Protein AF-A0A1Y2WUX2-F1 (afdb_monomer)

Nearest PDB structures (foldseek):
  6uz8-assembly1_A  TM=3.423E-01  e=1.351E+00  Homo sapiens
  6uza-assembly1_A  TM=3.061E-01  e=2.232E+00  Homo sapiens
  5bwk-assembly1_E  TM=1.700E-01  e=3.543E-01  Saccharomyces cerevisiae S288C
  4pwx-assembly1_C  TM=1.893E-01  e=1.008E+00  Saccharomyces cerevisiae S288C

Solvent-accessible surface area (backbone atoms only — not comparable to full-atom values): 26542 Å² total; per-residue (Å²): 134,86,84,83,85,85,82,87,89,86,86,78,67,72,71,56,50,73,68,66,69,53,78,78,57,95,84,61,87,73,61,60,80,82,40,86,78,46,57,64,63,52,50,46,52,51,44,52,52,54,51,70,63,41,67,92,56,102,60,78,60,92,87,62,55,46,78,58,49,32,73,75,65,40,75,30,61,34,56,47,84,47,83,83,42,71,40,36,78,62,32,23,78,38,63,69,62,38,53,63,50,45,34,61,69,66,12,79,38,51,43,87,50,89,88,41,79,39,37,81,59,34,24,55,41,67,67,58,43,49,52,46,43,61,70,75,53,61,72,69,96,69,80,90,76,90,79,76,97,72,85,85,81,76,75,96,65,75,58,66,56,60,51,43,48,50,27,57,75,65,65,32,61,67,61,39,54,60,51,54,75,73,54,57,60,81,53,50,57,73,49,54,56,68,56,48,49,56,53,62,72,68,66,78,60,56,72,72,53,51,40,38,29,40,41,41,16,46,72,68,64,39,59,66,48,38,48,52,44,45,76,72,67,46,55,50,72,47,68,31,65,69,61,95,75,86,88,71,70,74,85,79,56,82,82,60,78,60,64,64,40,24,33,56,52,48,42,54,32,63,63,41,34,67,59,54,49,40,41,38,74,76,56,64,49,75,84,69,94,73,69,84,70,58,22,53,45,35,39,32,65,60,66,71,77,45,54,70,68,55,44,49,56,34,45,64,62,37,47,87,79,60,88,52,65,61,24,20,47,52,10,37,56,30,6,57,73,63,34,53,35,38,60,52,35,44,54,13,43,79,56,68,19,57,46,68,40,58,63,83,76,56,92,90,56,88,74,86,52,32,47,52,55,60,29,40,63,66,34,44,73,57,25,41,49,32,40,53,50,34,37,59,62,67,34,64,80,72,74,91,58,64,82,41,70,66,45,48,57,18,44,50,43,36,21,60,27,58,75,45,54,65,70,56,51,54,50,43,32,62,72,68,48,84,80,66,77,49,79,79,79,76,77,76,84,124

Radius of gyration: 33.11 Å; Cα contacts (8 Å, |Δi|>4): 516; chains: 1; bounding box: 86×67×104 Å

Sequence (446 aa):
MSEAPLQGIVTVFQPAVAQLGLICKDGDDDCLTSDPLQIFSARRKLRQAIEGTLCQGPGHIFGCRCKHLERLYGTETYYCDQYFCHAYRSGFKSKEARDRHLDIHERPHKCPASNCLFSDIGFHDTTELQRHTGAVHSLGILETTHPNSDAFHIQPSSNMFDALESAIILDQQQVVREMLIRIDAAAIAKFDHCTLSCLLDHSVFGSKKHALGLAVALEAEHLPNIKLLLSRGVDILEQTSAGYKLTGNPRESLNANPLEMSGYTRALGTWSPNLLAYLVNECQIEFPEKIDRPELLFSSPRIRSFTPDEAMKRFDGMKQYIIWPQAYAKGIVLAIKEARCAVAVRICLENGGNPNATAPRRPGSRNKRNMLHFAILKGDERAAEMVKVLLKHGAEINNSDLHSKVISKKMTAIEECFGCAWEEIVRRIRAGEDLAIIPRQRKKKT

Structure (mmCIF, N/CA/C/O backbone):
data_AF-A0A1Y2WUX2-F1
#
_entry.id   AF-A0A1Y2WUX2-F1
#
loop_
_atom_site.group_PDB
_atom_site.id
_atom_site.type_symbol
_atom_site.label_atom_id
_atom_site.label_alt_id
_atom_site.label_comp_id
_atom_site.label_asym_id
_atom_site.label_entity_id
_atom_site.label_seq_id
_atom_site.pdbx_PDB_ins_code
_atom_site.Cartn_x
_atom_site.Cartn_y
_atom_site.Cartn_z
_atom_site.occupancy
_atom_site.B_iso_or_equiv
_ato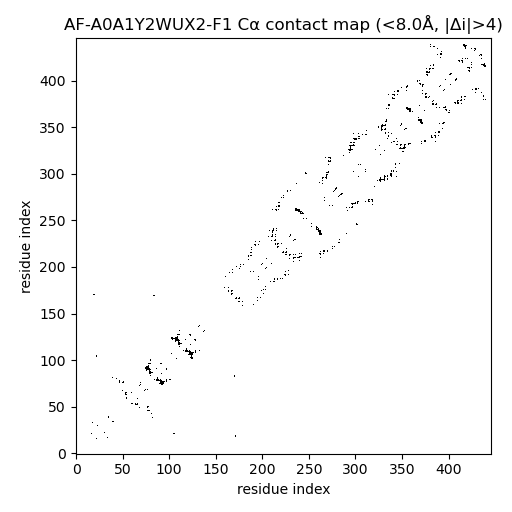m_site.auth_seq_id
_atom_site.auth_comp_id
_atom_site.auth_asym_id
_atom_site.auth_atom_id
_atom_site.pdbx_PDB_model_num
ATOM 1 N N . MET A 1 1 ? -54.530 50.533 6.274 1.00 34.19 1 MET A N 1
ATOM 2 C CA . MET A 1 1 ? -55.112 49.956 7.502 1.00 34.19 1 MET A CA 1
ATOM 3 C C . MET A 1 1 ? -54.958 48.449 7.422 1.00 34.19 1 MET A C 1
ATOM 5 O O . MET A 1 1 ? -55.433 47.882 6.452 1.00 34.19 1 MET A O 1
ATOM 9 N N . SER A 1 2 ? -54.316 47.862 8.438 1.00 33.91 2 SER A N 1
ATOM 10 C CA . SER A 1 2 ? -54.380 46.443 8.826 1.00 33.91 2 SER A CA 1
ATOM 11 C C . SER A 1 2 ? -53.815 45.393 7.849 1.00 33.91 2 SER A C 1
ATOM 13 O O . SER A 1 2 ? -54.572 44.738 7.138 1.00 33.91 2 SER A O 1
ATOM 15 N N . GLU A 1 3 ? -52.505 45.137 7.933 1.00 28.58 3 GLU A N 1
ATOM 16 C CA . GLU A 1 3 ? -51.938 43.804 7.667 1.00 28.58 3 GLU A CA 1
ATOM 17 C C . GLU A 1 3 ? -51.796 43.038 8.995 1.00 28.58 3 GLU A C 1
ATOM 19 O O . GLU A 1 3 ? -51.435 43.609 10.025 1.00 28.58 3 GLU A O 1
ATOM 24 N N . ALA A 1 4 ? -52.165 41.758 8.962 1.00 30.05 4 ALA A N 1
ATOM 25 C CA . ALA A 1 4 ? -52.215 40.832 10.090 1.00 30.05 4 ALA A CA 1
ATOM 26 C C . ALA A 1 4 ? -50.812 40.411 10.589 1.00 30.05 4 ALA A C 1
ATOM 28 O O . ALA A 1 4 ? -49.869 40.389 9.797 1.00 30.05 4 ALA A O 1
ATOM 29 N N . PRO A 1 5 ? -50.653 40.009 11.867 1.00 33.88 5 PRO A N 1
ATOM 30 C CA . PRO A 1 5 ? -49.380 39.517 12.376 1.00 33.88 5 PRO A CA 1
ATOM 31 C C . PRO A 1 5 ? -49.186 38.034 12.024 1.00 33.88 5 PRO A C 1
ATOM 33 O O . PRO A 1 5 ? -49.984 37.177 12.407 1.00 33.88 5 PRO A O 1
ATOM 36 N N . LEU A 1 6 ? -48.093 37.725 11.325 1.00 30.11 6 LEU A N 1
ATOM 37 C CA . LEU A 1 6 ? -47.596 36.360 11.158 1.00 30.11 6 LEU A CA 1
ATOM 38 C C . LEU A 1 6 ? -46.971 35.885 12.476 1.00 30.11 6 LEU A C 1
ATOM 40 O O . LEU A 1 6 ? -45.871 36.285 12.852 1.00 30.11 6 LEU A O 1
ATOM 44 N N . GLN A 1 7 ? -47.696 35.016 13.175 1.00 39.88 7 GLN A N 1
ATOM 45 C CA . GLN A 1 7 ? -47.117 34.058 14.109 1.00 39.88 7 GLN A CA 1
ATOM 46 C C . GLN A 1 7 ? -46.281 33.036 13.330 1.00 39.88 7 GLN A C 1
ATOM 48 O O . GLN A 1 7 ? -46.721 32.536 12.296 1.00 39.88 7 GLN A O 1
ATOM 53 N N . GLY A 1 8 ? -45.125 32.664 13.878 1.00 34.03 8 GLY A N 1
ATOM 54 C CA . GLY A 1 8 ? -44.420 31.446 13.485 1.00 34.03 8 GLY A CA 1
ATOM 55 C C . GLY A 1 8 ? -42.929 31.649 13.269 1.00 34.03 8 GLY A C 1
ATOM 56 O O . GLY A 1 8 ? -42.512 32.071 12.201 1.00 34.03 8 GLY A O 1
ATOM 57 N N . ILE A 1 9 ? -42.147 31.346 14.304 1.00 30.70 9 ILE A N 1
ATOM 58 C CA . ILE A 1 9 ? -40.992 30.425 14.338 1.00 30.70 9 ILE A CA 1
ATOM 59 C C . ILE A 1 9 ? -40.382 30.619 15.735 1.00 30.70 9 ILE A C 1
ATOM 61 O O . ILE A 1 9 ? -39.385 31.296 15.952 1.00 30.70 9 ILE A O 1
ATOM 65 N N . VAL A 1 10 ? -41.056 30.052 16.729 1.00 35.81 10 VAL A N 1
ATOM 66 C CA . VAL A 1 10 ? -40.470 29.725 18.029 1.00 35.81 10 VAL A CA 1
ATOM 67 C C . VAL A 1 10 ? -40.904 28.291 18.251 1.00 35.81 10 VAL A C 1
ATOM 69 O O . VAL A 1 10 ? -42.036 28.093 18.669 1.00 35.81 10 VAL A O 1
ATOM 72 N N . THR A 1 11 ? -40.108 27.316 17.795 1.00 37.12 11 THR A N 1
ATOM 73 C CA . THR A 1 11 ? -40.198 25.867 18.122 1.00 37.12 11 THR A CA 1
ATOM 74 C C . THR A 1 11 ? -39.335 25.040 17.159 1.00 37.12 11 THR A C 1
ATOM 76 O O . THR A 1 11 ? -39.846 24.315 16.317 1.00 37.12 11 THR A O 1
ATOM 79 N N . VAL A 1 12 ? -38.002 25.127 17.254 1.00 36.97 12 VAL A N 1
ATOM 80 C CA . VAL A 1 12 ? -37.124 24.062 16.696 1.00 36.97 12 VAL A CA 1
ATOM 81 C C . VAL A 1 12 ? -35.959 23.692 17.631 1.00 36.97 12 VAL A C 1
ATOM 83 O O . VAL A 1 12 ? -35.359 22.639 17.468 1.00 36.97 12 VAL A O 1
ATOM 86 N N . PHE A 1 13 ? -35.663 24.473 18.678 1.00 31.73 13 PHE A N 1
ATOM 87 C CA . PHE A 1 13 ? -34.466 24.248 19.507 1.00 31.73 13 PHE A CA 1
ATOM 88 C C . PHE A 1 13 ? -34.678 23.487 20.828 1.00 31.73 13 PHE A C 1
ATOM 90 O O . PHE A 1 13 ? -33.700 23.056 21.431 1.00 31.73 13 PHE A O 1
ATOM 97 N N . GLN A 1 14 ? -35.917 23.244 21.271 1.00 31.80 14 GLN A N 1
ATOM 98 C CA . GLN A 1 14 ? -36.168 22.458 22.492 1.00 31.80 14 GLN A CA 1
ATOM 99 C C . GLN A 1 14 ? -35.729 20.974 22.429 1.00 31.80 14 GLN A C 1
ATOM 101 O O . GLN A 1 14 ? -35.228 20.488 23.442 1.00 31.80 14 GLN A O 1
ATOM 106 N N . PRO A 1 15 ? -35.809 20.242 21.293 1.00 33.06 15 PRO A N 1
ATOM 107 C CA . PRO A 1 15 ? -35.439 18.820 21.269 1.00 33.06 15 PRO A CA 1
ATOM 108 C C . PRO A 1 15 ? -33.934 18.562 21.441 1.00 33.06 15 PRO A C 1
ATOM 110 O O . PRO A 1 15 ? -33.540 17.486 21.885 1.00 33.06 15 PRO A O 1
ATOM 113 N N . ALA A 1 16 ? -33.087 19.543 21.106 1.00 33.00 16 ALA A N 1
ATOM 114 C CA . ALA A 1 16 ? -31.634 19.413 21.194 1.00 33.00 16 ALA A CA 1
ATOM 115 C C . ALA A 1 16 ? -31.131 19.470 22.646 1.00 33.00 16 ALA A C 1
ATOM 117 O O . ALA A 1 16 ? -30.185 18.773 22.995 1.00 33.00 16 ALA A O 1
ATOM 118 N N . VAL A 1 17 ? -31.789 20.241 23.519 1.00 35.84 17 VAL A N 1
ATOM 119 C CA . VAL A 1 17 ? -31.373 20.410 24.924 1.00 35.84 17 VAL A CA 1
ATOM 120 C C . VAL A 1 17 ? -31.518 19.102 25.712 1.00 35.84 17 VAL A C 1
ATOM 122 O O . VAL A 1 17 ? -30.623 18.750 26.477 1.00 35.84 17 VAL A O 1
ATOM 125 N N . ALA A 1 18 ? -32.582 18.331 25.451 1.00 36.47 18 ALA A N 1
ATOM 126 C CA . ALA A 1 18 ? -32.812 17.022 26.071 1.00 36.47 18 ALA A CA 1
ATOM 127 C C . ALA A 1 18 ? -31.837 15.929 25.581 1.00 36.47 18 ALA A C 1
ATOM 129 O O . ALA A 1 18 ? -31.518 15.005 26.326 1.00 36.47 18 ALA A O 1
ATOM 130 N N . GLN A 1 19 ? -31.330 16.040 24.346 1.00 41.19 19 GLN A N 1
ATOM 131 C CA . GLN A 1 19 ? -30.394 15.078 23.740 1.00 41.19 19 GLN A CA 1
ATOM 132 C C . GLN A 1 19 ? -28.914 15.374 24.039 1.00 41.19 19 GLN A C 1
ATOM 134 O O . GLN A 1 19 ? -28.066 14.522 23.796 1.00 41.19 19 GLN A O 1
ATOM 139 N N . LEU A 1 20 ? -28.593 16.552 24.586 1.00 39.84 20 LEU A N 1
ATOM 140 C CA . LEU A 1 20 ? -27.224 16.977 24.914 1.00 39.84 20 LEU A CA 1
ATOM 141 C C . LEU A 1 20 ? -26.771 16.595 26.334 1.00 39.84 20 LEU A C 1
ATOM 143 O O . LEU A 1 20 ? -25.675 16.976 26.739 1.00 39.84 20 LEU A O 1
ATOM 147 N N . GLY A 1 21 ? -27.605 15.895 27.115 1.00 42.31 21 GLY A N 1
ATOM 148 C CA . GLY A 1 21 ? -27.300 15.579 28.515 1.00 42.31 21 GLY A CA 1
ATOM 149 C C . GLY A 1 21 ? -27.131 16.824 29.394 1.00 42.31 21 GLY A C 1
ATOM 150 O O . GLY A 1 21 ? -26.596 16.743 30.492 1.00 42.31 21 GLY A O 1
ATOM 151 N N . LEU A 1 22 ? -27.568 18.003 28.949 1.00 42.69 22 LEU A N 1
ATOM 152 C CA . LEU A 1 22 ? -27.520 19.195 29.788 1.00 42.69 22 LEU A CA 1
ATOM 153 C C . LEU A 1 22 ? -28.447 18.967 30.987 1.00 42.69 22 LEU A C 1
ATOM 155 O O . LEU A 1 22 ? -29.574 18.503 30.828 1.00 42.69 22 LEU A O 1
ATOM 159 N N . ILE A 1 23 ? -27.934 19.224 32.192 1.00 43.38 23 ILE A N 1
ATOM 160 C CA . ILE A 1 23 ? -28.636 18.974 33.455 1.00 43.38 23 ILE A CA 1
ATOM 161 C C . ILE A 1 23 ? -30.022 19.630 33.381 1.00 43.38 23 ILE A C 1
ATOM 163 O O . ILE A 1 23 ? -30.111 20.854 33.267 1.00 43.38 23 ILE A O 1
ATOM 167 N N . CYS A 1 24 ? -31.097 18.837 33.477 1.00 43.50 24 CYS A N 1
ATOM 168 C CA . CYS A 1 24 ? -32.410 19.369 33.833 1.00 43.50 24 CYS A CA 1
ATOM 169 C C . CYS A 1 24 ? -32.235 20.057 35.187 1.00 43.50 24 CYS A C 1
ATOM 171 O O . CYS A 1 24 ? -31.952 19.390 36.188 1.00 43.50 24 CYS A O 1
ATOM 173 N N . LYS A 1 25 ? -32.302 21.390 35.204 1.00 45.56 25 LYS A N 1
ATOM 174 C CA . LYS A 1 25 ? -32.244 22.150 36.450 1.00 45.56 25 LYS A CA 1
ATOM 175 C C . LYS A 1 25 ? -33.422 21.718 37.317 1.00 45.56 25 LYS A C 1
ATOM 177 O O . LYS A 1 25 ? -34.500 21.426 36.799 1.00 45.56 25 LYS A O 1
ATOM 182 N N . ASP A 1 26 ? -33.208 21.659 38.626 1.00 38.44 26 ASP A N 1
ATOM 183 C CA . ASP A 1 26 ? -34.272 21.323 39.567 1.00 38.44 26 ASP A CA 1
ATOM 184 C C . ASP A 1 26 ? -35.400 22.364 39.425 1.00 38.44 26 ASP A C 1
ATOM 186 O O . ASP A 1 26 ? -35.235 23.522 39.809 1.00 38.44 26 ASP A O 1
ATOM 190 N N . GLY A 1 27 ? -36.514 21.963 38.800 1.00 46.22 27 GLY A N 1
ATOM 191 C CA . GLY A 1 27 ? -37.661 22.833 38.513 1.00 46.22 27 GLY A CA 1
ATOM 192 C C . GLY A 1 27 ? -38.399 22.556 37.197 1.00 46.22 27 GLY A C 1
ATOM 193 O O . GLY A 1 27 ? -39.563 22.933 37.100 1.00 46.22 27 GLY A O 1
ATOM 194 N N . ASP A 1 28 ? -37.778 21.878 36.224 1.00 43.72 28 ASP A N 1
ATOM 195 C CA . ASP A 1 28 ? -38.430 21.553 34.945 1.00 43.72 28 ASP A CA 1
ATOM 196 C C . ASP A 1 28 ? -39.107 20.168 34.987 1.00 43.72 28 ASP A C 1
ATOM 198 O O . ASP A 1 28 ? -38.448 19.129 35.086 1.00 43.72 28 ASP A O 1
ATOM 202 N N . ASP A 1 29 ? -40.441 20.160 34.891 1.00 44.44 29 ASP A N 1
ATOM 203 C CA . ASP A 1 29 ? -41.326 18.975 34.946 1.00 44.44 29 ASP A CA 1
ATOM 204 C C . ASP A 1 29 ? -41.155 18.022 33.729 1.00 44.44 29 ASP A C 1
ATOM 206 O O . ASP A 1 29 ? -41.668 16.904 33.707 1.00 44.44 29 ASP A O 1
ATOM 210 N N . ASP A 1 30 ? -40.357 18.423 32.731 1.00 46.94 30 ASP A N 1
ATOM 211 C CA . ASP A 1 30 ? -40.096 17.688 31.479 1.00 46.94 30 ASP A CA 1
ATOM 212 C C . ASP A 1 30 ? -39.038 16.567 31.602 1.00 46.94 30 ASP A C 1
ATOM 214 O O . ASP A 1 30 ? -38.758 15.846 30.644 1.00 46.94 30 ASP A O 1
ATOM 218 N N . CYS A 1 31 ? -38.447 16.350 32.782 1.00 44.56 31 CYS A N 1
ATOM 219 C CA . CYS A 1 31 ? -37.435 15.299 32.988 1.00 44.56 31 CYS A CA 1
ATOM 220 C C . CYS A 1 31 ? -38.009 13.863 32.883 1.00 44.56 31 CYS A C 1
ATOM 222 O O . CYS A 1 31 ? -37.272 12.893 32.685 1.00 44.56 31 CYS A O 1
ATOM 224 N N . LEU A 1 32 ? -39.336 13.705 32.972 1.00 40.69 32 LEU A N 1
ATOM 225 C CA . LEU A 1 32 ? -40.010 12.400 32.954 1.00 40.69 32 LEU A CA 1
ATOM 226 C C . LEU A 1 32 ? -39.945 11.681 31.597 1.00 40.69 32 LEU A C 1
ATOM 228 O O . LEU A 1 32 ? -40.081 10.458 31.558 1.00 40.69 32 LEU A O 1
ATOM 232 N N . THR A 1 33 ? -39.705 12.388 30.489 1.00 50.09 33 THR A N 1
ATOM 233 C CA . THR A 1 33 ? -39.655 11.761 29.156 1.00 50.09 33 THR A CA 1
ATOM 234 C C . THR A 1 33 ? -38.340 11.035 28.866 1.00 50.09 33 THR A C 1
ATOM 236 O O . THR A 1 33 ? -38.302 10.182 27.981 1.00 50.09 33 THR A O 1
ATOM 239 N N . SER A 1 34 ? -37.271 11.332 29.613 1.00 54.00 34 SER A N 1
ATOM 240 C CA . SER A 1 34 ? -35.912 10.828 29.342 1.00 54.00 34 SER A CA 1
ATOM 241 C C . SER A 1 34 ? -35.492 9.641 30.227 1.00 54.00 34 SER A C 1
ATOM 243 O O . SER A 1 34 ? -34.476 9.005 29.955 1.00 54.00 34 SER A O 1
ATOM 245 N N . ASP A 1 35 ? -36.268 9.311 31.267 1.00 59.97 35 ASP A N 1
ATOM 246 C CA . ASP A 1 35 ? -36.029 8.178 32.178 1.00 59.97 35 ASP A CA 1
ATOM 247 C C . ASP A 1 35 ? -37.345 7.426 32.473 1.00 59.97 35 ASP A C 1
ATOM 249 O O . ASP A 1 35 ? -37.866 7.486 33.592 1.00 59.97 35 ASP A O 1
ATOM 253 N N . PRO A 1 36 ? -37.913 6.705 31.483 1.00 58.25 36 PRO A N 1
ATOM 254 C CA . PRO A 1 36 ? -39.226 6.062 31.608 1.00 58.25 36 PRO A CA 1
ATOM 255 C C . PRO A 1 36 ? -39.288 4.989 32.707 1.00 58.25 36 PRO A C 1
ATOM 257 O O . PRO A 1 36 ? -40.375 4.597 33.122 1.00 58.25 36 PRO A O 1
ATOM 260 N N . LEU A 1 37 ? -38.134 4.514 33.190 1.00 72.06 37 LEU A N 1
ATOM 261 C CA . LEU A 1 37 ? -38.024 3.522 34.263 1.00 72.06 37 LEU A CA 1
ATOM 262 C C . LEU A 1 37 ? -37.593 4.128 35.611 1.00 72.06 37 LEU A C 1
ATOM 264 O O . LEU A 1 37 ? -37.422 3.383 36.574 1.00 72.06 37 LEU A O 1
ATOM 268 N N . GLN A 1 38 ? -37.405 5.450 35.694 1.00 76.81 38 GLN A N 1
ATOM 269 C CA . GLN A 1 38 ? -36.907 6.172 36.876 1.00 76.81 38 GLN A CA 1
ATOM 270 C C . GLN A 1 38 ? -35.555 5.660 37.420 1.00 76.81 38 GLN A C 1
ATOM 272 O O . GLN A 1 38 ? -35.179 5.950 38.559 1.00 76.81 38 GLN A O 1
ATOM 277 N N . ILE A 1 39 ? -34.800 4.894 36.628 1.00 74.94 39 ILE A N 1
ATOM 278 C CA . ILE A 1 39 ? -33.567 4.234 37.075 1.00 74.94 39 ILE A CA 1
ATOM 279 C C . ILE A 1 39 ? -32.472 5.275 37.306 1.00 74.94 39 ILE A C 1
ATOM 281 O O . ILE A 1 39 ? -31.734 5.200 38.293 1.00 74.94 39 ILE A O 1
ATOM 285 N N . PHE A 1 40 ? -32.361 6.256 36.413 1.00 74.31 40 PHE A N 1
ATOM 286 C CA . PHE A 1 40 ? -31.331 7.284 36.488 1.00 74.31 40 PHE A CA 1
ATOM 287 C C . PHE A 1 40 ? -31.611 8.254 37.632 1.00 74.31 40 PHE A C 1
ATOM 289 O O . PHE A 1 40 ? -30.712 8.543 38.426 1.00 74.31 40 PHE A O 1
ATOM 296 N N . SER A 1 41 ? -32.865 8.679 37.783 1.00 75.31 41 SER A N 1
ATOM 297 C CA . SER A 1 41 ? -33.288 9.547 38.885 1.00 75.31 41 SER A CA 1
ATOM 298 C C . SER A 1 41 ? -33.162 8.862 40.254 1.00 75.31 41 SER A C 1
ATOM 300 O O . SER A 1 41 ? -32.637 9.466 41.194 1.00 75.31 41 SER A O 1
ATOM 302 N N . ALA A 1 42 ? -33.548 7.586 40.380 1.00 80.38 42 ALA A N 1
ATOM 303 C CA . ALA A 1 42 ? -33.374 6.815 41.612 1.00 80.38 42 ALA A CA 1
ATOM 304 C C . ALA A 1 42 ? -31.891 6.639 41.970 1.00 80.38 42 ALA A C 1
ATOM 306 O O . ALA A 1 42 ? -31.493 6.823 43.123 1.00 80.38 42 ALA A O 1
ATOM 307 N N . ARG A 1 43 ? -31.046 6.339 40.977 1.00 84.44 43 ARG A N 1
ATOM 308 C CA . ARG A 1 43 ? -29.602 6.181 41.179 1.00 84.44 43 ARG A CA 1
ATOM 309 C C . ARG A 1 43 ? -28.917 7.493 41.556 1.00 84.44 43 ARG A C 1
ATOM 311 O O . ARG A 1 43 ? -28.047 7.479 42.424 1.00 84.44 43 ARG A O 1
ATOM 318 N N . ARG A 1 44 ? -29.317 8.616 40.953 1.00 83.56 44 ARG A N 1
ATOM 319 C CA . ARG A 1 44 ? -28.840 9.960 41.315 1.00 83.56 44 ARG A CA 1
ATOM 320 C C . ARG A 1 44 ? -29.158 10.280 42.774 1.00 83.56 44 ARG A C 1
ATOM 322 O O . ARG A 1 44 ? -28.253 10.609 43.535 1.00 83.56 44 ARG A O 1
ATOM 329 N N . LYS A 1 45 ? -30.410 10.073 43.197 1.00 85.81 45 LYS A N 1
ATOM 330 C CA . LYS A 1 45 ? -30.835 10.263 44.597 1.00 85.81 45 LYS A CA 1
ATOM 331 C C . LYS A 1 45 ? -30.040 9.388 45.566 1.00 85.81 45 LYS A C 1
ATOM 333 O O . LYS A 1 45 ? -29.596 9.872 46.603 1.00 85.81 45 LYS A O 1
ATOM 338 N N . LEU A 1 46 ? -29.817 8.117 45.220 1.00 88.94 46 LEU A N 1
ATOM 339 C CA . LEU A 1 46 ? -29.004 7.208 46.031 1.00 88.94 46 LEU A CA 1
ATOM 340 C C . LEU A 1 46 ? -27.568 7.726 46.194 1.00 88.94 46 LEU A C 1
ATOM 342 O O . LEU A 1 46 ? -27.039 7.720 47.302 1.00 88.94 46 LEU A O 1
ATOM 346 N N . ARG A 1 47 ? -26.942 8.196 45.112 1.00 89.81 47 ARG A N 1
ATOM 347 C CA . ARG A 1 47 ? -25.578 8.745 45.143 1.00 89.81 47 ARG A CA 1
ATOM 348 C C . ARG A 1 47 ? -25.486 10.005 45.983 1.00 89.81 47 ARG A C 1
ATOM 350 O O . ARG A 1 47 ? -24.633 10.068 46.857 1.00 89.81 47 ARG A O 1
ATOM 357 N N . GLN A 1 48 ? -26.404 10.947 45.789 1.00 86.88 48 GLN A N 1
ATOM 358 C CA . GLN A 1 48 ? -26.477 12.165 46.596 1.00 86.88 48 GLN A CA 1
ATOM 359 C C . GLN A 1 48 ? -26.662 11.844 48.086 1.00 86.88 48 GLN A C 1
ATOM 361 O O . GLN A 1 48 ? -26.038 12.474 48.937 1.00 86.88 48 GLN A O 1
ATOM 366 N N . ALA A 1 49 ? -27.464 10.825 48.416 1.00 89.44 49 ALA A N 1
ATOM 367 C CA . ALA A 1 49 ? -27.620 10.361 49.791 1.00 89.44 49 ALA A CA 1
ATOM 368 C C . ALA A 1 49 ? -26.323 9.748 50.348 1.00 89.44 49 ALA A C 1
ATOM 370 O O . ALA A 1 49 ? -25.940 10.060 51.473 1.00 89.44 49 ALA A O 1
ATOM 371 N N . ILE A 1 50 ? -25.621 8.916 49.569 1.00 89.25 50 ILE A N 1
ATOM 372 C CA . ILE A 1 50 ? -24.319 8.354 49.964 1.00 89.25 50 ILE A CA 1
ATOM 373 C C . ILE A 1 50 ? -23.317 9.484 50.211 1.00 89.25 50 ILE A C 1
ATOM 375 O O . ILE A 1 50 ? -22.734 9.552 51.291 1.00 89.25 50 ILE A O 1
ATOM 379 N N . GLU A 1 51 ? -23.167 10.408 49.266 1.00 89.81 51 GLU A N 1
ATOM 380 C CA . GLU A 1 51 ? -22.264 11.554 49.385 1.00 89.81 51 GLU A CA 1
ATOM 381 C C . GLU A 1 51 ? -22.601 12.442 50.589 1.00 89.81 51 GLU A C 1
ATOM 383 O O . GLU A 1 51 ? -21.703 12.853 51.323 1.00 89.81 51 GLU A O 1
ATOM 388 N N . GLY A 1 52 ? -23.889 12.684 50.853 1.00 87.56 52 GLY A N 1
ATOM 389 C CA . GLY A 1 52 ? -24.354 13.447 52.014 1.00 87.56 52 GLY A CA 1
ATOM 390 C C . GLY A 1 52 ? -24.026 12.795 53.361 1.00 87.56 52 GLY A C 1
ATOM 391 O O . GLY A 1 52 ? -23.974 13.480 54.380 1.00 87.56 52 GLY A O 1
ATOM 392 N N . THR A 1 53 ? -23.760 11.484 53.382 1.00 88.94 53 THR A N 1
ATOM 393 C CA . THR A 1 53 ? -23.331 10.760 54.592 1.00 88.94 53 THR A CA 1
ATOM 394 C C . THR A 1 53 ? -21.811 10.708 54.778 1.00 88.94 53 THR A C 1
ATOM 396 O O . THR A 1 53 ? -21.338 10.249 55.824 1.00 88.94 53 THR A O 1
ATOM 399 N N . LEU A 1 54 ? -21.030 11.176 53.797 1.00 89.50 54 LEU A N 1
ATOM 400 C CA . LEU A 1 54 ? -19.573 11.239 53.888 1.00 89.50 54 LEU A CA 1
ATOM 401 C C . LEU A 1 54 ? -19.113 12.500 54.628 1.00 89.50 54 LEU A C 1
ATOM 403 O O . LEU A 1 54 ? -19.685 13.583 54.501 1.00 89.50 54 LEU A O 1
ATOM 407 N N . CYS A 1 55 ? -18.032 12.358 55.398 1.00 89.50 55 CYS A N 1
ATOM 408 C CA . CYS A 1 55 ? -17.353 13.498 56.005 1.00 89.50 55 CYS A CA 1
ATOM 409 C C . CYS A 1 55 ? -16.715 14.346 54.894 1.00 89.50 55 CYS A C 1
ATOM 411 O O . CYS A 1 55 ? -15.966 13.816 54.081 1.00 89.50 55 CYS A O 1
ATOM 413 N N . GLN A 1 56 ? -16.993 15.650 54.880 1.00 78.56 56 GLN A N 1
ATOM 414 C CA . GLN A 1 56 ? -16.518 16.576 53.839 1.00 78.56 56 GLN A CA 1
ATOM 415 C C . GLN A 1 56 ? -15.093 17.110 54.098 1.00 78.56 56 GLN A C 1
ATOM 417 O O . GLN A 1 56 ? -14.511 17.756 53.237 1.00 78.56 56 GLN A O 1
ATOM 422 N N . GLY A 1 57 ? -14.532 16.883 55.292 1.00 75.38 57 GLY A N 1
ATOM 423 C CA . GLY A 1 57 ? -13.208 17.374 55.687 1.00 75.38 57 GLY A CA 1
ATOM 424 C C . GLY A 1 57 ? -12.141 16.272 55.759 1.00 75.38 57 GLY A C 1
ATOM 425 O O . GLY A 1 57 ? -12.477 15.089 55.755 1.00 75.38 57 GLY A O 1
ATOM 426 N N . PRO A 1 58 ? -10.852 16.639 55.914 1.00 69.50 58 PRO A N 1
ATOM 427 C CA . PRO A 1 58 ? -9.741 15.683 56.021 1.00 69.50 58 PRO A CA 1
ATOM 428 C C . PRO A 1 58 ? -9.785 14.829 57.302 1.00 69.50 58 PRO A C 1
ATOM 430 O O . PRO A 1 58 ? -9.036 13.863 57.430 1.00 69.50 58 PRO A O 1
ATOM 433 N N . GLY A 1 59 ? -10.647 15.187 58.260 1.00 78.94 59 GLY A N 1
ATOM 434 C CA . GLY A 1 59 ? -10.887 14.445 59.491 1.00 78.94 59 GLY A CA 1
ATOM 435 C C . GLY A 1 59 ? -12.285 13.830 59.521 1.00 78.94 59 GLY A C 1
ATOM 436 O O . GLY A 1 59 ? -13.278 14.482 59.198 1.00 78.94 59 GLY A O 1
ATOM 437 N N . HIS A 1 60 ? -12.366 12.579 59.965 1.00 85.88 60 HIS A N 1
ATOM 438 C CA . HIS A 1 60 ? -13.633 11.901 60.212 1.00 85.88 60 HIS A CA 1
ATOM 439 C C . HIS A 1 60 ? -14.224 12.302 61.567 1.00 85.88 60 HIS A C 1
ATOM 441 O O . HIS A 1 60 ? -13.521 12.303 62.578 1.00 85.88 60 HIS A O 1
ATOM 447 N N . ILE A 1 61 ? -15.532 12.572 61.608 1.00 86.44 61 ILE A N 1
ATOM 448 C CA . ILE A 1 61 ? -16.244 12.776 62.876 1.00 86.44 61 ILE A CA 1
ATOM 449 C C . ILE A 1 61 ? -16.312 11.469 63.681 1.00 86.44 61 ILE A C 1
ATOM 451 O O . ILE A 1 61 ? -16.324 10.367 63.118 1.00 86.44 61 ILE A O 1
ATOM 455 N N . PHE A 1 62 ? -16.375 11.584 65.010 1.00 84.31 62 PHE A N 1
ATOM 456 C CA . PHE A 1 62 ? -16.514 10.427 65.895 1.00 84.31 62 PHE A CA 1
ATOM 457 C C . PHE A 1 62 ? -17.779 9.628 65.542 1.00 84.31 62 PHE A C 1
ATOM 459 O O . PHE A 1 62 ? -18.868 10.186 65.441 1.00 84.31 62 PHE A O 1
ATOM 466 N N . GLY A 1 63 ? -17.626 8.319 65.316 1.00 84.88 63 GLY A N 1
ATOM 467 C CA . GLY A 1 63 ? -18.729 7.434 64.925 1.00 84.88 63 GLY A CA 1
ATOM 468 C C . GLY A 1 63 ? -19.146 7.500 63.447 1.00 84.88 63 GLY A C 1
ATOM 469 O O . GLY A 1 63 ? -20.195 6.956 63.099 1.00 84.88 63 GLY A O 1
ATOM 470 N N . CYS A 1 64 ? -18.363 8.134 62.563 1.00 89.19 64 CYS A N 1
ATOM 471 C CA . CYS A 1 64 ? -18.697 8.168 61.135 1.00 89.19 64 CYS A CA 1
ATOM 472 C C . CYS A 1 64 ? -18.737 6.764 60.499 1.00 89.19 64 CYS A C 1
ATOM 474 O O . CYS A 1 64 ? -18.059 5.827 60.928 1.00 89.19 64 CYS A O 1
ATOM 476 N N . ARG A 1 65 ? -19.494 6.636 59.403 1.00 89.50 65 ARG A N 1
ATOM 477 C CA . ARG A 1 65 ? -19.611 5.391 58.626 1.00 89.50 65 ARG A CA 1
ATOM 478 C C . ARG A 1 65 ? -18.784 5.391 57.337 1.00 89.50 65 ARG A C 1
ATOM 480 O O . ARG A 1 65 ? -18.946 4.481 56.530 1.00 89.50 65 ARG A O 1
ATOM 487 N N . CYS A 1 66 ? -17.875 6.349 57.140 1.00 89.81 66 CYS A N 1
ATOM 488 C CA . CYS A 1 66 ? -17.142 6.504 55.876 1.00 89.81 66 CYS A CA 1
ATOM 489 C C . CYS A 1 66 ? -16.358 5.241 55.491 1.00 89.81 66 CYS A C 1
ATOM 491 O O . CYS A 1 66 ? -16.575 4.715 54.409 1.00 89.81 66 CYS A O 1
ATOM 493 N N . LYS A 1 67 ? -15.586 4.643 56.412 1.00 88.44 67 LYS A N 1
ATOM 494 C CA . LYS A 1 67 ? -14.874 3.369 56.157 1.00 88.44 67 LYS A CA 1
ATOM 495 C C . LYS A 1 67 ? -15.797 2.185 55.846 1.00 88.44 67 LYS A C 1
ATOM 497 O O . LYS A 1 67 ? -15.363 1.164 55.317 1.00 88.44 67 LYS A O 1
ATOM 502 N N . HIS A 1 68 ? -17.057 2.240 56.272 1.00 90.94 68 HIS A N 1
ATOM 503 C CA . HIS A 1 68 ? -18.030 1.210 55.925 1.00 90.94 68 HIS A CA 1
ATOM 504 C C . HIS A 1 68 ? -18.587 1.442 54.519 1.00 90.94 68 HIS A C 1
ATOM 506 O O . HIS A 1 68 ? -18.637 0.499 53.738 1.00 90.94 68 HIS A O 1
ATOM 512 N N . LEU A 1 69 ? -18.913 2.691 54.181 1.00 90.12 69 LEU A N 1
ATOM 513 C CA . LEU A 1 69 ? -19.346 3.084 52.841 1.00 90.12 69 LEU A CA 1
ATOM 514 C C . LEU A 1 69 ? -18.252 2.837 51.795 1.00 90.12 69 LEU A C 1
ATOM 516 O O . LEU A 1 69 ? -18.546 2.265 50.754 1.00 90.12 69 LEU A O 1
ATOM 520 N N . GLU A 1 70 ? -16.992 3.144 52.106 1.00 89.19 70 GLU A N 1
ATOM 521 C CA . GLU A 1 70 ? -15.849 2.871 51.225 1.00 89.19 70 GLU A CA 1
ATOM 522 C C . GLU A 1 70 ? -15.673 1.378 50.928 1.00 89.19 70 GLU A C 1
ATOM 524 O O . GLU A 1 70 ? -15.329 0.995 49.815 1.00 89.19 70 GLU A O 1
ATOM 529 N N . ARG A 1 71 ? -15.946 0.504 51.906 1.00 90.19 71 ARG A N 1
ATOM 530 C CA . ARG A 1 71 ? -15.900 -0.951 51.692 1.00 90.19 71 ARG A CA 1
ATOM 531 C C . ARG A 1 71 ? -17.023 -1.454 50.788 1.00 90.19 71 ARG A C 1
ATOM 533 O O . ARG A 1 71 ? -16.832 -2.460 50.117 1.00 90.19 71 ARG A O 1
ATOM 540 N N . LEU A 1 72 ? -18.185 -0.801 50.810 1.00 90.88 72 LEU A N 1
ATOM 541 C CA . LEU A 1 72 ? -19.355 -1.212 50.031 1.00 90.88 72 LEU A CA 1
ATOM 542 C C . LEU A 1 72 ? -19.346 -0.635 48.611 1.00 90.88 72 LEU A C 1
ATOM 544 O O . LEU A 1 72 ? -19.737 -1.324 47.676 1.00 90.88 72 LEU A O 1
ATOM 548 N N . TYR A 1 73 ? -18.908 0.615 48.460 1.00 88.50 73 TYR A N 1
ATOM 549 C CA . TYR A 1 73 ? -19.026 1.385 47.219 1.00 88.50 73 TYR A CA 1
ATOM 550 C C . TYR A 1 73 ? -17.673 1.768 46.596 1.00 88.50 73 TYR A C 1
ATOM 552 O O . TYR A 1 73 ? -17.643 2.301 45.491 1.00 88.50 73 TYR A O 1
ATOM 560 N N . GLY A 1 74 ? -16.554 1.470 47.264 1.00 89.81 74 GLY A N 1
ATOM 561 C CA . GLY A 1 74 ? -15.207 1.844 46.831 1.00 89.81 74 GLY A CA 1
ATOM 562 C C . GLY A 1 74 ? -14.756 3.199 47.378 1.00 89.81 74 GLY A C 1
ATOM 563 O O . GLY A 1 74 ? -15.480 3.874 48.101 1.00 89.81 74 GLY A O 1
ATOM 564 N N . THR A 1 75 ? -13.532 3.604 47.045 1.00 88.62 75 THR A N 1
ATOM 565 C CA . THR A 1 75 ? -12.947 4.887 47.479 1.00 88.62 75 THR A CA 1
ATOM 566 C C . THR A 1 75 ? -13.314 6.063 46.566 1.00 88.62 75 THR A C 1
ATOM 568 O O . THR A 1 75 ? -13.025 7.209 46.899 1.00 88.62 75 THR A O 1
ATOM 571 N N . GLU A 1 76 ? -13.963 5.798 45.430 1.00 91.94 76 GLU A N 1
ATOM 572 C CA . GLU A 1 76 ? -14.346 6.784 44.411 1.00 91.94 76 GLU A CA 1
ATOM 573 C C . GLU A 1 76 ? -15.864 7.028 44.429 1.00 91.94 76 GLU A C 1
ATOM 575 O O . GLU A 1 76 ? -16.584 6.754 43.475 1.00 91.94 76 GLU A O 1
ATOM 580 N N . THR A 1 77 ? -16.371 7.487 45.573 1.00 90.25 77 THR A N 1
ATOM 581 C CA . THR A 1 77 ? -17.814 7.569 45.874 1.00 90.25 77 THR A CA 1
ATOM 582 C C . THR A 1 77 ? -18.516 8.808 45.325 1.00 90.25 77 THR A C 1
ATOM 584 O O . THR A 1 77 ? -19.743 8.883 45.395 1.00 90.25 77 THR A O 1
ATOM 587 N N . TYR A 1 78 ? -17.765 9.762 44.773 1.00 91.12 78 TYR A N 1
ATOM 588 C CA . TYR A 1 78 ? -18.317 10.958 44.145 1.00 91.12 78 TYR A CA 1
ATOM 589 C C . TYR A 1 78 ? -18.520 10.687 42.658 1.00 91.12 78 TYR A C 1
ATOM 591 O O . TYR A 1 78 ? -17.547 10.604 41.919 1.00 91.12 78 TYR A O 1
ATOM 599 N N . TYR A 1 79 ? -19.754 10.526 42.192 1.00 89.31 79 TYR A N 1
ATOM 600 C CA . TYR A 1 79 ? -20.013 10.135 40.799 1.00 89.31 79 TYR A CA 1
ATOM 601 C C . TYR A 1 79 ? -20.439 11.324 39.946 1.00 89.31 79 TYR A C 1
ATOM 603 O O . TYR A 1 79 ? -21.063 12.261 40.435 1.00 89.31 79 TYR A O 1
ATOM 611 N N . CYS A 1 80 ? -20.144 11.272 38.646 1.00 88.06 80 CYS A N 1
ATOM 612 C CA . CYS A 1 80 ? -20.803 12.167 37.702 1.00 88.06 80 CYS A CA 1
ATOM 613 C C . CYS A 1 80 ? -22.282 11.764 37.563 1.00 88.06 80 CYS A C 1
ATOM 615 O O . CYS A 1 80 ? -22.596 10.570 37.516 1.00 88.06 80 CYS A O 1
ATOM 617 N N . ASP A 1 81 ? -23.180 12.744 37.468 1.00 82.00 81 ASP A N 1
ATOM 618 C CA . ASP A 1 81 ? -24.611 12.506 37.236 1.00 82.00 81 ASP A CA 1
ATOM 619 C C . ASP A 1 81 ? -24.941 12.286 35.748 1.00 82.00 81 ASP A C 1
ATOM 621 O O . ASP A 1 81 ? -26.012 11.775 35.421 1.00 82.00 81 ASP A O 1
ATOM 625 N N . GLN A 1 82 ? -23.998 12.583 34.849 1.00 77.81 82 GLN A N 1
ATOM 626 C CA . GLN A 1 82 ? -24.148 12.392 33.408 1.00 77.81 82 GLN A CA 1
ATOM 627 C C . GLN A 1 82 ? -23.977 10.928 33.026 1.00 77.81 82 GLN A C 1
ATOM 629 O O . GLN A 1 82 ? -22.864 10.415 33.040 1.00 77.81 82 GLN A O 1
ATOM 634 N N . TYR A 1 83 ? -25.064 10.247 32.669 1.00 73.38 83 TYR A N 1
ATOM 635 C CA . TYR A 1 83 ? -25.092 8.791 32.473 1.00 73.38 83 TYR A CA 1
ATOM 636 C C . TYR A 1 83 ? -24.189 8.257 31.352 1.00 73.38 83 TYR A C 1
ATOM 638 O O . TYR A 1 83 ? -23.756 7.104 31.427 1.00 73.38 83 TYR A O 1
ATOM 646 N N . PHE A 1 84 ? -23.849 9.093 30.369 1.00 63.38 84 PHE A N 1
ATOM 647 C CA . PHE A 1 84 ? -22.884 8.768 29.314 1.00 63.38 84 PHE A CA 1
ATOM 648 C C . PHE A 1 84 ? -21.424 9.039 29.694 1.00 63.38 84 PHE A C 1
ATOM 650 O O . PHE A 1 84 ? -20.509 8.604 29.000 1.00 63.38 84 PHE A O 1
ATOM 657 N N . CYS A 1 85 ? -21.166 9.732 30.802 1.00 76.31 85 CYS A N 1
ATOM 658 C CA . CYS A 1 85 ? -19.805 10.024 31.216 1.00 76.31 85 CYS A CA 1
ATOM 659 C C . CYS A 1 85 ? -19.108 8.765 31.753 1.00 76.31 85 CYS A C 1
ATOM 661 O O . CYS A 1 85 ? -19.671 8.032 32.562 1.00 76.31 85 CYS A O 1
ATOM 663 N N . HIS A 1 86 ? -17.833 8.548 31.418 1.00 74.06 86 HIS A N 1
ATOM 664 C CA . HIS A 1 86 ? -17.030 7.490 32.048 1.00 74.06 86 HIS A CA 1
ATOM 665 C C . HIS A 1 86 ? -17.046 7.590 33.589 1.00 74.06 86 HIS A C 1
ATOM 667 O O . HIS A 1 86 ? -17.235 6.594 34.296 1.00 74.06 86 HIS A O 1
ATOM 673 N N . ALA A 1 87 ? -16.958 8.818 34.113 1.00 82.62 87 ALA A N 1
ATOM 674 C CA . ALA A 1 87 ? -17.010 9.099 35.545 1.00 82.62 87 ALA A CA 1
ATOM 675 C C . ALA A 1 87 ? -18.383 8.847 36.190 1.00 82.62 87 ALA A C 1
ATOM 677 O O . ALA A 1 87 ? -18.506 8.858 37.416 1.00 82.62 87 ALA A O 1
ATOM 678 N N . TYR A 1 88 ? -19.412 8.550 35.393 1.00 82.44 88 TYR A N 1
ATOM 679 C CA . TYR A 1 88 ? -20.672 8.024 35.900 1.00 82.44 88 TYR A CA 1
ATOM 680 C C . TYR A 1 88 ? -20.492 6.659 36.551 1.00 82.44 88 TYR A C 1
ATOM 682 O O . TYR A 1 88 ? -21.201 6.342 37.500 1.00 82.44 88 TYR A O 1
ATOM 690 N N . ARG A 1 89 ? -19.589 5.816 36.038 1.00 82.38 89 ARG A N 1
ATOM 691 C CA . ARG A 1 89 ? -19.353 4.470 36.580 1.00 82.38 89 ARG A CA 1
ATOM 692 C C . ARG A 1 89 ? -18.152 4.428 37.512 1.00 82.38 89 ARG A C 1
ATOM 694 O O . ARG A 1 89 ? -18.245 3.760 38.535 1.00 82.38 89 ARG A O 1
ATOM 701 N N . SER A 1 90 ? -17.068 5.122 37.164 1.00 84.81 90 SER A N 1
ATOM 702 C CA . SER A 1 90 ? -15.826 5.081 37.944 1.00 84.81 90 SER A CA 1
ATOM 703 C C . SER A 1 90 ? -15.868 5.971 39.187 1.00 84.81 90 SER A C 1
ATOM 705 O O . SER A 1 90 ? -15.389 5.560 40.231 1.00 84.81 90 SER A O 1
ATOM 707 N N . GLY A 1 91 ? -16.501 7.144 39.101 1.00 90.88 91 GLY A N 1
ATOM 708 C CA . GLY A 1 91 ? -16.506 8.127 40.182 1.00 90.88 91 GLY A CA 1
ATOM 709 C C . GLY A 1 91 ? -15.167 8.849 40.371 1.00 90.88 91 GLY A C 1
ATOM 710 O O . GLY A 1 91 ? -14.273 8.775 39.527 1.00 90.88 91 GLY A O 1
ATOM 711 N N . PHE A 1 92 ? -15.070 9.593 41.472 1.00 91.56 92 PHE A N 1
ATOM 712 C CA . PHE A 1 92 ? -13.943 10.425 41.881 1.00 91.56 92 PHE A CA 1
ATOM 713 C C . PHE A 1 92 ? -13.659 10.245 43.373 1.00 91.56 92 PHE A C 1
ATOM 715 O O . PHE A 1 92 ? -14.557 9.970 44.168 1.00 91.56 92 PHE A O 1
ATOM 722 N N . LYS A 1 93 ? -12.402 10.475 43.767 1.00 89.62 93 LYS A N 1
ATOM 723 C CA . LYS A 1 93 ? -11.945 10.391 45.167 1.00 89.62 93 LYS A CA 1
ATOM 724 C C . LYS A 1 93 ? -12.393 11.559 46.041 1.00 89.62 93 LYS A C 1
ATOM 726 O O . LYS A 1 93 ? -12.394 11.437 47.261 1.00 89.62 93 LYS A O 1
ATOM 731 N N . SER A 1 94 ? -12.713 12.701 45.437 1.00 88.88 94 SER A N 1
ATOM 732 C CA . SER A 1 94 ? -13.128 13.893 46.171 1.00 88.88 94 SER A CA 1
ATOM 733 C C . SER A 1 94 ? -14.253 14.623 45.453 1.00 88.88 94 SER A C 1
ATOM 735 O O . SER A 1 94 ? -14.390 14.540 44.226 1.00 88.88 94 SER A O 1
ATOM 737 N N . LYS A 1 95 ? -15.030 15.367 46.239 1.00 89.25 95 LYS A N 1
ATOM 738 C CA . LYS A 1 95 ? -16.117 16.207 45.750 1.00 89.25 95 LYS A CA 1
ATOM 739 C C . LYS A 1 95 ? -15.598 17.281 44.796 1.00 89.25 95 LYS A C 1
ATOM 741 O O . LYS A 1 95 ? -16.154 17.468 43.725 1.00 89.25 95 LYS A O 1
ATOM 746 N N . GLU A 1 96 ? -14.475 17.909 45.129 1.00 89.06 96 GLU A N 1
ATOM 747 C CA . GLU A 1 96 ? -13.859 18.974 44.330 1.00 89.06 96 GLU A CA 1
ATOM 748 C C . GLU A 1 96 ? -13.397 18.462 42.961 1.00 89.06 96 GLU A C 1
ATOM 750 O O . GLU A 1 96 ? -13.472 19.178 41.965 1.00 89.06 96 GLU A O 1
ATOM 755 N N . ALA A 1 97 ? -12.904 17.220 42.890 1.00 86.06 97 ALA A N 1
ATOM 756 C CA . ALA A 1 97 ? -12.516 16.604 41.624 1.00 86.06 97 ALA A CA 1
ATOM 757 C C . ALA A 1 97 ? -13.728 16.343 40.722 1.00 86.06 97 ALA A C 1
ATOM 759 O O . ALA A 1 97 ? -13.648 16.592 39.520 1.00 86.06 97 ALA A O 1
ATOM 760 N N . ARG A 1 98 ? -14.845 15.893 41.304 1.00 90.62 98 ARG A N 1
ATOM 761 C CA . ARG A 1 98 ? -16.116 15.753 40.592 1.00 90.62 98 ARG A CA 1
ATOM 762 C C . ARG A 1 98 ? -16.663 17.109 40.151 1.00 90.62 98 ARG A C 1
ATOM 764 O O . ARG A 1 98 ? -17.065 17.231 39.003 1.00 90.62 98 ARG A O 1
ATOM 771 N N . ASP A 1 99 ? -16.671 18.110 41.025 1.00 88.25 99 ASP A N 1
ATOM 772 C CA . ASP A 1 99 ? -17.251 19.425 40.727 1.00 88.25 99 ASP A CA 1
ATOM 773 C C . ASP A 1 99 ? -16.499 20.104 39.572 1.00 88.25 99 ASP A C 1
ATOM 775 O O . ASP A 1 99 ? -17.125 20.498 38.596 1.00 88.25 99 ASP A O 1
ATOM 779 N N . ARG A 1 100 ? -15.157 20.072 39.571 1.00 83.06 100 ARG A N 1
ATOM 780 C CA . ARG A 1 100 ? -14.357 20.515 38.407 1.00 83.06 100 ARG A CA 1
ATOM 781 C C . ARG A 1 100 ? -14.654 19.741 37.126 1.00 83.06 100 ARG A C 1
ATOM 783 O O . ARG A 1 100 ? -14.484 20.248 36.026 1.00 83.06 100 ARG A O 1
ATOM 790 N N . HIS A 1 101 ? -15.026 18.473 37.249 1.00 84.88 101 HIS A N 1
ATOM 791 C CA . HIS A 1 101 ? -15.423 17.676 36.100 1.00 84.88 101 HIS A CA 1
ATOM 792 C C . HIS A 1 101 ? -16.828 18.048 35.599 1.00 84.88 101 HIS A C 1
ATOM 794 O O . HIS A 1 101 ? -17.084 17.941 34.403 1.00 84.88 101 HIS A O 1
ATOM 800 N N . LEU A 1 102 ? -17.734 18.499 36.472 1.00 80.94 102 LEU A N 1
ATOM 801 C CA . LEU A 1 102 ? -19.052 18.987 36.062 1.00 80.94 102 LEU A CA 1
ATOM 802 C C . LEU A 1 102 ? -18.950 20.256 35.211 1.00 80.94 102 LEU A C 1
ATOM 804 O O . LEU A 1 102 ? -19.730 20.384 34.272 1.00 80.94 102 LEU A O 1
ATOM 808 N N . ASP A 1 103 ? -17.933 21.096 35.420 1.00 74.94 103 ASP A N 1
ATOM 809 C CA . ASP A 1 103 ? -17.654 22.258 34.557 1.00 74.94 103 ASP A CA 1
ATOM 810 C C . ASP A 1 103 ? -17.472 21.858 33.074 1.00 74.94 103 ASP A C 1
ATOM 812 O O . ASP A 1 103 ? -17.862 22.596 32.163 1.00 74.94 103 ASP A O 1
ATOM 816 N N . ILE A 1 104 ? -16.970 20.640 32.812 1.00 73.81 104 ILE A N 1
ATOM 817 C CA . ILE A 1 104 ? -16.825 20.068 31.459 1.00 73.81 104 ILE A CA 1
ATOM 818 C C . ILE A 1 104 ? -18.183 19.828 30.791 1.00 73.81 104 ILE A C 1
ATOM 820 O O . ILE A 1 104 ? -18.318 19.974 29.571 1.00 73.81 104 ILE A O 1
ATOM 824 N N . HIS A 1 105 ? -19.194 19.483 31.586 1.00 74.62 105 HIS A N 1
ATOM 825 C CA . HIS A 1 105 ? -20.554 19.220 31.118 1.00 74.62 105 HIS A CA 1
ATOM 826 C C . HIS A 1 105 ? -21.399 20.488 31.068 1.00 74.62 105 HIS A C 1
ATOM 828 O O . HIS A 1 105 ? -22.141 20.690 30.110 1.00 74.62 105 HIS A O 1
ATOM 834 N N . GLU A 1 106 ? -21.278 21.353 32.075 1.00 70.38 106 GLU A N 1
ATOM 835 C CA . GLU A 1 106 ? -22.055 22.592 32.173 1.00 70.38 106 GLU A CA 1
ATOM 836 C C . GLU A 1 106 ? -21.599 23.647 31.161 1.00 70.38 106 GLU A C 1
ATOM 838 O O . GLU A 1 106 ? -22.408 24.468 30.720 1.00 70.38 106 GLU A O 1
ATOM 843 N N . ARG A 1 107 ? -20.325 23.588 30.744 1.00 73.00 107 ARG A N 1
ATOM 844 C CA . ARG A 1 107 ? -19.721 24.463 29.729 1.00 73.00 107 ARG A CA 1
ATOM 845 C C . ARG A 1 107 ? -20.104 25.934 29.928 1.00 73.00 107 ARG A C 1
ATOM 847 O O . ARG A 1 107 ? -20.714 26.545 29.036 1.00 73.00 107 ARG A O 1
ATOM 854 N N . PRO A 1 108 ? -19.796 26.511 31.102 1.00 77.00 108 PRO A N 1
ATOM 855 C CA . PRO A 1 108 ? -20.325 27.811 31.508 1.00 77.00 108 PRO A CA 1
ATOM 856 C C . PRO A 1 108 ? -19.837 28.965 30.620 1.00 77.00 108 PRO A C 1
ATOM 858 O O . PRO A 1 108 ? -20.460 30.026 30.574 1.00 77.00 108 PRO A O 1
ATOM 861 N N . HIS A 1 109 ? -18.745 28.777 29.878 1.00 81.44 109 HIS A N 1
ATOM 862 C CA . HIS A 1 109 ? -18.131 29.823 29.070 1.00 81.44 109 HIS A CA 1
ATOM 863 C C . HIS A 1 109 ? -18.673 29.800 27.640 1.00 81.44 109 HIS A C 1
ATOM 865 O O . HIS A 1 109 ? -18.176 29.072 26.787 1.00 81.44 109 HIS A O 1
ATOM 871 N N . LYS A 1 110 ? -19.708 30.593 27.360 1.00 83.06 110 LYS A N 1
ATOM 872 C CA . LYS A 1 110 ? -20.330 30.682 26.027 1.00 83.06 110 LYS A CA 1
ATOM 873 C C . LYS A 1 110 ? -19.605 31.686 25.128 1.00 83.06 110 LYS A C 1
ATOM 875 O O . LYS A 1 110 ? -19.120 32.715 25.601 1.00 83.06 110 LYS A O 1
ATOM 880 N N . CYS A 1 111 ? -19.535 31.400 23.827 1.00 82.12 111 CYS A N 1
ATOM 881 C CA . CYS A 1 111 ? -19.019 32.363 22.855 1.00 82.12 111 CYS A CA 1
ATOM 882 C C . CYS A 1 111 ? -20.004 33.538 22.700 1.00 82.12 111 CYS A C 1
ATOM 884 O O . CYS A 1 111 ? -21.193 33.297 22.499 1.00 82.12 111 CYS A O 1
ATOM 886 N N . PRO A 1 112 ? -19.552 34.803 22.758 1.00 84.88 112 PRO A N 1
ATOM 887 C CA . PRO A 1 112 ? -20.449 35.954 22.641 1.00 84.88 112 PRO A CA 1
ATOM 888 C C . PRO A 1 112 ? -20.976 36.193 21.213 1.00 84.88 112 PRO A C 1
ATOM 890 O O . PRO A 1 112 ? -21.919 36.960 21.034 1.00 84.88 112 PRO A O 1
ATOM 893 N N . ALA A 1 113 ? -20.382 35.572 20.188 1.00 79.62 113 ALA A N 1
ATOM 894 C CA . ALA A 1 113 ? -20.836 35.705 18.806 1.00 79.62 113 ALA A CA 1
ATOM 895 C C . ALA A 1 113 ? -22.101 34.862 18.570 1.00 79.62 113 ALA A C 1
ATOM 897 O O . ALA A 1 113 ? -22.028 33.638 18.545 1.00 79.62 113 ALA A O 1
ATOM 898 N N . SER A 1 114 ? -23.252 35.507 18.356 1.00 73.25 114 SER A N 1
ATOM 899 C CA . SER A 1 114 ? -24.574 34.857 18.230 1.00 73.25 114 SER A CA 1
ATOM 900 C C . SER A 1 114 ? -24.735 33.918 17.028 1.00 73.25 114 SER A C 1
ATOM 902 O O . SER A 1 114 ? -25.689 33.152 16.965 1.00 73.25 114 SER A O 1
ATOM 904 N N . ASN A 1 115 ? -23.820 33.977 16.061 1.00 71.94 115 ASN A N 1
ATOM 905 C CA . ASN A 1 115 ? -23.754 33.075 14.912 1.00 71.94 115 ASN A CA 1
ATOM 906 C C . ASN A 1 115 ? -22.674 31.988 15.063 1.00 71.94 115 ASN A C 1
ATOM 908 O O . ASN A 1 115 ? -22.413 31.242 14.117 1.00 71.94 115 ASN A O 1
ATOM 912 N N . CYS A 1 116 ? -22.012 31.912 16.218 1.00 69.50 116 CYS A N 1
ATOM 913 C CA . CYS A 1 116 ? -21.021 30.893 16.504 1.00 69.50 116 CYS A CA 1
ATOM 914 C C . CYS A 1 116 ? -21.699 29.690 17.155 1.00 69.50 116 CYS A C 1
ATOM 916 O O . CYS A 1 116 ? -22.399 29.835 18.144 1.00 69.50 116 CYS A O 1
ATOM 918 N N . LEU A 1 117 ? -21.414 28.479 16.675 1.00 58.31 117 LEU A N 1
ATOM 919 C CA . LEU A 1 117 ? -21.921 27.236 17.273 1.00 58.31 117 LEU A CA 1
ATOM 920 C C . LEU A 1 117 ? -21.647 27.146 18.793 1.00 58.31 117 LEU A C 1
ATOM 922 O O . LEU A 1 117 ? -22.400 26.533 19.546 1.00 58.31 117 LEU A O 1
ATOM 926 N N . PHE A 1 118 ? -20.569 27.780 19.258 1.00 66.50 118 PHE A N 1
ATOM 927 C CA . PHE A 1 118 ? -20.181 27.795 20.665 1.00 66.50 118 PHE A CA 1
ATOM 928 C C . PHE A 1 118 ? -20.909 28.858 21.508 1.00 66.50 118 PHE A C 1
ATOM 930 O O . PHE A 1 118 ? -20.654 28.923 22.713 1.00 66.50 118 PHE A O 1
ATOM 937 N N . SER A 1 119 ? -21.815 29.664 20.935 1.00 69.69 119 SER A N 1
ATOM 938 C CA . SER A 1 119 ? -22.722 30.527 21.712 1.00 69.69 119 SER A CA 1
ATOM 939 C C . SER A 1 119 ? -23.744 29.715 22.494 1.00 69.69 119 SER A C 1
ATOM 941 O O . SER A 1 119 ? -24.062 30.060 23.627 1.00 69.69 119 SER A O 1
ATOM 943 N N . ASP A 1 120 ? -24.187 28.593 21.926 1.00 54.25 120 ASP A N 1
ATOM 944 C CA . ASP A 1 120 ? -25.177 27.715 22.548 1.00 54.25 120 ASP A CA 1
ATOM 945 C C . ASP A 1 120 ? -24.481 26.609 23.355 1.00 54.25 120 ASP A C 1
ATOM 947 O O . ASP A 1 120 ? -24.863 26.292 24.485 1.00 54.25 120 ASP A O 1
ATOM 951 N N . ILE A 1 121 ? -23.389 26.060 22.811 1.00 64.62 121 ILE A N 1
ATOM 952 C CA . ILE A 1 121 ? -22.686 24.905 23.387 1.00 64.62 121 ILE A CA 1
ATOM 953 C C . ILE A 1 121 ? -21.703 25.301 24.499 1.00 64.62 121 ILE A C 1
ATOM 955 O O . ILE A 1 121 ? -21.713 24.685 25.562 1.00 64.62 121 ILE A O 1
ATOM 959 N N . GLY A 1 122 ? -20.891 26.343 24.311 1.00 66.69 122 GLY A N 1
ATOM 960 C CA . GLY A 1 122 ? -19.878 26.784 25.280 1.00 66.69 122 GLY A CA 1
ATOM 961 C C . GLY A 1 122 ? -18.637 25.906 25.430 1.00 66.69 122 GLY A C 1
ATOM 962 O O . GLY A 1 122 ? -18.488 24.866 24.781 1.00 66.69 122 GLY A O 1
ATOM 963 N N . PHE A 1 123 ? -17.764 26.359 26.327 1.00 71.62 123 PHE A N 1
ATOM 964 C CA . PHE A 1 123 ? -16.468 25.789 26.689 1.00 71.62 123 PHE A CA 1
ATOM 965 C C . PHE A 1 123 ? -16.413 25.470 28.183 1.00 71.62 123 PHE A C 1
ATOM 967 O O . PHE A 1 123 ? -17.116 26.094 28.985 1.00 71.62 123 PHE A O 1
ATOM 974 N N . HIS A 1 124 ? -15.566 24.506 28.546 1.00 64.25 124 HIS A N 1
ATOM 975 C CA . HIS A 1 124 ? -15.389 24.087 29.939 1.00 64.25 124 HIS A CA 1
ATOM 976 C C . HIS A 1 124 ? -14.536 25.062 30.754 1.00 64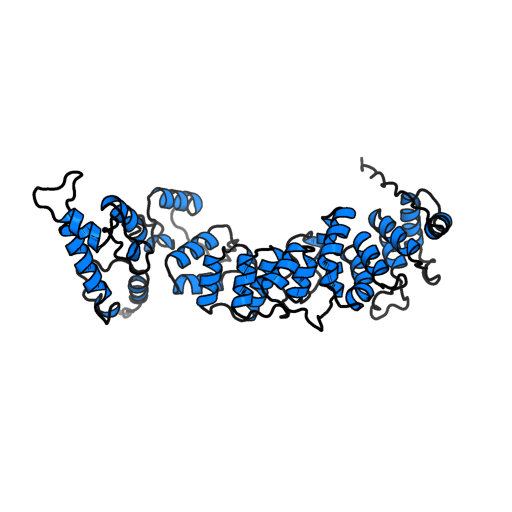.25 124 HIS A C 1
ATOM 978 O O . HIS A 1 124 ? -14.740 25.172 31.957 1.00 64.25 124 HIS A O 1
ATOM 984 N N . ASP A 1 125 ? -13.663 25.840 30.104 1.00 73.31 125 ASP A N 1
ATOM 985 C CA . ASP A 1 125 ? -12.881 26.890 30.755 1.00 73.31 125 ASP A CA 1
ATOM 986 C C . ASP A 1 125 ? -12.752 28.172 29.903 1.00 73.31 125 ASP A C 1
ATOM 988 O O . ASP A 1 125 ? -13.085 28.231 28.712 1.00 73.31 125 ASP A O 1
ATOM 992 N N . THR A 1 126 ? -12.283 29.246 30.542 1.00 81.06 126 THR A N 1
ATOM 993 C CA . THR A 1 126 ? -12.063 30.552 29.902 1.00 81.06 126 THR A CA 1
ATOM 994 C C . THR A 1 126 ? -10.891 30.553 28.925 1.00 81.06 126 THR A C 1
ATOM 996 O O . THR A 1 126 ? -10.896 31.346 27.982 1.00 81.06 126 THR A O 1
ATOM 999 N N . THR A 1 127 ? -9.900 29.683 29.117 1.00 76.88 127 THR A N 1
ATOM 1000 C CA . THR A 1 127 ? -8.705 29.599 28.267 1.00 76.88 127 THR A CA 1
ATOM 1001 C C . THR A 1 127 ? -9.082 29.089 26.881 1.00 76.88 127 THR A C 1
ATOM 1003 O O . THR A 1 127 ? -8.629 29.622 25.867 1.00 76.88 127 THR A O 1
ATOM 1006 N N . GLU A 1 128 ? -9.964 28.095 26.812 1.00 67.94 128 GLU A N 1
ATOM 1007 C CA . GLU A 1 128 ? -10.516 27.580 25.568 1.00 67.94 128 GLU A CA 1
ATOM 1008 C C . GLU A 1 128 ? -11.380 28.603 24.849 1.00 67.94 128 GLU A C 1
ATOM 1010 O O . GLU A 1 128 ? -11.202 28.785 23.644 1.00 67.94 128 GLU A O 1
ATOM 1015 N N . LEU A 1 129 ? -12.246 29.318 25.573 1.00 79.50 129 LEU A N 1
ATOM 1016 C CA . LEU A 1 129 ? -13.018 30.419 25.001 1.00 79.50 129 LEU A CA 1
ATOM 1017 C C . LEU A 1 129 ? -12.093 31.499 24.421 1.00 79.50 129 LEU A C 1
ATOM 1019 O O . LEU A 1 129 ? -12.327 31.980 23.311 1.00 79.50 129 LEU A O 1
ATOM 1023 N N . GLN A 1 130 ? -11.030 31.874 25.136 1.00 79.44 130 GLN A N 1
ATOM 1024 C CA . GLN A 1 130 ? -10.061 32.873 24.677 1.00 79.44 130 GLN A CA 1
ATOM 1025 C C . GLN A 1 130 ? -9.279 32.394 23.456 1.00 79.44 130 GLN A C 1
ATOM 1027 O O . GLN A 1 130 ? -9.137 33.142 22.493 1.00 79.44 130 GLN A O 1
ATOM 1032 N N . ARG A 1 131 ? -8.818 31.141 23.457 1.00 76.94 131 ARG A N 1
ATOM 1033 C CA . ARG A 1 131 ? -8.147 30.518 22.311 1.00 76.94 131 ARG A CA 1
ATOM 1034 C C . ARG A 1 131 ? -9.069 30.458 21.096 1.00 76.94 131 ARG A C 1
ATOM 1036 O O . ARG A 1 131 ? -8.648 30.813 20.000 1.00 76.94 131 ARG A O 1
ATOM 1043 N N . HIS A 1 132 ? -10.322 30.051 21.288 1.00 82.50 132 HIS A N 1
ATOM 1044 C CA . HIS A 1 132 ? -11.339 30.038 20.242 1.00 82.50 132 HIS A CA 1
ATOM 1045 C C . HIS A 1 132 ? -11.574 31.445 19.690 1.00 82.50 132 HIS A C 1
ATOM 1047 O O . HIS A 1 132 ? -11.453 31.663 18.489 1.00 82.50 132 HIS A O 1
ATOM 1053 N N . THR A 1 133 ? -11.830 32.417 20.564 1.00 80.56 133 THR A N 1
ATOM 1054 C CA . THR A 1 133 ? -12.068 33.811 20.170 1.00 80.56 133 THR A CA 1
ATOM 1055 C C . THR A 1 133 ? -10.856 34.388 19.440 1.00 80.56 133 THR A C 1
ATOM 1057 O O . THR A 1 133 ? -10.998 34.991 18.382 1.00 80.56 133 THR A O 1
ATOM 1060 N N . GLY A 1 134 ? -9.649 34.124 19.938 1.00 74.88 134 GLY A N 1
ATOM 1061 C CA . GLY A 1 134 ? -8.392 34.558 19.338 1.00 74.88 134 GLY A CA 1
ATOM 1062 C C . GLY A 1 134 ? -7.990 33.818 18.061 1.00 74.88 134 GLY A C 1
ATOM 1063 O O . GLY A 1 134 ? -7.073 34.283 17.390 1.00 74.88 134 GLY A O 1
ATOM 1064 N N . ALA A 1 135 ? -8.645 32.715 17.690 1.00 72.81 135 ALA A N 1
ATOM 1065 C CA . ALA A 1 135 ? -8.381 31.969 16.452 1.00 72.81 135 ALA A CA 1
ATOM 1066 C C . ALA A 1 135 ? -9.493 32.120 15.399 1.00 72.81 135 ALA A C 1
ATOM 1068 O O . ALA A 1 135 ? -9.220 32.084 14.202 1.00 72.81 135 ALA A O 1
ATOM 1069 N N . VAL A 1 136 ? -10.743 32.255 15.843 1.00 71.56 136 VAL A N 1
ATOM 1070 C CA . VAL A 1 136 ? -11.948 32.262 14.996 1.00 71.56 136 VAL A CA 1
ATOM 1071 C C . VAL A 1 136 ? -12.510 33.673 14.834 1.00 71.56 136 VAL A C 1
ATOM 1073 O O . VAL A 1 136 ? -13.071 34.001 13.791 1.00 71.56 136 VAL A O 1
ATOM 1076 N N . HIS A 1 137 ? -12.330 34.525 15.843 1.00 78.25 137 HIS A N 1
ATOM 1077 C CA . HIS A 1 137 ? -12.848 35.893 15.887 1.00 78.25 137 HIS A CA 1
ATOM 1078 C C . HIS A 1 137 ? -11.723 36.942 15.939 1.00 78.25 137 HIS A C 1
ATOM 1080 O O . HIS A 1 137 ? -11.955 38.092 16.293 1.00 78.25 137 HIS A O 1
ATOM 1086 N N . SER A 1 138 ? -10.497 36.571 15.551 1.00 63.28 138 SER A N 1
ATOM 1087 C CA . SER A 1 138 ? -9.284 37.410 15.604 1.00 63.28 138 SER A CA 1
ATOM 1088 C C . SER A 1 138 ? -9.285 38.607 14.648 1.00 63.28 138 SER A C 1
ATOM 1090 O O . SER A 1 138 ? -8.331 39.383 14.633 1.00 63.28 138 SER A O 1
ATOM 1092 N N . LEU A 1 139 ? -10.328 38.764 13.834 1.00 49.84 139 LEU A N 1
ATOM 1093 C CA . LEU A 1 139 ? -10.545 39.964 13.041 1.00 49.84 139 LEU A CA 1
ATOM 1094 C C . LEU A 1 139 ? -11.418 40.906 13.861 1.00 49.84 139 LEU A C 1
ATOM 1096 O O . LEU A 1 139 ? -12.606 40.665 14.060 1.00 49.84 139 LEU A O 1
ATOM 1100 N N . GLY A 1 140 ? -10.761 41.932 14.398 1.00 39.88 140 GLY A N 1
ATOM 1101 C CA . GLY A 1 140 ? -11.329 42.881 15.338 1.00 39.88 140 GLY A CA 1
ATOM 1102 C C . GLY A 1 140 ? -12.637 43.510 14.872 1.00 39.88 140 GLY A C 1
ATOM 1103 O O . GLY A 1 140 ? -12.848 43.750 13.687 1.00 39.88 140 GLY A O 1
ATOM 1104 N N . ILE A 1 141 ? -13.474 43.782 15.873 1.00 43.84 141 ILE A N 1
ATOM 1105 C CA . ILE A 1 141 ? -14.457 44.865 15.966 1.00 43.84 141 ILE A CA 1
ATOM 1106 C C . ILE A 1 141 ? -14.428 45.783 14.735 1.00 43.84 141 ILE A C 1
ATOM 1108 O O . ILE A 1 141 ? -13.665 46.745 14.690 1.00 43.84 141 ILE A O 1
ATOM 1112 N N . LEU A 1 142 ? -15.287 45.506 13.760 1.00 32.28 142 LEU A N 1
ATOM 1113 C CA . LEU A 1 142 ? -15.852 46.542 12.912 1.00 32.28 142 LEU A CA 1
ATOM 1114 C C . LEU A 1 142 ? -17.351 46.303 12.837 1.00 32.28 142 LEU A C 1
ATOM 1116 O O . LEU A 1 142 ? -17.832 45.221 12.500 1.00 32.28 142 LEU A O 1
ATOM 1120 N N . GLU A 1 143 ? -18.054 47.342 13.258 1.00 33.50 143 GLU A N 1
ATOM 1121 C CA . GLU A 1 143 ? -19.491 47.494 13.236 1.00 33.50 143 GLU A CA 1
ATOM 1122 C C . GLU A 1 143 ? -20.084 47.095 11.881 1.00 33.50 143 GLU A C 1
ATOM 1124 O O . GLU A 1 143 ? -19.532 47.371 10.817 1.00 33.50 143 GLU A O 1
ATOM 1129 N N . THR A 1 144 ? -21.243 46.442 11.972 1.00 40.97 144 THR A N 1
ATOM 1130 C CA . THR A 1 144 ? -22.351 46.460 11.013 1.00 40.97 144 THR A CA 1
ATOM 1131 C C . THR A 1 144 ? -22.042 47.023 9.626 1.00 40.97 144 THR A C 1
ATOM 1133 O O . THR A 1 144 ? -22.048 48.231 9.429 1.00 40.97 144 THR A O 1
ATOM 1136 N N . THR A 1 145 ? -21.935 46.151 8.629 1.00 31.73 145 THR A N 1
ATOM 1137 C CA . THR A 1 145 ? -22.637 46.323 7.347 1.00 31.73 145 THR A CA 1
ATOM 1138 C C . THR A 1 145 ? -22.628 44.998 6.587 1.00 31.73 145 THR A C 1
ATOM 1140 O O . THR A 1 145 ? -21.594 44.356 6.426 1.00 31.73 145 THR A O 1
ATOM 1143 N N . HIS A 1 146 ? -23.808 44.570 6.132 1.00 41.09 146 HIS A N 1
ATOM 1144 C CA . HIS A 1 146 ? -23.943 43.511 5.133 1.00 41.09 146 HIS A CA 1
ATOM 1145 C C . HIS A 1 146 ? -23.101 43.849 3.894 1.00 41.09 146 HIS A C 1
ATOM 1147 O O . HIS A 1 146 ? -23.121 44.996 3.443 1.00 41.09 146 HIS A O 1
ATOM 1153 N N . PRO A 1 147 ? -22.439 42.849 3.289 1.00 36.72 147 PRO A N 1
ATOM 1154 C CA . PRO A 1 147 ? -22.888 42.487 1.947 1.00 36.72 147 PRO A CA 1
ATOM 1155 C C . PRO A 1 147 ? -22.830 40.982 1.627 1.00 36.72 147 PRO A C 1
ATOM 1157 O O . PRO A 1 147 ? -21.956 40.250 2.074 1.00 36.72 147 PRO A O 1
ATOM 1160 N N . ASN A 1 148 ? -23.805 40.587 0.805 1.00 29.09 148 ASN A N 1
ATOM 1161 C CA . ASN A 1 148 ? -23.850 39.491 -0.165 1.00 29.09 148 ASN A CA 1
ATOM 1162 C C . ASN A 1 148 ? -23.139 38.158 0.121 1.00 29.09 148 ASN A C 1
ATOM 1164 O O . ASN A 1 148 ? -21.922 38.030 0.060 1.00 29.09 148 ASN A O 1
ATOM 1168 N N . SER A 1 149 ? -23.987 37.128 0.233 1.00 39.25 149 SER A N 1
ATOM 1169 C CA . SER A 1 149 ? -23.934 35.896 -0.568 1.00 39.25 149 SER A CA 1
ATOM 1170 C C . SER A 1 149 ? -22.860 35.905 -1.661 1.00 39.25 149 SER A C 1
ATOM 1172 O O . SER A 1 149 ? -23.116 36.415 -2.745 1.00 39.25 149 SER A O 1
ATOM 1174 N N . ASP A 1 150 ? -21.711 35.289 -1.386 1.00 30.09 150 ASP A N 1
ATOM 1175 C CA . ASP A 1 150 ? -21.016 34.426 -2.340 1.00 30.09 150 ASP A CA 1
ATOM 1176 C C . ASP A 1 150 ? -19.978 33.546 -1.620 1.00 30.09 150 ASP A C 1
ATOM 1178 O O . ASP A 1 150 ? -19.129 34.014 -0.866 1.00 30.09 150 ASP A O 1
ATOM 1182 N N . ALA A 1 151 ? -20.112 32.236 -1.842 1.00 38.69 151 ALA A N 1
ATOM 1183 C CA . ALA A 1 151 ? -19.127 31.164 -1.681 1.00 38.69 151 ALA A CA 1
ATOM 1184 C C . ALA A 1 151 ? -18.012 31.335 -0.620 1.00 38.69 151 ALA A C 1
ATOM 1186 O O . ALA A 1 151 ? -16.854 31.603 -0.945 1.00 38.69 151 ALA A O 1
ATOM 1187 N N . PHE A 1 152 ? -18.301 30.990 0.640 1.00 25.61 152 PHE A N 1
ATOM 1188 C CA . PHE A 1 152 ? -17.238 30.648 1.591 1.00 25.61 152 PHE A CA 1
ATOM 1189 C C . PHE A 1 152 ? -16.711 29.231 1.321 1.00 25.61 152 PHE A C 1
ATOM 1191 O O . PHE A 1 152 ? -17.218 28.233 1.834 1.00 25.61 152 PHE A O 1
ATOM 1198 N N . HIS A 1 153 ? -15.646 29.149 0.524 1.00 34.56 153 HIS A N 1
ATOM 1199 C CA . HIS A 1 153 ? -14.719 28.019 0.546 1.00 34.56 153 HIS A CA 1
ATOM 1200 C C . HIS A 1 153 ? -13.980 28.008 1.894 1.00 34.56 153 HIS A C 1
ATOM 1202 O O . HIS A 1 153 ? -12.928 28.625 2.046 1.00 34.56 153 HIS A O 1
ATOM 1208 N N . ILE A 1 154 ? -14.517 27.291 2.880 1.00 31.91 154 ILE A N 1
ATOM 1209 C CA . ILE A 1 154 ? -13.766 26.945 4.091 1.00 31.91 154 ILE A CA 1
ATOM 1210 C C . ILE A 1 154 ? -12.902 25.730 3.742 1.00 31.91 154 ILE A C 1
ATOM 1212 O O . ILE A 1 154 ? -13.418 24.648 3.460 1.00 31.91 154 ILE A O 1
ATOM 1216 N N . GLN A 1 155 ? -11.579 25.905 3.709 1.00 32.88 155 GLN A N 1
ATOM 1217 C CA . GLN A 1 155 ? -10.672 24.759 3.675 1.00 32.88 155 GLN A CA 1
ATOM 1218 C C . GLN A 1 155 ? -10.824 23.950 4.973 1.00 32.88 155 GLN A C 1
ATOM 1220 O O . GLN A 1 155 ? -10.960 24.554 6.036 1.00 32.88 155 GLN A O 1
ATOM 1225 N N . PRO A 1 156 ? -10.775 22.605 4.926 1.00 39.03 156 PRO A N 1
ATOM 1226 C CA . PRO A 1 156 ? -10.880 21.770 6.116 1.00 39.03 156 PRO A CA 1
ATOM 1227 C C . PRO A 1 156 ? -9.567 21.854 6.906 1.00 39.03 156 PRO A C 1
ATOM 1229 O O . PRO A 1 156 ? -8.690 21.000 6.785 1.00 39.03 156 PRO A O 1
ATOM 1232 N N . SER A 1 157 ? -9.391 22.921 7.679 1.00 42.72 157 SER A N 1
ATOM 1233 C CA . SER A 1 157 ? -8.253 23.098 8.574 1.00 42.72 157 SER A CA 1
ATOM 1234 C C . SER A 1 157 ? -8.633 22.638 9.981 1.00 42.72 157 SER A C 1
ATOM 1236 O O . SER A 1 157 ? -9.547 23.183 10.583 1.00 42.72 157 SER A O 1
ATOM 1238 N N . SER A 1 158 ? -7.918 21.625 10.482 1.00 46.91 158 SER A N 1
ATOM 1239 C CA . SER A 1 158 ? -7.728 21.220 11.892 1.00 46.91 158 SER A CA 1
ATOM 1240 C C . SER A 1 158 ? -8.961 21.009 12.795 1.00 46.91 158 SER A C 1
ATOM 1242 O O . SER A 1 158 ? -9.128 19.927 13.338 1.00 46.91 158 SER A O 1
ATOM 1244 N N . ASN A 1 159 ? -9.858 21.984 12.926 1.00 62.66 159 ASN A N 1
ATOM 1245 C CA . ASN A 1 159 ? -10.869 22.068 13.982 1.00 62.66 159 ASN A CA 1
ATOM 1246 C C . ASN A 1 159 ? -12.061 21.110 13.819 1.00 62.66 159 ASN A C 1
ATOM 1248 O O . ASN A 1 159 ? -12.766 20.852 14.787 1.00 62.66 159 ASN A O 1
ATOM 1252 N N . MET A 1 160 ? -12.325 20.588 12.615 1.00 64.44 160 MET A N 1
ATOM 1253 C CA . MET A 1 160 ? -13.455 19.668 12.399 1.00 64.44 160 MET A CA 1
ATOM 1254 C C . MET A 1 160 ? -13.195 18.276 12.995 1.00 64.44 160 MET A C 1
ATOM 1256 O O . MET A 1 160 ? -14.140 17.609 13.401 1.00 64.44 160 MET A O 1
ATOM 1260 N N . PHE A 1 161 ? -11.931 17.846 13.052 1.00 63.72 161 PHE A N 1
ATOM 1261 C CA . PHE A 1 161 ? -11.550 16.555 13.629 1.00 63.72 161 PHE A CA 1
ATOM 1262 C C . PHE A 1 161 ? -11.688 16.582 15.146 1.00 63.72 161 PHE A C 1
ATOM 1264 O O . PHE A 1 161 ? -12.405 15.749 15.685 1.00 63.72 161 PHE A O 1
ATOM 1271 N N . ASP A 1 162 ? -11.125 17.605 15.793 1.00 63.94 162 ASP A N 1
ATOM 1272 C CA . ASP A 1 162 ? -11.238 17.807 17.241 1.00 63.94 162 ASP A CA 1
ATOM 1273 C C . ASP A 1 162 ? -12.708 17.969 17.668 1.00 63.94 162 ASP A C 1
ATOM 1275 O O . ASP A 1 162 ? -13.130 17.457 18.705 1.00 63.94 162 ASP A O 1
ATOM 1279 N N . ALA A 1 163 ? -13.518 18.653 16.848 1.00 66.38 163 ALA A N 1
ATOM 1280 C CA . ALA A 1 163 ? -14.950 18.808 17.086 1.00 66.38 163 ALA A CA 1
ATOM 1281 C C . ALA A 1 163 ? -15.724 17.491 16.923 1.00 66.38 163 ALA A C 1
ATOM 1283 O O . ALA A 1 163 ? -16.639 17.234 17.704 1.00 66.38 163 ALA A O 1
ATOM 1284 N N . LEU A 1 164 ? -15.360 16.650 15.948 1.00 68.19 164 LEU A N 1
ATOM 1285 C CA . LEU A 1 164 ? -15.969 15.333 15.764 1.00 68.19 164 LEU A CA 1
ATOM 1286 C C . LEU A 1 164 ? -15.561 14.366 16.879 1.00 68.19 164 LEU A C 1
ATOM 1288 O O . LEU A 1 164 ? -16.416 13.671 17.414 1.00 68.19 164 LEU A O 1
ATOM 1292 N N . GLU A 1 165 ? -14.279 14.330 17.234 1.00 60.91 165 GLU A N 1
ATOM 1293 C CA . GLU A 1 165 ? -13.761 13.521 18.337 1.00 60.91 165 GLU A CA 1
ATOM 1294 C C . GLU A 1 165 ? -14.444 13.924 19.647 1.00 60.91 165 GLU A C 1
ATOM 1296 O O . GLU A 1 165 ? -14.974 13.075 20.359 1.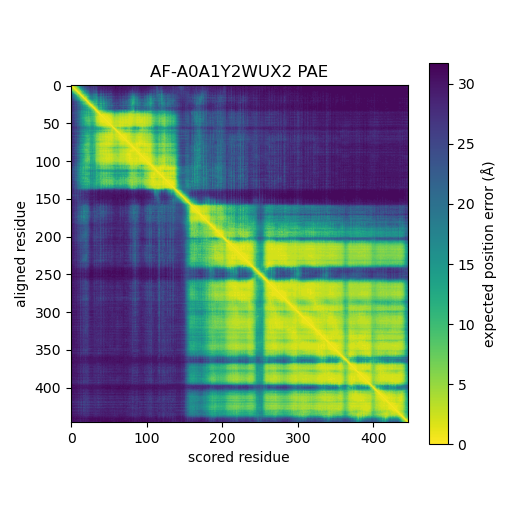00 60.91 165 GLU A O 1
ATOM 1301 N N . SER A 1 166 ? -14.575 15.230 19.897 1.00 61.50 166 SER A N 1
ATOM 1302 C CA . SER A 1 166 ? -15.359 15.749 21.020 1.00 61.50 166 SER A CA 1
ATOM 1303 C C . SER A 1 166 ? -16.823 15.306 20.947 1.00 61.50 166 SER A C 1
ATOM 1305 O O . SER A 1 166 ? -17.371 14.857 21.948 1.00 61.50 166 SER A O 1
ATOM 1307 N N . ALA A 1 167 ? -17.465 15.389 19.778 1.00 62.78 167 ALA A N 1
ATOM 1308 C CA . ALA A 1 167 ? -18.850 14.954 19.600 1.00 62.78 167 ALA A CA 1
ATOM 1309 C C . ALA A 1 167 ? -19.024 13.443 19.845 1.00 62.78 167 ALA A C 1
ATOM 1311 O O . ALA A 1 167 ? -20.039 13.036 20.400 1.00 62.78 167 ALA A O 1
ATOM 1312 N N . ILE A 1 168 ? -18.034 12.619 19.492 1.00 58.16 168 ILE A N 1
ATOM 1313 C CA . ILE A 1 168 ? -18.029 11.168 19.734 1.00 58.16 168 ILE A CA 1
ATOM 1314 C C . ILE A 1 168 ? -17.807 10.850 21.211 1.00 58.16 168 ILE A C 1
ATOM 1316 O O . ILE A 1 168 ? -18.564 10.069 21.782 1.00 58.16 168 ILE A O 1
ATOM 1320 N N . ILE A 1 169 ? -16.819 11.485 21.850 1.00 56.56 169 ILE A N 1
ATOM 1321 C CA . ILE A 1 169 ? -16.546 11.340 23.291 1.00 56.56 169 ILE A CA 1
ATOM 1322 C C . ILE A 1 169 ? -17.790 11.694 24.121 1.00 56.56 169 ILE A C 1
ATOM 1324 O O . ILE A 1 169 ? -17.995 11.146 25.204 1.00 56.56 169 ILE A O 1
ATOM 1328 N N . LEU A 1 170 ? -18.626 12.594 23.605 1.00 52.75 170 LEU A N 1
ATOM 1329 C CA . LEU A 1 170 ? -19.839 13.086 24.251 1.00 52.75 170 LEU A CA 1
ATOM 1330 C C . LEU A 1 170 ? -21.129 12.406 23.749 1.00 52.75 170 LEU A C 1
ATOM 1332 O O . LEU A 1 170 ? -22.208 12.887 24.081 1.00 52.75 170 LEU A O 1
ATOM 1336 N N . ASP A 1 171 ? -21.029 11.333 22.949 1.00 52.56 171 ASP A N 1
ATOM 1337 C CA . ASP A 1 171 ? -22.151 10.578 22.345 1.00 52.56 171 ASP A CA 1
ATOM 1338 C C . ASP A 1 171 ? -23.204 11.467 21.645 1.00 52.56 171 ASP A C 1
ATOM 1340 O O . ASP A 1 171 ? -24.411 11.225 21.664 1.00 52.56 171 ASP A O 1
ATOM 1344 N N . GLN A 1 172 ? -22.753 12.541 20.993 1.00 58.69 172 GLN A N 1
ATOM 1345 C CA . GLN A 1 172 ? -23.611 13.486 20.280 1.00 58.69 172 GLN A CA 1
ATOM 1346 C C . GLN A 1 172 ? -23.977 12.944 18.894 1.00 58.69 172 GLN A C 1
ATOM 1348 O O . GLN A 1 172 ? -23.571 13.483 17.863 1.00 58.69 172 GLN A O 1
ATOM 1353 N N . GLN A 1 173 ? -24.766 11.868 18.854 1.00 54.84 173 GLN A N 1
ATOM 1354 C CA . GLN A 1 173 ? -25.025 11.081 17.640 1.00 54.84 173 GLN A CA 1
ATOM 1355 C C . GLN A 1 173 ? -25.538 11.909 16.455 1.00 54.84 173 GLN A C 1
ATOM 1357 O O . GLN A 1 173 ? -25.141 11.665 15.317 1.00 54.84 173 GLN A O 1
ATOM 1362 N N . GLN A 1 174 ? -26.392 12.908 16.697 1.00 52.56 174 GLN A N 1
ATOM 1363 C CA . GLN A 1 174 ? -26.917 13.765 15.630 1.00 52.56 174 GLN A CA 1
ATOM 1364 C C . GLN A 1 174 ? -25.854 14.731 15.084 1.00 52.56 174 GLN A C 1
ATOM 1366 O O . GLN A 1 174 ? -25.762 14.922 13.874 1.00 52.56 174 GLN A O 1
ATOM 1371 N N . VAL A 1 175 ? -25.005 15.287 15.953 1.00 62.72 175 VAL A N 1
ATOM 1372 C CA . VAL A 1 175 ? -23.880 16.152 15.557 1.00 62.72 175 VAL A CA 1
ATOM 1373 C C . VAL A 1 175 ? -22.852 15.340 14.776 1.00 62.72 175 VAL A C 1
ATOM 1375 O O . VAL A 1 175 ? -22.390 15.774 13.724 1.00 62.72 175 VAL A O 1
ATOM 1378 N N . VAL A 1 176 ? -22.565 14.123 15.242 1.00 61.66 176 VAL A N 1
ATOM 1379 C CA . VAL A 1 176 ? -21.714 13.158 14.546 1.00 61.66 176 VAL A CA 1
ATOM 1380 C C . VAL A 1 176 ? -22.289 12.856 13.159 1.00 61.66 176 VAL A C 1
ATOM 1382 O O . VAL A 1 176 ? -21.576 13.011 12.172 1.00 61.66 176 VAL A O 1
ATOM 1385 N N . ARG A 1 177 ? -23.583 12.528 13.031 1.00 60.88 177 ARG A N 1
ATOM 1386 C CA . ARG A 1 177 ? -24.238 12.296 11.726 1.00 60.88 177 ARG A CA 1
ATOM 1387 C C . ARG A 1 177 ? -24.105 13.494 10.777 1.00 60.88 177 ARG A C 1
ATOM 1389 O O . ARG A 1 177 ? -23.715 13.299 9.627 1.00 60.88 177 ARG A O 1
ATOM 1396 N N . GLU A 1 178 ? -24.365 14.711 11.247 1.00 64.69 178 GLU A N 1
ATOM 1397 C CA . GLU A 1 178 ? -24.275 15.934 10.432 1.00 64.69 178 GLU A CA 1
ATOM 1398 C C . GLU A 1 178 ? -22.833 16.279 10.025 1.00 64.69 178 GLU A C 1
ATOM 1400 O O . GLU A 1 178 ? -22.567 16.653 8.878 1.00 64.69 178 GLU A O 1
ATOM 1405 N N . MET A 1 179 ? -21.867 16.104 10.931 1.00 68.62 179 MET A N 1
ATOM 1406 C CA . MET A 1 179 ? -20.450 16.316 10.627 1.00 68.62 179 MET A CA 1
ATOM 1407 C C . MET A 1 179 ? -19.928 15.271 9.636 1.00 68.62 179 MET A C 1
ATOM 1409 O O . MET A 1 179 ? -19.186 15.610 8.715 1.00 68.62 179 MET A O 1
ATOM 1413 N N . LEU A 1 180 ? -20.368 14.016 9.749 1.00 64.31 180 LEU A N 1
ATOM 1414 C CA . LEU A 1 180 ? -19.971 12.923 8.859 1.00 64.31 180 LEU A CA 1
ATOM 1415 C C . LEU A 1 180 ? -20.430 13.085 7.412 1.00 64.31 180 LEU A C 1
ATOM 1417 O O . LEU A 1 180 ? -19.766 12.579 6.504 1.00 64.31 180 LEU A O 1
ATOM 1421 N N . ILE A 1 181 ? -21.528 13.803 7.166 1.00 65.75 181 ILE A N 1
ATOM 1422 C CA . ILE A 1 181 ? -21.948 14.160 5.802 1.00 65.75 181 ILE A CA 1
ATOM 1423 C C . ILE A 1 181 ? -20.888 15.049 5.130 1.00 65.75 181 ILE A C 1
ATOM 1425 O O . ILE A 1 181 ? -20.706 14.985 3.914 1.00 65.75 181 ILE A O 1
ATOM 1429 N N . ARG A 1 182 ? -20.157 15.842 5.921 1.00 65.50 182 ARG A N 1
ATOM 1430 C CA . ARG A 1 182 ? -19.165 16.824 5.463 1.00 65.50 182 ARG A CA 1
ATOM 1431 C C . ARG A 1 182 ? -17.726 16.300 5.472 1.00 65.50 182 ARG A C 1
ATOM 1433 O O . ARG A 1 182 ? -16.834 16.965 4.947 1.00 65.50 182 ARG A O 1
ATOM 1440 N N . ILE A 1 183 ? -17.492 15.124 6.051 1.00 66.25 183 ILE A N 1
ATOM 1441 C CA . ILE A 1 183 ? -16.168 14.511 6.163 1.00 66.25 183 ILE A CA 1
ATOM 1442 C C . ILE A 1 183 ? -15.833 13.742 4.877 1.00 66.25 183 ILE A C 1
ATOM 1444 O O . ILE A 1 183 ? -16.508 12.782 4.502 1.00 66.25 183 ILE A O 1
ATOM 1448 N N . ASP A 1 184 ? -14.759 14.166 4.207 1.00 64.06 184 ASP A N 1
ATOM 1449 C CA . ASP A 1 184 ? -14.177 13.441 3.074 1.00 64.06 184 ASP A CA 1
ATOM 1450 C C . ASP A 1 184 ? -13.616 12.093 3.552 1.00 64.06 184 ASP A C 1
ATOM 1452 O O . ASP A 1 184 ? -13.049 11.994 4.633 1.00 64.06 184 ASP A O 1
ATOM 1456 N N . ALA A 1 185 ? -13.711 11.041 2.749 1.00 60.03 185 ALA A N 1
ATOM 1457 C CA . ALA A 1 185 ? -13.206 9.728 3.127 1.00 60.03 185 ALA A CA 1
ATOM 1458 C C . ALA A 1 185 ? -11.678 9.697 3.327 1.00 60.03 185 ALA A C 1
ATOM 1460 O O . ALA A 1 185 ? -11.171 8.867 4.075 1.00 60.03 185 ALA A O 1
ATOM 1461 N N . ALA A 1 186 ? -10.938 10.644 2.738 1.00 59.69 186 ALA A N 1
ATOM 1462 C CA . ALA A 1 186 ? -9.516 10.841 3.033 1.00 59.69 186 ALA A CA 1
ATOM 1463 C C . ALA A 1 186 ? -9.249 11.220 4.508 1.00 59.69 186 ALA A C 1
ATOM 1465 O O . ALA A 1 186 ? -8.152 11.001 5.021 1.00 59.69 186 ALA A O 1
ATOM 1466 N N . ALA A 1 187 ? -10.247 11.766 5.207 1.00 65.50 187 ALA A N 1
ATOM 1467 C CA . ALA A 1 187 ? -10.199 12.061 6.634 1.00 65.50 187 ALA A CA 1
ATOM 1468 C C . ALA A 1 187 ? -10.183 10.793 7.501 1.00 65.50 187 ALA A C 1
ATOM 1470 O O . ALA A 1 187 ? -9.701 10.846 8.627 1.00 65.50 187 ALA A O 1
ATOM 1471 N N . ILE A 1 188 ? -10.651 9.653 6.972 1.00 64.19 188 ILE A N 1
ATOM 1472 C CA . ILE A 1 188 ? -10.750 8.391 7.717 1.00 64.19 188 ILE A CA 1
ATOM 1473 C C . ILE A 1 188 ? -9.374 7.904 8.196 1.00 64.19 188 ILE A C 1
ATOM 1475 O O . ILE A 1 188 ? -9.271 7.360 9.290 1.00 64.19 188 ILE A O 1
ATOM 1479 N N . ALA A 1 189 ? -8.300 8.174 7.440 1.00 60.53 189 ALA A N 1
ATOM 1480 C CA . ALA A 1 189 ? -6.921 7.868 7.859 1.00 60.53 189 ALA A CA 1
ATOM 1481 C C . ALA A 1 189 ? -6.484 8.599 9.131 1.00 60.53 189 ALA A C 1
ATOM 1483 O O . ALA A 1 189 ? -5.508 8.190 9.753 1.00 60.53 189 ALA A O 1
ATOM 1484 N N . LYS A 1 190 ? -7.123 9.728 9.446 1.00 68.31 190 LYS A N 1
ATOM 1485 C CA . LYS A 1 190 ? -6.709 10.616 10.533 1.00 68.31 190 LYS A CA 1
ATOM 1486 C C . LYS A 1 190 ? -7.440 10.326 11.835 1.00 68.31 190 LYS A C 1
ATOM 1488 O O . LYS A 1 190 ? -7.012 10.828 12.865 1.00 68.31 190 LYS A O 1
ATOM 1493 N N . PHE A 1 191 ? -8.526 9.557 11.785 1.00 69.44 191 PHE A N 1
ATOM 1494 C CA . PHE A 1 191 ? -9.239 9.157 12.987 1.00 69.44 191 PHE A CA 1
ATOM 1495 C C . PHE A 1 191 ? -8.470 8.064 13.713 1.00 69.44 191 PHE A C 1
ATOM 1497 O O . PHE A 1 191 ? -8.020 7.087 13.102 1.00 69.44 191 PHE A O 1
ATOM 1504 N N . ASP A 1 192 ? -8.365 8.215 15.029 1.00 70.50 192 ASP A N 1
ATOM 1505 C CA . ASP A 1 192 ? -7.946 7.124 15.887 1.00 70.50 192 ASP A CA 1
ATOM 1506 C C . ASP A 1 192 ? -8.962 5.965 15.830 1.00 70.50 192 ASP A C 1
ATOM 1508 O O . ASP A 1 192 ? -10.084 6.075 15.320 1.00 70.50 192 ASP A O 1
ATOM 1512 N N . HIS A 1 193 ? -8.545 4.824 16.368 1.00 63.84 193 HIS A N 1
ATOM 1513 C CA . HIS A 1 193 ? -9.328 3.594 16.369 1.00 63.84 193 HIS A CA 1
ATOM 1514 C C . HIS A 1 193 ? -10.684 3.718 17.085 1.00 63.84 193 HIS A C 1
ATOM 1516 O O . HIS A 1 193 ? -11.670 3.133 16.636 1.00 63.84 193 HIS A O 1
ATOM 1522 N N . CYS A 1 194 ? -10.747 4.448 18.200 1.00 62.88 194 CYS A N 1
ATOM 1523 C CA . CYS A 1 194 ? -11.964 4.608 18.996 1.00 62.88 194 CYS A CA 1
ATOM 1524 C C . CYS A 1 194 ? -12.977 5.467 18.241 1.00 62.88 194 CYS A C 1
ATOM 1526 O O . CYS A 1 194 ? -14.126 5.058 18.067 1.00 62.88 194 CYS A O 1
ATOM 1528 N N . THR A 1 195 ? -12.511 6.594 17.707 1.00 69.81 195 THR A N 1
ATOM 1529 C CA . THR A 1 195 ? -13.271 7.487 16.837 1.00 69.81 195 THR A CA 1
ATOM 1530 C C . THR A 1 195 ? -13.830 6.712 15.647 1.00 69.81 195 THR A C 1
ATOM 1532 O O . THR A 1 195 ? -15.041 6.701 15.434 1.00 69.81 195 THR A O 1
ATOM 1535 N N . LEU A 1 196 ? -12.993 5.965 14.919 1.00 71.81 196 LEU A N 1
ATOM 1536 C CA . LEU A 1 196 ? -13.459 5.168 13.785 1.00 71.81 196 LEU A CA 1
ATOM 1537 C C . LEU A 1 196 ? -14.472 4.083 14.195 1.00 71.81 196 LEU A C 1
ATOM 1539 O O . LEU A 1 196 ? -15.441 3.871 13.475 1.00 71.81 196 LEU A O 1
ATOM 1543 N N . SER A 1 197 ? -14.302 3.422 15.344 1.00 68.69 197 SER A N 1
ATOM 1544 C CA . SER A 1 197 ? -15.259 2.411 15.824 1.00 68.69 197 SER A CA 1
ATOM 1545 C C . SER A 1 197 ? -16.643 3.006 16.060 1.00 68.69 197 SER A C 1
ATOM 1547 O O . SER A 1 197 ? -17.621 2.488 15.522 1.00 68.69 197 SER A O 1
ATOM 1549 N N . CYS A 1 198 ? -16.723 4.122 16.787 1.00 66.38 198 CYS A N 1
ATOM 1550 C CA . CYS A 1 198 ? -17.987 4.820 17.026 1.00 66.38 198 CYS A CA 1
ATOM 1551 C C . CYS A 1 198 ? -18.633 5.269 15.708 1.00 66.38 198 CYS A C 1
ATOM 1553 O O . CYS A 1 198 ? -19.835 5.115 15.498 1.00 66.38 198 CYS A O 1
ATOM 1555 N N . LEU A 1 199 ? -17.820 5.760 14.774 1.00 68.88 199 LEU A N 1
ATOM 1556 C CA . LEU A 1 199 ? -18.266 6.168 13.446 1.00 68.88 199 LEU A CA 1
ATOM 1557 C C . LEU A 1 199 ? -18.882 5.021 12.626 1.00 68.88 199 LEU A C 1
ATOM 1559 O O . LEU A 1 199 ? -19.883 5.231 11.934 1.00 68.88 199 LEU A O 1
ATOM 1563 N N . LEU A 1 200 ? -18.312 3.817 12.713 1.00 69.62 200 LEU A N 1
ATOM 1564 C CA . LEU A 1 200 ? -18.829 2.616 12.052 1.00 69.62 200 LEU A CA 1
ATOM 1565 C C . LEU A 1 200 ? -20.134 2.118 12.694 1.00 69.62 200 LEU A C 1
ATOM 1567 O O . LEU A 1 200 ? -21.018 1.639 11.983 1.00 69.62 200 LEU A O 1
ATOM 1571 N N . ASP A 1 201 ? -20.284 2.267 14.012 1.00 67.69 201 ASP A N 1
ATOM 1572 C CA . ASP A 1 201 ? -21.466 1.819 14.763 1.00 67.69 201 ASP A CA 1
ATOM 1573 C C . ASP A 1 201 ? -22.725 2.652 14.462 1.00 67.69 201 ASP A C 1
ATOM 1575 O O . ASP A 1 201 ? -23.842 2.139 14.519 1.00 67.69 201 ASP A O 1
ATOM 1579 N N . HIS A 1 202 ? -22.577 3.913 14.047 1.00 63.94 202 HIS A N 1
ATOM 1580 C CA . HIS A 1 202 ? -23.719 4.778 13.721 1.00 63.94 202 HIS A CA 1
ATOM 1581 C C . HIS A 1 202 ? -24.309 4.580 12.311 1.00 63.94 202 HIS A C 1
ATOM 1583 O O . HIS A 1 202 ? -25.198 5.344 11.919 1.00 63.94 202 HIS A O 1
ATOM 1589 N N . SER A 1 203 ? -23.843 3.579 11.550 1.00 55.88 203 SER A N 1
ATOM 1590 C CA . SER A 1 203 ? -24.347 3.200 10.214 1.00 55.88 203 SER A CA 1
ATOM 1591 C C . SER A 1 203 ? -24.445 4.356 9.202 1.00 55.88 203 SER A C 1
ATOM 1593 O O . SER A 1 203 ? -25.247 4.316 8.269 1.00 55.88 203 SER A O 1
ATOM 1595 N N . VAL A 1 204 ? -23.654 5.418 9.385 1.00 57.25 204 VAL A N 1
ATOM 1596 C CA . VAL A 1 204 ? -23.671 6.622 8.526 1.00 57.25 204 VAL A CA 1
ATOM 1597 C C . VAL A 1 204 ? -22.897 6.387 7.223 1.00 57.25 204 VAL A C 1
ATOM 1599 O O . VAL A 1 204 ? -23.044 7.107 6.232 1.00 57.25 204 VAL A O 1
ATOM 1602 N N . PHE A 1 205 ? -22.070 5.347 7.205 1.00 60.16 205 PHE A N 1
ATOM 1603 C CA . PHE A 1 205 ? -21.235 4.979 6.079 1.00 60.16 205 PHE A CA 1
ATOM 1604 C C . PHE A 1 205 ? -21.902 3.852 5.281 1.00 60.16 205 PHE A C 1
ATOM 1606 O O . PHE A 1 205 ? -22.131 2.757 5.782 1.00 60.16 205 PHE A O 1
ATOM 1613 N N . GLY A 1 206 ? -22.226 4.114 4.012 1.00 65.06 206 GLY A N 1
ATOM 1614 C CA . GLY A 1 206 ? -22.567 3.042 3.071 1.00 65.06 206 GLY A CA 1
ATOM 1615 C C . GLY A 1 206 ? -21.346 2.158 2.781 1.00 65.06 206 GLY A C 1
ATOM 1616 O O . GLY A 1 206 ? -20.213 2.606 2.969 1.00 65.06 206 GLY A O 1
ATOM 1617 N N . SER A 1 207 ? -21.561 0.939 2.269 1.00 68.81 207 SER A N 1
ATOM 1618 C CA . SER A 1 207 ? -20.498 -0.043 1.954 1.00 68.81 207 SER A CA 1
ATOM 1619 C C . SER A 1 207 ? -19.297 0.570 1.220 1.00 68.81 207 SER A C 1
ATOM 1621 O O . SER A 1 207 ? -18.157 0.424 1.653 1.00 68.81 207 SER A O 1
ATOM 1623 N N . LYS A 1 208 ? -19.559 1.412 0.213 1.00 70.31 208 LYS A N 1
ATOM 1624 C CA . LYS A 1 208 ? -18.521 2.113 -0.560 1.00 70.31 208 LYS A CA 1
ATOM 1625 C C . LYS A 1 208 ? -17.596 2.998 0.280 1.00 70.31 208 LYS A C 1
ATOM 1627 O O . LYS A 1 208 ? -16.414 3.119 -0.033 1.00 70.31 208 LYS A O 1
ATOM 1632 N N . LYS A 1 209 ? -18.109 3.651 1.331 1.00 74.19 209 LYS A N 1
ATOM 1633 C CA . LYS A 1 209 ? -17.276 4.493 2.202 1.00 74.19 209 LYS A CA 1
ATOM 1634 C C . LYS A 1 209 ? -16.432 3.649 3.162 1.00 74.19 209 LYS A C 1
ATOM 1636 O O . LYS A 1 209 ? -15.327 4.064 3.493 1.00 74.19 209 LYS A O 1
ATOM 1641 N N . HIS A 1 210 ? -16.906 2.467 3.558 1.00 80.69 210 HIS A N 1
ATOM 1642 C CA . HIS A 1 210 ? -16.117 1.529 4.357 1.00 80.69 210 HIS A CA 1
ATOM 1643 C C . HIS A 1 210 ? -14.924 0.977 3.579 1.00 80.69 210 HIS A C 1
ATOM 1645 O O . HIS A 1 210 ? -13.800 1.018 4.075 1.00 80.69 210 HIS A O 1
ATOM 1651 N N . ALA A 1 211 ? -15.147 0.547 2.335 1.00 82.38 211 ALA A N 1
ATOM 1652 C CA . ALA A 1 211 ? -14.074 0.085 1.462 1.00 82.38 211 ALA A CA 1
ATOM 1653 C C . ALA A 1 211 ? -13.051 1.200 1.183 1.00 82.38 211 ALA A C 1
ATOM 1655 O O . ALA A 1 211 ? -11.843 0.964 1.155 1.00 82.38 211 ALA A O 1
ATOM 1656 N N . LEU A 1 212 ? -13.520 2.444 1.042 1.00 80.06 212 LEU A N 1
ATOM 1657 C CA . LEU A 1 212 ? -12.652 3.611 0.899 1.00 80.06 212 LEU A CA 1
ATOM 1658 C C . LEU A 1 212 ? -11.859 3.909 2.183 1.00 80.06 212 LEU A C 1
ATOM 1660 O O . LEU A 1 212 ? -10.666 4.199 2.110 1.00 80.06 212 LEU A O 1
ATOM 1664 N N . GLY A 1 213 ? -12.487 3.778 3.353 1.00 79.94 213 GLY A N 1
ATOM 1665 C CA . GLY A 1 213 ? -11.813 3.859 4.649 1.00 79.94 213 GLY A CA 1
ATOM 1666 C C . GLY A 1 213 ? -10.728 2.792 4.807 1.00 79.94 213 GLY A C 1
ATOM 1667 O O . GLY A 1 213 ? -9.625 3.105 5.252 1.00 79.94 213 GLY A O 1
ATOM 1668 N N . LEU A 1 214 ? -10.998 1.560 4.362 1.00 86.88 214 LEU A N 1
ATOM 1669 C CA . LEU A 1 214 ? -10.026 0.467 4.381 1.00 86.88 214 LEU A CA 1
ATOM 1670 C C . LEU A 1 214 ? -8.857 0.752 3.438 1.00 86.88 214 LEU A C 1
ATOM 1672 O O . LEU A 1 214 ? -7.706 0.616 3.841 1.00 86.88 214 LEU A O 1
ATOM 1676 N N . ALA A 1 215 ? -9.131 1.209 2.215 1.00 85.81 215 ALA A N 1
ATOM 1677 C CA . ALA A 1 215 ? -8.101 1.610 1.260 1.00 85.81 215 ALA A CA 1
ATOM 1678 C C . ALA A 1 215 ? -7.143 2.658 1.851 1.00 85.81 215 ALA A C 1
ATOM 1680 O O . ALA A 1 215 ? -5.924 2.519 1.759 1.00 85.81 215 ALA A O 1
ATOM 1681 N N . VAL A 1 216 ? -7.702 3.679 2.499 1.00 80.44 216 VAL A N 1
ATOM 1682 C CA . VAL A 1 216 ? -6.948 4.759 3.138 1.00 80.44 216 VAL A CA 1
ATOM 1683 C C . VAL A 1 216 ? -6.149 4.253 4.351 1.00 80.44 216 VAL A C 1
ATOM 1685 O O . VAL A 1 216 ? -4.974 4.594 4.495 1.00 80.44 216 VAL A O 1
ATOM 1688 N N . ALA A 1 217 ? -6.737 3.394 5.190 1.00 83.56 217 ALA A N 1
ATOM 1689 C CA . ALA A 1 217 ? -6.053 2.795 6.338 1.00 83.56 217 ALA A CA 1
ATOM 1690 C C . ALA A 1 217 ? -4.889 1.877 5.919 1.00 83.56 217 ALA A C 1
ATOM 1692 O O . ALA A 1 217 ? -3.838 1.896 6.558 1.00 83.56 217 ALA A O 1
ATOM 1693 N N . LEU A 1 218 ? -5.046 1.119 4.828 1.00 88.06 218 LEU A N 1
ATOM 1694 C CA . LEU A 1 218 ? -3.999 0.272 4.247 1.00 88.06 218 LEU A CA 1
ATOM 1695 C C . LEU A 1 218 ? -2.821 1.098 3.726 1.00 88.06 218 LEU A C 1
ATOM 1697 O O . LEU A 1 218 ? -1.672 0.769 4.003 1.00 88.06 218 LEU A O 1
ATOM 1701 N N . GLU A 1 219 ? -3.087 2.193 3.012 1.00 82.75 219 GLU A N 1
ATOM 1702 C CA . GLU A 1 219 ? -2.035 3.084 2.505 1.00 82.75 219 GLU A CA 1
ATOM 1703 C C . GLU A 1 219 ? -1.260 3.786 3.629 1.00 82.75 219 GLU A C 1
ATOM 1705 O O . GLU A 1 219 ? -0.050 4.008 3.502 1.00 82.75 219 GLU A O 1
ATOM 1710 N N . ALA A 1 220 ? -1.946 4.111 4.726 1.00 80.38 220 ALA A N 1
ATOM 1711 C CA . ALA A 1 220 ? -1.357 4.675 5.937 1.00 80.38 220 ALA A CA 1
ATOM 1712 C C . ALA A 1 220 ? -0.720 3.620 6.865 1.00 80.38 220 ALA A C 1
ATOM 1714 O O . ALA A 1 220 ? -0.074 3.996 7.838 1.00 80.38 220 ALA A O 1
ATOM 1715 N N . GLU A 1 221 ? -0.893 2.324 6.581 1.00 83.38 221 GLU A N 1
ATOM 1716 C CA . GLU A 1 221 ? -0.471 1.202 7.436 1.00 83.38 221 GLU A CA 1
ATOM 1717 C C . GLU A 1 221 ? -1.023 1.296 8.878 1.00 83.38 221 GLU A C 1
ATOM 1719 O O . GLU A 1 221 ? -0.386 0.877 9.844 1.00 83.38 221 GLU A O 1
ATOM 1724 N N . HIS A 1 222 ? -2.240 1.832 9.038 1.00 81.31 222 HIS A N 1
ATOM 1725 C CA . HIS A 1 222 ? -2.875 2.034 10.342 1.00 81.31 222 HIS A CA 1
ATOM 1726 C C . HIS A 1 222 ? -3.543 0.741 10.845 1.00 81.31 222 HIS A C 1
ATOM 1728 O O . HIS A 1 222 ? -4.762 0.561 10.748 1.00 81.31 222 HIS A O 1
ATOM 1734 N N . LEU A 1 223 ? -2.726 -0.169 11.388 1.00 84.00 223 LEU A N 1
ATOM 1735 C CA . LEU A 1 223 ? -3.105 -1.543 11.756 1.00 84.00 223 LEU A CA 1
ATOM 1736 C C . LEU A 1 223 ? -4.413 -1.663 12.566 1.00 84.00 223 LEU A C 1
ATOM 1738 O O . LEU A 1 223 ? -5.256 -2.475 12.179 1.00 84.00 223 LEU A O 1
ATOM 1742 N N . PRO A 1 224 ? -4.665 -0.845 13.614 1.00 77.81 224 PRO A N 1
ATOM 1743 C CA . PRO A 1 224 ? -5.922 -0.927 14.360 1.00 77.81 224 PRO A CA 1
ATOM 1744 C C . PRO A 1 224 ? -7.159 -0.683 13.486 1.00 77.81 224 PRO A C 1
ATOM 1746 O O . PRO A 1 224 ? -8.143 -1.411 13.583 1.00 77.81 224 PRO A O 1
ATOM 1749 N N . ASN A 1 225 ? -7.093 0.302 12.586 1.00 79.25 225 ASN A N 1
ATOM 1750 C CA . ASN A 1 225 ? -8.227 0.686 11.738 1.00 79.25 225 ASN A CA 1
ATOM 1751 C C . ASN A 1 225 ? -8.470 -0.375 10.665 1.00 79.25 225 ASN A C 1
ATOM 1753 O O . ASN A 1 225 ? -9.616 -0.681 10.354 1.00 79.25 225 ASN A O 1
ATOM 1757 N N . ILE A 1 226 ? -7.396 -0.979 10.146 1.00 84.81 226 ILE A N 1
ATOM 1758 C CA . ILE A 1 226 ? -7.471 -2.116 9.224 1.00 84.81 226 ILE A CA 1
ATOM 1759 C C . ILE A 1 226 ? -8.209 -3.283 9.889 1.00 84.81 226 ILE A C 1
ATOM 1761 O O . ILE A 1 226 ? -9.197 -3.767 9.341 1.00 84.81 226 ILE A O 1
ATOM 1765 N N . LYS A 1 227 ? -7.773 -3.706 11.084 1.00 86.12 227 LYS A N 1
ATOM 1766 C CA . LYS A 1 227 ? -8.385 -4.835 11.801 1.00 86.12 227 LYS A CA 1
ATOM 1767 C C . LYS A 1 227 ? -9.847 -4.570 12.138 1.00 86.12 227 LYS A C 1
ATOM 1769 O O . LYS A 1 227 ? -10.687 -5.436 11.909 1.00 86.12 227 LYS A O 1
ATOM 1774 N N . LEU A 1 228 ? -10.151 -3.368 12.623 1.00 82.25 228 LEU A N 1
ATOM 1775 C CA . LEU A 1 228 ? -11.513 -2.926 12.896 1.00 82.25 228 LEU A CA 1
ATOM 1776 C C . LEU A 1 228 ? -12.392 -3.024 11.644 1.00 82.25 228 LEU A C 1
ATOM 1778 O O . LEU A 1 228 ? -13.393 -3.730 11.676 1.00 82.25 228 LEU A O 1
ATOM 1782 N N . LEU A 1 229 ? -12.007 -2.386 10.536 1.00 84.88 229 LEU A N 1
ATOM 1783 C CA . LEU A 1 229 ? -12.793 -2.388 9.298 1.00 84.88 229 LEU A CA 1
ATOM 1784 C C . LEU A 1 229 ? -13.015 -3.810 8.762 1.00 84.88 229 LEU A C 1
ATOM 1786 O O . LEU A 1 229 ? -14.143 -4.168 8.436 1.00 84.88 229 LEU A O 1
ATOM 1790 N N . LEU A 1 230 ? -11.983 -4.655 8.753 1.00 88.44 230 LEU A N 1
ATOM 1791 C CA . LEU A 1 230 ? -12.113 -6.052 8.327 1.00 88.44 230 LEU A CA 1
ATOM 1792 C C . LEU A 1 230 ? -13.041 -6.853 9.254 1.00 88.44 230 LEU A C 1
ATOM 1794 O O . LEU A 1 230 ? -13.905 -7.580 8.772 1.00 88.44 230 LEU A O 1
ATOM 1798 N N . SER A 1 231 ? -12.949 -6.660 10.577 1.00 85.81 231 SER A N 1
ATOM 1799 C CA . SER A 1 231 ? -13.857 -7.298 11.549 1.00 85.81 231 SER A CA 1
ATOM 1800 C C . SER A 1 231 ? -15.325 -6.892 11.385 1.00 85.81 231 SER A C 1
ATOM 1802 O O . SER A 1 231 ? -16.216 -7.616 11.823 1.00 85.81 231 SER A O 1
ATOM 1804 N N . ARG A 1 232 ? -15.592 -5.751 10.734 1.00 84.38 232 ARG A N 1
ATOM 1805 C CA . ARG A 1 232 ? -16.947 -5.297 10.390 1.00 84.38 232 ARG A CA 1
ATOM 1806 C C . ARG A 1 232 ? -17.429 -5.841 9.041 1.00 84.38 232 ARG A C 1
ATOM 1808 O O . ARG A 1 232 ? -18.472 -5.414 8.556 1.00 84.38 232 ARG A O 1
ATOM 1815 N N . GLY A 1 233 ? -16.692 -6.781 8.447 1.00 87.25 233 GLY A N 1
ATOM 1816 C CA . GLY A 1 233 ? -17.059 -7.453 7.203 1.00 87.25 233 GLY A CA 1
ATOM 1817 C C . GLY A 1 233 ? -16.784 -6.628 5.948 1.00 87.25 233 GLY A C 1
ATOM 1818 O O . GLY A 1 233 ? -17.391 -6.887 4.912 1.00 87.25 233 GLY A O 1
ATOM 1819 N N . VAL A 1 234 ? -15.901 -5.625 6.023 1.00 88.94 234 VAL A N 1
ATOM 1820 C CA . VAL A 1 234 ? -15.465 -4.895 4.826 1.00 88.94 234 VAL A CA 1
ATOM 1821 C C . VAL A 1 234 ? -14.641 -5.833 3.954 1.00 88.94 234 VAL A C 1
ATOM 1823 O O . VAL A 1 234 ? -13.610 -6.344 4.390 1.00 88.94 234 VAL A O 1
ATOM 1826 N N . ASP A 1 235 ? -15.089 -6.044 2.719 1.00 89.62 235 ASP A N 1
ATOM 1827 C CA . ASP A 1 235 ? -14.402 -6.914 1.773 1.00 89.62 235 ASP A CA 1
ATOM 1828 C C . ASP A 1 235 ? -13.119 -6.242 1.258 1.00 89.62 235 ASP A C 1
ATOM 1830 O O . ASP A 1 235 ? -13.146 -5.194 0.609 1.00 89.62 235 ASP A O 1
ATOM 1834 N N . ILE A 1 236 ? -11.968 -6.861 1.531 1.00 90.50 236 ILE A N 1
ATOM 1835 C CA . ILE A 1 236 ? -10.663 -6.386 1.054 1.00 90.50 236 ILE A CA 1
ATOM 1836 C C . ILE A 1 236 ? -10.523 -6.480 -0.474 1.00 90.50 236 ILE A C 1
ATOM 1838 O O . ILE A 1 236 ? -9.657 -5.822 -1.061 1.00 90.50 236 ILE A O 1
ATOM 1842 N N . LEU A 1 237 ? -11.359 -7.283 -1.133 1.00 89.38 237 LEU A N 1
ATOM 1843 C CA . LEU A 1 237 ? -11.401 -7.421 -2.585 1.00 89.38 237 LEU A CA 1
ATOM 1844 C C . LEU A 1 237 ? -12.287 -6.361 -3.248 1.00 89.38 237 LEU A C 1
ATOM 1846 O O . LEU A 1 237 ? -12.182 -6.177 -4.465 1.00 89.38 237 LEU A O 1
ATOM 1850 N N . GLU A 1 238 ? -13.091 -5.620 -2.473 1.00 86.75 238 GLU A N 1
ATOM 1851 C CA . GLU A 1 238 ? -13.951 -4.561 -2.997 1.00 86.75 238 GLU A CA 1
ATOM 1852 C C . GLU A 1 238 ? -13.106 -3.492 -3.701 1.00 86.75 238 GLU A C 1
ATOM 1854 O O . GLU A 1 238 ? -12.148 -2.925 -3.160 1.00 86.75 238 GLU A O 1
ATOM 1859 N N . GLN A 1 239 ? -13.455 -3.233 -4.959 1.00 82.25 239 GLN A N 1
ATOM 1860 C CA . GLN A 1 239 ? -12.756 -2.267 -5.787 1.00 82.25 239 GLN A CA 1
ATOM 1861 C C . GLN A 1 239 ? -13.177 -0.852 -5.414 1.00 82.25 239 GLN A C 1
ATOM 1863 O O . GLN A 1 239 ? -14.358 -0.512 -5.407 1.00 82.25 239 GLN A O 1
ATOM 1868 N N . THR A 1 240 ? -12.191 -0.002 -5.137 1.00 77.25 240 THR A N 1
ATOM 1869 C CA . THR A 1 240 ? -12.450 1.395 -4.790 1.00 77.25 240 THR A CA 1
ATOM 1870 C C . THR A 1 240 ? -11.618 2.344 -5.625 1.00 77.25 240 THR A C 1
ATOM 1872 O O . THR A 1 240 ? -10.424 2.136 -5.859 1.00 77.25 240 THR A O 1
ATOM 1875 N N . SER A 1 241 ? -12.245 3.446 -6.025 1.00 68.06 241 SER A N 1
ATOM 1876 C CA . SER A 1 241 ? -11.609 4.572 -6.696 1.00 68.06 241 SER A CA 1
ATOM 1877 C C . SER A 1 241 ? -11.068 5.588 -5.677 1.00 68.06 241 SER A C 1
ATOM 1879 O O . SER A 1 241 ? -11.411 6.767 -5.728 1.00 68.06 241 SER A O 1
ATOM 1881 N N . ALA A 1 242 ? -10.244 5.169 -4.711 1.00 59.34 242 ALA A N 1
ATOM 1882 C CA . ALA A 1 242 ? -9.466 6.134 -3.928 1.00 59.34 242 ALA A CA 1
ATOM 1883 C C . ALA A 1 242 ? -8.309 6.630 -4.802 1.00 59.34 242 ALA A C 1
ATOM 1885 O O . ALA A 1 242 ? -7.429 5.844 -5.171 1.00 59.34 242 ALA A O 1
ATOM 1886 N N . GLY A 1 243 ? -8.362 7.906 -5.187 1.00 51.03 243 GLY A N 1
ATOM 1887 C CA . GLY A 1 243 ? -7.371 8.532 -6.054 1.00 51.03 243 GLY A CA 1
ATOM 1888 C C . GLY A 1 243 ? -5.982 8.518 -5.422 1.00 51.03 243 GLY A C 1
ATOM 1889 O O . GLY A 1 243 ? -5.826 8.858 -4.254 1.00 51.03 243 GLY A O 1
ATOM 1890 N N . TYR A 1 244 ? -4.971 8.159 -6.214 1.00 46.50 244 TYR A N 1
ATOM 1891 C CA . TYR A 1 244 ? -3.553 8.271 -5.875 1.00 46.50 244 TYR A CA 1
ATOM 1892 C C . TYR A 1 244 ? -3.202 9.711 -5.450 1.00 46.50 244 TYR A C 1
ATOM 1894 O O . TYR A 1 244 ? -2.795 10.531 -6.271 1.00 46.50 244 TYR A O 1
ATOM 1902 N N . LYS A 1 245 ? -3.345 10.046 -4.168 1.00 47.28 245 LYS A N 1
ATOM 1903 C CA . LYS A 1 245 ? -2.935 11.342 -3.615 1.00 47.28 245 LYS A CA 1
ATOM 1904 C C . LYS A 1 245 ? -2.251 11.175 -2.268 1.00 47.28 245 LYS A C 1
ATOM 1906 O O . LYS A 1 245 ? -2.679 11.779 -1.299 1.00 47.28 245 LYS A O 1
ATOM 1911 N N . LEU A 1 246 ? -1.147 10.427 -2.207 1.00 38.72 246 LEU A N 1
ATOM 1912 C CA . LEU A 1 246 ? -0.252 10.562 -1.050 1.00 38.72 246 LEU A CA 1
ATOM 1913 C C . LEU A 1 246 ? 1.255 10.632 -1.330 1.00 38.72 246 LEU A C 1
ATOM 1915 O O . LEU A 1 246 ? 1.977 10.983 -0.407 1.00 38.72 246 LEU A O 1
ATOM 1919 N N . THR A 1 247 ? 1.784 10.428 -2.549 1.00 37.84 247 THR A N 1
ATOM 1920 C CA . THR A 1 247 ? 3.260 10.538 -2.736 1.00 37.84 247 THR A CA 1
ATOM 1921 C C . THR A 1 247 ? 3.770 11.039 -4.100 1.00 37.84 247 THR A C 1
ATOM 1923 O O . THR A 1 247 ? 4.967 10.950 -4.374 1.00 37.84 247 THR A O 1
ATOM 1926 N N . GLY A 1 248 ? 2.928 11.599 -4.976 1.00 34.31 248 GLY A N 1
ATOM 1927 C CA . GLY A 1 248 ? 3.344 11.992 -6.333 1.00 34.31 248 GLY A CA 1
ATOM 1928 C C . GLY A 1 248 ? 2.875 13.380 -6.758 1.00 34.31 248 GLY A C 1
ATOM 1929 O O . GLY A 1 248 ? 1.711 13.720 -6.597 1.00 34.31 248 GLY A O 1
ATOM 1930 N N . ASN A 1 249 ? 3.801 14.160 -7.319 1.00 33.94 249 ASN A N 1
ATOM 1931 C CA . ASN A 1 249 ? 3.642 15.523 -7.836 1.00 33.94 249 ASN A CA 1
ATOM 1932 C C . ASN A 1 249 ? 2.271 15.768 -8.535 1.00 33.94 249 ASN A C 1
ATOM 1934 O O . ASN A 1 249 ? 1.952 15.047 -9.486 1.00 33.94 249 ASN A O 1
ATOM 1938 N N . PRO A 1 250 ? 1.491 16.809 -8.165 1.00 32.78 250 PRO A N 1
ATOM 1939 C CA . PRO A 1 250 ? 0.136 17.058 -8.690 1.00 32.78 250 PRO A CA 1
ATOM 1940 C C . PRO A 1 250 ? 0.043 17.205 -10.216 1.00 32.78 250 PRO A C 1
ATOM 1942 O O . PRO A 1 250 ? -1.022 17.034 -10.801 1.00 32.78 250 PRO A O 1
ATOM 1945 N N . ARG A 1 251 ? 1.158 17.528 -10.881 1.00 34.75 251 ARG A N 1
ATOM 1946 C CA . ARG A 1 251 ? 1.193 17.820 -12.320 1.00 34.75 251 ARG A CA 1
ATOM 1947 C C . ARG A 1 251 ? 1.171 16.586 -13.229 1.00 34.75 251 ARG A C 1
ATOM 1949 O O . ARG A 1 251 ? 0.879 16.746 -14.408 1.00 34.75 251 ARG A O 1
ATOM 1956 N N . GLU A 1 252 ? 1.430 15.379 -12.720 1.00 38.09 252 GLU A N 1
ATOM 1957 C CA . GLU A 1 252 ? 1.385 14.144 -13.534 1.00 38.09 252 GLU A CA 1
ATOM 1958 C C . GLU A 1 252 ? 0.053 13.373 -13.408 1.00 38.09 252 GLU A C 1
ATOM 1960 O O . GLU A 1 252 ? -0.236 12.512 -14.234 1.00 38.09 252 GLU A O 1
ATOM 1965 N N . SER A 1 253 ? -0.787 13.711 -12.421 1.00 40.41 253 SER A N 1
ATOM 1966 C CA . SER A 1 253 ? -2.022 12.981 -12.076 1.00 40.41 253 SER A CA 1
ATOM 1967 C C . SER A 1 253 ? -3.301 13.532 -12.727 1.00 40.41 253 SER A C 1
ATOM 1969 O O . SER A 1 253 ? -4.335 12.872 -12.665 1.00 40.41 253 SER A O 1
ATOM 1971 N N . LEU A 1 254 ? -3.261 14.705 -13.366 1.00 33.66 254 LEU A N 1
ATOM 1972 C CA . LEU A 1 254 ? -4.470 15.421 -13.805 1.00 33.66 254 LEU A CA 1
ATOM 1973 C C . LEU A 1 254 ? -5.234 14.778 -14.982 1.00 33.66 254 LEU A C 1
ATOM 1975 O O . LEU A 1 254 ? -6.329 15.230 -15.285 1.00 33.66 254 LEU A O 1
ATOM 1979 N N . ASN A 1 255 ? -4.703 13.726 -15.619 1.00 35.53 255 ASN A N 1
ATOM 1980 C CA . ASN A 1 255 ? -5.313 13.092 -16.802 1.00 35.53 255 ASN A CA 1
ATOM 1981 C C . ASN A 1 255 ? -5.518 11.568 -16.682 1.00 35.53 255 ASN A C 1
ATOM 1983 O O . ASN A 1 255 ? -5.816 10.915 -17.683 1.00 35.53 255 ASN A O 1
ATOM 1987 N N . ALA A 1 256 ? -5.328 10.973 -15.502 1.00 43.78 256 ALA A N 1
ATOM 1988 C CA . ALA A 1 256 ? -5.563 9.544 -15.300 1.00 43.78 256 ALA A CA 1
ATOM 1989 C C . ALA A 1 256 ? -6.890 9.342 -14.562 1.00 43.78 256 ALA A C 1
ATOM 1991 O O . ALA A 1 256 ? -7.042 9.813 -13.437 1.00 43.78 256 ALA A O 1
ATOM 1992 N N . ASN A 1 257 ? -7.840 8.635 -15.186 1.00 48.28 257 ASN A N 1
ATOM 1993 C CA . ASN A 1 257 ? -9.023 8.138 -14.481 1.00 48.28 257 ASN A CA 1
ATOM 1994 C C . ASN A 1 257 ? -8.558 7.382 -13.224 1.00 48.28 257 ASN A C 1
ATOM 1996 O O . ASN A 1 257 ? -7.618 6.586 -13.343 1.00 48.28 257 ASN A O 1
ATOM 2000 N N . PRO A 1 258 ? -9.157 7.627 -12.043 1.00 60.12 258 PRO A N 1
ATOM 2001 C CA . PRO A 1 258 ? -8.784 6.921 -10.827 1.00 60.12 258 PRO A CA 1
ATOM 2002 C C . PRO A 1 258 ? -8.933 5.422 -11.080 1.00 60.12 258 PRO A C 1
ATOM 2004 O O . PRO A 1 258 ? -10.023 4.934 -11.363 1.00 60.12 258 PRO A O 1
ATOM 2007 N N . LEU A 1 259 ? -7.805 4.712 -11.067 1.00 69.06 259 LEU A N 1
ATOM 2008 C CA . LEU A 1 259 ? -7.797 3.271 -11.251 1.00 69.06 259 LEU A CA 1
ATOM 2009 C C . LEU A 1 259 ? -8.462 2.648 -10.030 1.00 69.06 259 LEU A C 1
ATOM 2011 O O . LEU A 1 259 ? -8.002 2.837 -8.903 1.00 69.06 259 LEU A O 1
ATOM 2015 N N . GLU A 1 260 ? -9.549 1.930 -10.270 1.00 78.25 260 GLU A N 1
ATOM 2016 C CA . GLU A 1 260 ? -10.169 1.102 -9.253 1.00 78.25 260 GLU A CA 1
ATOM 2017 C C . GLU A 1 260 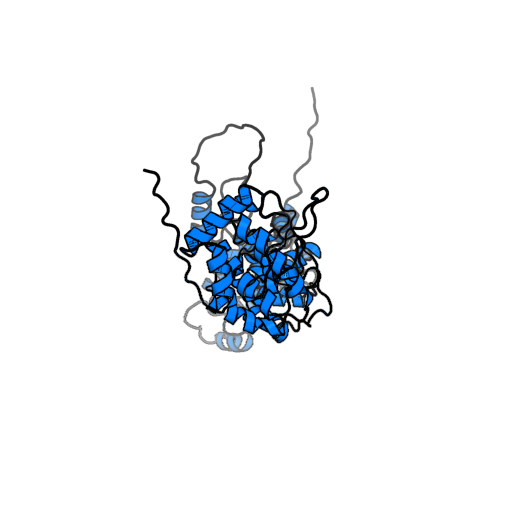? -9.190 -0.003 -8.849 1.00 78.25 260 GLU A C 1
ATOM 2019 O O . GLU A 1 260 ? -8.600 -0.685 -9.691 1.00 78.25 260 GLU A O 1
ATOM 2024 N N . MET A 1 261 ? -8.960 -0.121 -7.544 1.00 83.06 261 MET A N 1
ATOM 2025 C CA . MET A 1 261 ? -8.061 -1.110 -6.963 1.00 83.06 261 MET A CA 1
ATOM 2026 C C . MET A 1 261 ? -8.726 -1.739 -5.752 1.00 83.06 261 MET A C 1
ATOM 2028 O O . MET A 1 261 ? -9.340 -1.031 -4.949 1.00 83.06 261 MET A O 1
ATOM 2032 N N . SER A 1 262 ? -8.549 -3.051 -5.610 1.00 89.12 262 SER A N 1
ATOM 2033 C CA . SER A 1 262 ? -8.898 -3.748 -4.375 1.00 89.12 262 SER A CA 1
ATOM 2034 C C . SER A 1 262 ? -8.001 -3.287 -3.222 1.00 89.12 262 SER A C 1
ATOM 2036 O O . SER A 1 262 ? -6.867 -2.837 -3.440 1.00 89.12 262 SER A O 1
ATOM 2038 N N . GLY A 1 263 ? -8.479 -3.438 -1.988 1.00 89.19 263 GLY A N 1
ATOM 2039 C CA . GLY A 1 263 ? -7.656 -3.261 -0.792 1.00 89.19 263 GLY A CA 1
ATOM 2040 C C . GLY A 1 263 ? -6.415 -4.158 -0.819 1.00 89.19 263 GLY A C 1
ATOM 2041 O O . GLY A 1 263 ? -5.321 -3.703 -0.497 1.00 89.19 263 GLY A O 1
ATOM 2042 N N . TYR A 1 264 ? -6.536 -5.389 -1.319 1.00 90.69 264 TYR A N 1
ATOM 2043 C CA . TYR A 1 264 ? -5.403 -6.313 -1.412 1.00 90.69 264 TYR A CA 1
ATOM 2044 C C . TYR A 1 264 ? -4.317 -5.800 -2.375 1.00 90.69 264 TYR A C 1
ATOM 2046 O O . TYR A 1 264 ? -3.133 -5.764 -2.034 1.00 90.69 264 TYR A O 1
ATOM 2054 N N . THR A 1 265 ? -4.709 -5.308 -3.557 1.00 89.44 265 THR A N 1
ATOM 2055 C CA . THR A 1 265 ? -3.779 -4.689 -4.519 1.00 89.44 265 THR A CA 1
ATOM 2056 C C . THR A 1 265 ? -3.104 -3.452 -3.918 1.00 89.44 265 THR A C 1
ATOM 2058 O O . THR A 1 265 ? -1.908 -3.240 -4.126 1.00 89.44 265 THR A O 1
ATOM 2061 N N . ARG A 1 266 ? -3.840 -2.647 -3.137 1.00 89.81 266 ARG A N 1
ATOM 2062 C CA . ARG A 1 266 ? -3.278 -1.488 -2.422 1.00 89.81 266 ARG A CA 1
ATOM 2063 C C . ARG A 1 266 ? -2.259 -1.912 -1.371 1.00 89.81 266 ARG A C 1
ATOM 2065 O O . ARG A 1 266 ? -1.181 -1.325 -1.329 1.00 89.81 266 ARG A O 1
ATOM 2072 N N . ALA A 1 267 ? -2.563 -2.945 -0.585 1.00 92.06 267 ALA A N 1
ATOM 2073 C CA . ALA A 1 267 ? -1.657 -3.497 0.420 1.00 92.06 267 ALA A CA 1
ATOM 2074 C C . ALA A 1 267 ? -0.348 -3.996 -0.209 1.00 92.06 267 ALA A C 1
ATOM 2076 O O . ALA A 1 267 ? 0.728 -3.689 0.291 1.00 92.06 267 ALA A O 1
ATOM 2077 N N . LEU A 1 268 ? -0.406 -4.677 -1.358 1.00 91.38 268 LEU A N 1
ATOM 2078 C CA . LEU A 1 268 ? 0.798 -5.029 -2.124 1.00 91.38 268 LEU A CA 1
ATOM 2079 C C . LEU A 1 268 ? 1.554 -3.779 -2.605 1.00 91.38 268 LEU A C 1
ATOM 2081 O O . LEU A 1 268 ? 2.781 -3.711 -2.541 1.00 91.38 268 LEU A O 1
ATOM 2085 N N . GLY A 1 269 ? 0.821 -2.755 -3.048 1.00 88.75 269 GLY A N 1
ATOM 2086 C CA . GLY A 1 269 ? 1.369 -1.482 -3.512 1.00 88.75 269 GLY A CA 1
ATOM 2087 C C . GLY A 1 269 ? 2.091 -0.651 -2.441 1.00 88.75 269 GLY A C 1
ATOM 2088 O O . GLY A 1 269 ? 2.875 0.234 -2.810 1.00 88.75 269 GLY A O 1
ATOM 2089 N N . THR A 1 270 ? 1.891 -0.930 -1.144 1.00 87.88 270 THR A N 1
ATOM 2090 C CA . THR A 1 270 ? 2.635 -0.271 -0.050 1.00 87.88 270 THR A CA 1
ATOM 2091 C C . THR A 1 270 ? 4.079 -0.749 0.051 1.00 87.88 270 THR A C 1
ATOM 2093 O O . THR A 1 270 ? 4.919 -0.014 0.573 1.00 87.88 270 THR A O 1
ATOM 2096 N N . TRP A 1 271 ? 4.371 -1.939 -0.484 1.00 90.94 271 TRP A N 1
ATOM 2097 C CA . TRP A 1 271 ? 5.655 -2.625 -0.366 1.00 90.94 271 TRP A CA 1
ATOM 2098 C C . TRP A 1 271 ? 6.094 -2.844 1.095 1.00 90.94 271 TRP A C 1
ATOM 2100 O O . TRP A 1 271 ? 7.269 -2.694 1.447 1.00 90.94 271 TRP A O 1
ATOM 2110 N N . SER A 1 272 ? 5.129 -3.195 1.950 1.00 90.56 272 SER A N 1
ATOM 2111 C CA . SER A 1 272 ? 5.331 -3.488 3.371 1.00 90.56 272 SER A CA 1
ATOM 2112 C C . SER A 1 272 ? 5.087 -4.981 3.652 1.00 90.56 272 SER A C 1
ATOM 2114 O O . SER A 1 272 ? 3.934 -5.410 3.734 1.00 90.56 272 SER A O 1
ATOM 2116 N N . PRO A 1 273 ? 6.142 -5.811 3.803 1.00 91.88 273 PRO A N 1
ATOM 2117 C CA . PRO A 1 273 ? 5.968 -7.230 4.128 1.00 91.88 273 PRO A CA 1
ATOM 2118 C C . PRO A 1 273 ? 5.318 -7.434 5.504 1.00 91.88 273 PRO A C 1
ATOM 2120 O O . PRO A 1 273 ? 4.581 -8.398 5.693 1.00 91.88 273 PRO A O 1
ATOM 2123 N N . ASN A 1 274 ? 5.532 -6.497 6.435 1.00 90.38 274 ASN A N 1
ATOM 2124 C CA . ASN A 1 274 ? 4.913 -6.510 7.761 1.00 90.38 274 ASN A CA 1
ATOM 2125 C C . ASN A 1 274 ? 3.399 -6.307 7.676 1.00 90.38 274 ASN A C 1
ATOM 2127 O O . ASN A 1 274 ? 2.658 -7.006 8.359 1.00 90.38 274 ASN A O 1
ATOM 2131 N 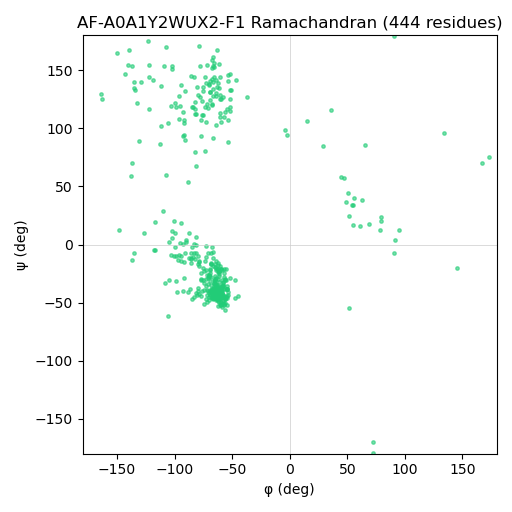N . LEU A 1 275 ? 2.936 -5.393 6.814 1.00 89.75 275 LEU A N 1
ATOM 2132 C CA . LEU A 1 275 ? 1.507 -5.196 6.578 1.00 89.75 275 LEU A CA 1
ATOM 2133 C C . LEU A 1 275 ? 0.861 -6.477 6.038 1.00 89.75 275 LEU A C 1
ATOM 2135 O O . LEU A 1 275 ? -0.180 -6.890 6.532 1.00 89.75 275 LEU A O 1
ATOM 2139 N N . LEU A 1 276 ? 1.479 -7.125 5.049 1.00 94.06 276 LEU A N 1
ATOM 2140 C CA . LEU A 1 276 ? 0.933 -8.355 4.464 1.00 94.06 276 LEU A CA 1
ATOM 2141 C C . LEU A 1 276 ? 0.920 -9.507 5.476 1.00 94.06 276 LEU A C 1
ATOM 2143 O O . LEU A 1 276 ? -0.084 -10.205 5.589 1.00 94.06 276 LEU A O 1
ATOM 2147 N N . ALA A 1 277 ? 1.987 -9.653 6.267 1.00 91.81 277 ALA A N 1
ATOM 2148 C CA . ALA A 1 277 ? 2.028 -10.617 7.363 1.00 91.81 277 ALA A CA 1
ATOM 2149 C C . ALA A 1 277 ? 0.933 -10.342 8.405 1.00 91.81 277 ALA A C 1
ATOM 2151 O O . ALA A 1 277 ? 0.295 -11.275 8.879 1.00 91.81 277 ALA A O 1
ATOM 2152 N N . TYR A 1 278 ? 0.679 -9.072 8.733 1.00 90.06 278 TYR A N 1
ATOM 2153 C CA . TYR A 1 278 ? -0.404 -8.677 9.631 1.00 90.06 278 TYR A CA 1
ATOM 2154 C C . TYR A 1 278 ? -1.781 -9.047 9.064 1.00 90.06 278 TYR A C 1
ATOM 2156 O O . TYR A 1 278 ? -2.587 -9.652 9.763 1.00 90.06 278 TYR A O 1
ATOM 2164 N N . LEU A 1 279 ? -2.042 -8.754 7.786 1.00 91.69 279 LEU A N 1
ATOM 2165 C CA . LEU A 1 279 ? -3.314 -9.098 7.141 1.00 91.69 279 LEU A CA 1
ATOM 2166 C C . LEU A 1 279 ? -3.589 -10.609 7.183 1.00 91.69 279 LEU A C 1
ATOM 2168 O O . LEU A 1 279 ? -4.705 -11.020 7.489 1.00 91.69 279 LEU A O 1
ATOM 2172 N N . VAL A 1 280 ? -2.573 -11.431 6.921 1.00 92.25 280 VAL A N 1
ATOM 2173 C CA . VAL A 1 280 ? -2.712 -12.894 6.919 1.00 92.25 280 VAL A CA 1
ATOM 2174 C C . VAL A 1 280 ? -2.814 -13.448 8.343 1.00 92.25 280 VAL A C 1
ATOM 2176 O O . VAL A 1 280 ? -3.748 -14.182 8.650 1.00 92.25 280 VAL A O 1
ATOM 2179 N N . ASN A 1 281 ? -1.893 -13.078 9.235 1.00 89.50 281 ASN A N 1
ATOM 2180 C CA . ASN A 1 281 ? -1.780 -13.705 10.555 1.00 89.50 281 ASN A CA 1
ATOM 2181 C C . ASN A 1 281 ? -2.779 -13.139 11.574 1.00 89.50 281 ASN A C 1
ATOM 2183 O O . ASN A 1 281 ? -3.365 -13.887 12.350 1.00 89.50 281 ASN A O 1
ATOM 2187 N N . GLU A 1 282 ? -2.973 -11.818 11.583 1.00 87.56 282 GLU A N 1
ATOM 2188 C CA . GLU A 1 282 ? -3.767 -11.121 12.605 1.00 87.56 282 GLU A CA 1
ATOM 2189 C C . GLU A 1 282 ? -5.190 -10.812 12.146 1.00 87.56 282 GLU A C 1
ATOM 2191 O O . GLU A 1 282 ? -6.105 -10.761 12.974 1.00 87.56 282 GLU A O 1
ATOM 2196 N N . CYS A 1 283 ? -5.384 -10.574 10.845 1.00 88.06 283 CYS A N 1
ATOM 2197 C CA . CYS A 1 283 ? -6.706 -10.332 10.263 1.00 88.06 283 CYS A CA 1
ATOM 2198 C C . CYS A 1 283 ? -7.310 -11.569 9.586 1.00 88.06 283 CYS A C 1
ATOM 2200 O O . CYS A 1 283 ? -8.447 -11.482 9.132 1.00 88.06 283 CYS A O 1
ATOM 2202 N N . GLN A 1 284 ? -6.586 -12.696 9.547 1.00 91.44 284 GLN A N 1
ATOM 2203 C CA . GLN A 1 284 ? -7.047 -13.970 8.976 1.00 91.44 284 GLN A CA 1
ATOM 2204 C C . GLN A 1 284 ? -7.522 -13.838 7.519 1.00 91.44 284 GLN A C 1
ATOM 2206 O O . GLN A 1 284 ? -8.464 -14.504 7.097 1.00 91.44 284 GLN A O 1
ATOM 2211 N N . ILE A 1 285 ? -6.885 -12.955 6.744 1.00 91.25 285 ILE A N 1
ATOM 2212 C CA . ILE A 1 285 ? -7.199 -12.804 5.323 1.00 91.25 285 ILE A CA 1
ATOM 2213 C C . ILE A 1 285 ? -6.582 -13.961 4.544 1.00 91.25 285 ILE A C 1
ATOM 2215 O O . ILE A 1 285 ? -5.366 -14.160 4.555 1.00 91.25 285 ILE A O 1
ATOM 2219 N N . GLU A 1 286 ? -7.427 -14.677 3.811 1.00 88.94 286 GLU A N 1
ATOM 2220 C CA . GLU A 1 286 ? -7.002 -15.710 2.873 1.00 88.94 286 GLU A CA 1
ATOM 2221 C C . GLU A 1 286 ? -6.470 -15.108 1.566 1.00 88.94 286 GLU A C 1
ATOM 2223 O O . GLU A 1 286 ? -6.848 -14.010 1.143 1.00 88.94 286 GLU A O 1
ATOM 2228 N N . PHE A 1 287 ? -5.582 -15.844 0.894 1.00 86.50 287 PHE A N 1
ATOM 2229 C CA . PHE A 1 287 ? -5.090 -15.443 -0.420 1.00 86.50 287 PHE A CA 1
ATOM 2230 C C . PHE A 1 287 ? -6.205 -15.556 -1.458 1.00 86.50 287 PHE A C 1
ATOM 2232 O O . PHE A 1 287 ? -6.748 -16.647 -1.642 1.00 86.50 287 PHE A O 1
ATOM 2239 N N . PRO A 1 288 ? -6.523 -14.477 -2.191 1.00 87.50 288 PRO A N 1
ATOM 2240 C CA . PRO A 1 288 ? -7.532 -14.571 -3.227 1.00 87.50 288 PRO A CA 1
ATOM 2241 C C . PRO A 1 288 ? -7.030 -15.479 -4.356 1.00 87.50 288 PRO A C 1
ATOM 2243 O O . PRO A 1 288 ? -5.921 -15.309 -4.858 1.00 87.50 288 PRO A O 1
ATOM 2246 N N . GLU A 1 289 ? -7.851 -16.415 -4.833 1.00 86.44 289 GLU A N 1
ATOM 2247 C CA . GLU A 1 289 ? -7.473 -17.235 -5.997 1.00 86.44 289 GLU A CA 1
ATOM 2248 C C . GLU A 1 289 ? -7.230 -16.361 -7.236 1.00 86.44 289 GLU A C 1
ATOM 2250 O O . GLU A 1 289 ? -6.341 -16.608 -8.058 1.00 86.44 289 GLU A O 1
ATOM 2255 N N . LYS A 1 290 ? -8.026 -15.296 -7.365 1.00 86.94 290 LYS A N 1
ATOM 2256 C CA . LYS A 1 290 ? -7.976 -14.338 -8.464 1.00 86.94 290 LYS A CA 1
ATOM 2257 C C . LYS A 1 290 ? -8.059 -12.932 -7.907 1.00 86.94 290 LYS A C 1
ATOM 2259 O O . LYS A 1 290 ? -8.922 -12.625 -7.095 1.00 86.94 290 LYS A O 1
ATOM 2264 N N . ILE A 1 291 ? -7.193 -12.072 -8.415 1.00 87.25 291 ILE A N 1
ATOM 2265 C CA . ILE A 1 291 ? -7.245 -10.638 -8.171 1.00 87.25 291 ILE A CA 1
ATOM 2266 C C . ILE A 1 291 ? -7.345 -9.921 -9.508 1.00 87.25 291 ILE A C 1
ATOM 2268 O O . ILE A 1 291 ? -6.762 -10.361 -10.507 1.00 87.25 291 ILE A O 1
ATOM 2272 N N . ASP A 1 292 ? -8.090 -8.823 -9.532 1.00 84.44 292 ASP A N 1
ATOM 2273 C CA . ASP A 1 292 ? -8.118 -7.972 -10.708 1.00 84.44 292 ASP A CA 1
ATOM 2274 C C . ASP A 1 292 ? -6.825 -7.153 -10.792 1.00 84.44 292 ASP A C 1
ATOM 2276 O O . ASP A 1 292 ? -6.367 -6.555 -9.815 1.00 84.44 292 ASP A O 1
ATOM 2280 N N . ARG A 1 293 ? -6.228 -7.151 -11.985 1.00 84.94 293 ARG A N 1
ATOM 2281 C CA . ARG A 1 293 ? -5.013 -6.395 -12.333 1.00 84.94 293 ARG A CA 1
ATOM 2282 C C . ARG A 1 293 ? -3.856 -6.515 -11.316 1.00 84.94 293 ARG A C 1
ATOM 2284 O O . ARG A 1 293 ? -3.355 -5.490 -10.842 1.00 84.94 293 ARG A O 1
ATOM 2291 N N . PRO A 1 294 ? -3.361 -7.731 -11.009 1.00 87.12 294 PRO A N 1
ATOM 2292 C CA . PRO A 1 294 ? -2.237 -7.928 -10.084 1.00 87.12 294 PRO A CA 1
ATOM 2293 C C . PRO A 1 294 ? -0.967 -7.173 -10.501 1.00 87.12 294 PRO A C 1
ATOM 2295 O O . PRO A 1 294 ? -0.135 -6.835 -9.664 1.00 87.12 294 PRO A O 1
ATOM 2298 N N . GLU A 1 295 ? -0.813 -6.865 -11.791 1.00 88.56 295 GLU A N 1
ATOM 2299 C CA . GLU A 1 295 ? 0.313 -6.092 -12.310 1.00 88.56 295 GLU A CA 1
ATOM 2300 C C . GLU A 1 295 ? 0.464 -4.692 -11.693 1.00 88.56 295 GLU A C 1
ATOM 2302 O O . GLU A 1 295 ? 1.566 -4.139 -11.713 1.00 88.56 295 GLU A O 1
ATOM 2307 N N . LEU A 1 296 ? -0.610 -4.119 -11.130 1.00 87.38 296 LEU A N 1
ATOM 2308 C CA . LEU A 1 296 ? -0.604 -2.781 -10.531 1.00 87.38 296 LEU A CA 1
ATOM 2309 C C . LEU A 1 296 ? 0.340 -2.665 -9.327 1.00 87.38 296 LEU A C 1
ATOM 2311 O O . LEU A 1 296 ? 0.766 -1.561 -9.001 1.00 87.38 296 LEU A O 1
ATOM 2315 N N . LEU A 1 297 ? 0.769 -3.772 -8.713 1.00 88.75 297 LEU A N 1
ATOM 2316 C CA . LEU A 1 297 ? 1.781 -3.716 -7.650 1.00 88.75 297 LEU A CA 1
ATOM 2317 C C . LEU A 1 297 ? 3.090 -3.048 -8.126 1.00 88.75 297 LEU A C 1
ATOM 2319 O O . LEU A 1 297 ? 3.796 -2.417 -7.337 1.00 88.75 297 LEU A O 1
ATOM 2323 N N . PHE A 1 298 ? 3.383 -3.130 -9.432 1.00 89.06 298 PHE A N 1
ATOM 2324 C CA . PHE A 1 298 ? 4.556 -2.535 -10.073 1.00 89.06 298 PHE A CA 1
ATOM 2325 C C . PHE A 1 298 ? 4.319 -1.128 -10.643 1.00 89.06 298 PHE A C 1
ATOM 2327 O O . PHE A 1 298 ? 5.251 -0.547 -11.202 1.00 89.06 298 PHE A O 1
ATOM 2334 N N . SER A 1 299 ? 3.113 -0.556 -10.520 1.00 82.88 299 SER A N 1
ATOM 2335 C CA . SER A 1 299 ? 2.860 0.855 -10.865 1.00 82.88 299 SER A CA 1
ATOM 2336 C C . SER A 1 299 ? 3.163 1.812 -9.711 1.00 82.88 299 SER A C 1
ATOM 2338 O O . SER A 1 299 ? 3.307 3.017 -9.931 1.00 82.88 299 SER A O 1
ATOM 2340 N N . SER A 1 300 ? 3.286 1.292 -8.484 1.00 79.44 300 SER A N 1
ATOM 2341 C CA . SER A 1 300 ? 3.412 2.113 -7.281 1.00 79.44 300 SER A CA 1
ATOM 2342 C C . SER A 1 300 ? 4.661 3.005 -7.320 1.00 79.44 300 SER A C 1
ATOM 2344 O O . SER A 1 300 ? 5.790 2.513 -7.438 1.00 79.44 300 SER A O 1
ATOM 2346 N N . PRO A 1 301 ? 4.514 4.332 -7.150 1.00 72.88 301 PRO A N 1
ATOM 2347 C CA . PRO A 1 301 ? 5.658 5.227 -7.071 1.00 72.88 301 PRO A CA 1
ATOM 2348 C C . PRO A 1 301 ? 6.487 5.018 -5.796 1.00 72.88 301 PRO A C 1
ATOM 2350 O O . PRO A 1 301 ? 7.637 5.463 -5.789 1.00 72.88 301 PRO A O 1
ATOM 2353 N N . ARG A 1 302 ? 5.953 4.333 -4.764 1.00 78.56 302 ARG A N 1
ATOM 2354 C CA . ARG A 1 302 ? 6.676 4.004 -3.519 1.00 78.56 302 ARG A CA 1
ATOM 2355 C C . ARG A 1 302 ? 7.896 3.122 -3.759 1.00 78.56 302 ARG A C 1
ATOM 2357 O O . ARG A 1 302 ? 8.872 3.254 -3.041 1.00 78.56 302 ARG A O 1
ATOM 2364 N N . ILE A 1 303 ? 7.925 2.309 -4.815 1.00 83.56 303 ILE A N 1
ATOM 2365 C CA . ILE A 1 303 ? 9.117 1.503 -5.145 1.00 83.56 303 ILE A CA 1
ATOM 2366 C C . ILE A 1 303 ? 10.357 2.399 -5.297 1.00 83.56 303 ILE A C 1
ATOM 2368 O O . ILE A 1 303 ? 11.475 1.996 -4.999 1.00 83.56 303 ILE A O 1
ATOM 2372 N N . ARG A 1 304 ? 10.159 3.649 -5.732 1.00 79.69 304 ARG A N 1
ATOM 2373 C CA . ARG A 1 304 ? 11.235 4.627 -5.922 1.00 79.69 304 ARG A CA 1
ATOM 2374 C C . ARG A 1 304 ? 11.716 5.294 -4.636 1.00 79.69 304 ARG A C 1
ATOM 2376 O O . ARG A 1 304 ? 12.734 5.975 -4.699 1.00 79.69 304 ARG A O 1
ATOM 2383 N N . SER A 1 305 ? 10.984 5.192 -3.525 1.00 83.69 305 SER A N 1
ATOM 2384 C CA . SER A 1 305 ? 11.438 5.767 -2.253 1.00 83.69 305 SER A CA 1
ATOM 2385 C C . SER A 1 305 ? 12.472 4.893 -1.546 1.00 83.69 305 SER A C 1
ATOM 2387 O O . SER A 1 305 ? 13.070 5.356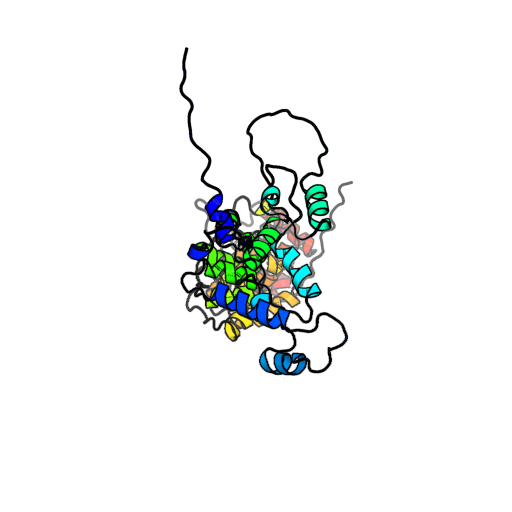 -0.583 1.00 83.69 305 SER A O 1
ATOM 2389 N N . PHE A 1 306 ? 12.695 3.665 -2.019 1.00 85.75 306 PHE A N 1
ATOM 2390 C CA . PHE A 1 306 ? 13.636 2.716 -1.430 1.00 85.75 306 PHE A CA 1
ATOM 2391 C C . PHE A 1 306 ? 14.933 2.641 -2.233 1.00 85.75 306 PHE A C 1
ATOM 2393 O O . PHE A 1 306 ? 14.952 2.867 -3.448 1.00 85.75 306 PHE A O 1
ATOM 2400 N N . THR A 1 307 ? 16.022 2.280 -1.557 1.00 89.31 307 THR A N 1
ATOM 2401 C CA . THR A 1 307 ? 17.251 1.871 -2.247 1.00 89.31 307 THR A CA 1
ATOM 2402 C C . THR A 1 307 ? 17.022 0.536 -2.970 1.00 89.31 307 THR A C 1
ATOM 2404 O O . THR A 1 307 ? 16.104 -0.205 -2.607 1.00 89.31 307 THR A O 1
ATOM 2407 N N . PRO A 1 308 ? 17.830 0.187 -3.989 1.00 88.50 308 PRO A N 1
ATOM 2408 C CA . PRO A 1 308 ? 17.688 -1.091 -4.682 1.00 88.50 308 PRO A CA 1
ATOM 2409 C C . PRO A 1 308 ? 17.701 -2.312 -3.759 1.00 88.50 308 PRO A C 1
ATOM 2411 O O . PRO A 1 308 ? 16.840 -3.180 -3.896 1.00 88.50 308 PRO A O 1
ATOM 2414 N N . ASP A 1 309 ? 18.613 -2.339 -2.787 1.00 89.12 309 ASP A N 1
ATOM 2415 C CA . ASP A 1 309 ? 18.741 -3.452 -1.842 1.00 89.12 309 ASP A CA 1
ATOM 2416 C C . ASP A 1 309 ? 17.546 -3.528 -0.886 1.00 89.12 309 ASP A C 1
ATOM 2418 O O . ASP A 1 309 ? 17.029 -4.611 -0.610 1.00 89.12 309 ASP A O 1
ATOM 2422 N N . GLU A 1 310 ? 17.053 -2.379 -0.412 1.00 90.56 310 GLU A N 1
ATOM 2423 C CA . GLU A 1 310 ? 15.863 -2.335 0.438 1.00 90.56 310 GLU A CA 1
ATOM 2424 C C . GLU A 1 310 ? 14.613 -2.783 -0.330 1.00 90.56 310 GLU A C 1
ATOM 2426 O O . GLU A 1 310 ? 13.814 -3.562 0.192 1.00 90.56 310 GLU A O 1
ATOM 2431 N N . ALA A 1 311 ? 14.452 -2.335 -1.578 1.00 91.56 311 ALA A N 1
ATOM 2432 C CA . ALA A 1 311 ? 13.349 -2.747 -2.437 1.00 91.56 311 ALA A CA 1
ATOM 2433 C C . ALA A 1 311 ? 13.364 -4.264 -2.690 1.00 91.56 311 ALA A C 1
ATOM 2435 O O . ALA A 1 311 ? 12.314 -4.894 -2.578 1.00 91.56 311 ALA A O 1
ATOM 2436 N N . MET A 1 312 ? 14.534 -4.856 -2.962 1.00 92.06 312 MET A N 1
ATOM 2437 C CA . MET A 1 312 ? 14.679 -6.312 -3.104 1.00 92.06 312 MET A CA 1
ATOM 2438 C C . MET A 1 312 ? 14.334 -7.044 -1.805 1.00 92.06 312 MET A C 1
ATOM 2440 O O . MET A 1 312 ? 13.493 -7.935 -1.819 1.00 92.06 312 MET A O 1
ATOM 2444 N N . LYS A 1 313 ? 14.880 -6.610 -0.661 1.00 91.94 313 LYS A N 1
ATOM 2445 C CA . LYS A 1 313 ? 14.588 -7.226 0.644 1.00 91.94 313 LYS A CA 1
ATOM 2446 C C . LYS A 1 313 ? 13.096 -7.179 0.992 1.00 91.94 313 LYS A C 1
ATOM 2448 O O . LYS A 1 313 ? 12.540 -8.151 1.503 1.00 91.94 313 LYS A O 1
ATOM 2453 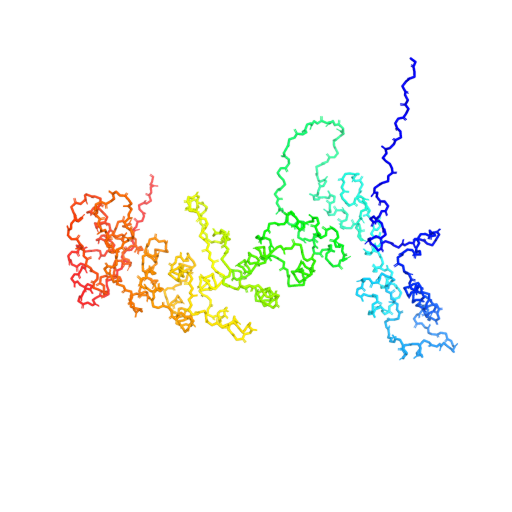N N . ARG A 1 314 ? 12.432 -6.050 0.723 1.00 92.69 314 ARG A N 1
ATOM 2454 C CA . ARG A 1 314 ? 10.977 -5.909 0.896 1.00 92.69 314 ARG A CA 1
ATOM 2455 C C . ARG A 1 314 ? 10.223 -6.843 -0.045 1.00 92.69 314 ARG A C 1
ATOM 2457 O O . ARG A 1 314 ? 9.271 -7.487 0.396 1.00 92.69 314 ARG A O 1
ATOM 2464 N N . PHE A 1 315 ? 10.651 -6.924 -1.307 1.00 93.81 315 PHE A N 1
ATOM 2465 C CA . PHE A 1 315 ? 10.058 -7.827 -2.287 1.00 93.81 315 PHE A CA 1
ATOM 2466 C C . PHE A 1 315 ? 10.174 -9.296 -1.858 1.00 93.81 315 PHE A C 1
ATOM 2468 O O . PHE A 1 315 ? 9.180 -10.015 -1.881 1.00 93.81 315 PHE A O 1
ATOM 2475 N N . ASP A 1 316 ? 11.342 -9.733 -1.393 1.00 93.56 316 ASP A N 1
ATOM 2476 C CA . ASP A 1 316 ? 11.551 -11.107 -0.930 1.00 93.56 316 ASP A CA 1
ATOM 2477 C C . ASP A 1 316 ? 10.611 -11.462 0.228 1.00 93.56 316 ASP A C 1
ATOM 2479 O O . ASP A 1 316 ? 9.998 -12.529 0.229 1.00 93.56 316 ASP A O 1
ATOM 2483 N N . GLY A 1 317 ? 10.409 -10.531 1.168 1.00 92.50 317 GLY A N 1
ATOM 2484 C CA . GLY A 1 317 ? 9.463 -10.708 2.272 1.00 92.50 317 GLY A CA 1
ATOM 2485 C C . GLY A 1 317 ? 7.996 -10.792 1.833 1.00 92.50 317 GLY A C 1
ATOM 2486 O O . GLY A 1 317 ? 7.206 -11.482 2.480 1.00 92.50 317 GLY A O 1
ATOM 2487 N N . MET A 1 318 ? 7.622 -10.118 0.737 1.00 93.69 318 MET A N 1
ATOM 2488 C CA . MET A 1 318 ? 6.251 -10.164 0.212 1.00 93.69 318 MET A CA 1
ATOM 2489 C C . MET A 1 318 ? 6.013 -11.256 -0.831 1.00 93.69 318 MET A C 1
ATOM 2491 O O . MET A 1 318 ? 4.862 -11.540 -1.145 1.00 93.69 318 MET A O 1
ATOM 2495 N N . LYS A 1 319 ? 7.069 -11.847 -1.401 1.00 92.50 319 LYS A N 1
ATOM 2496 C CA . LYS A 1 319 ? 6.988 -12.742 -2.565 1.00 92.50 319 LYS A CA 1
ATOM 2497 C C . LYS A 1 319 ? 6.022 -13.906 -2.349 1.00 92.50 319 LYS A C 1
ATOM 2499 O O . LYS A 1 319 ? 5.268 -14.250 -3.252 1.00 92.50 319 LYS A O 1
ATOM 2504 N N . GLN A 1 320 ? 6.003 -14.459 -1.139 1.00 92.44 320 GLN A N 1
ATOM 2505 C CA . GLN A 1 320 ? 5.090 -15.532 -0.729 1.00 92.44 320 GLN A CA 1
ATOM 2506 C C . GLN A 1 320 ? 3.597 -15.165 -0.835 1.00 92.44 320 GLN A C 1
ATOM 2508 O O . GLN A 1 320 ? 2.758 -16.050 -0.938 1.00 92.44 320 GLN A O 1
ATOM 2513 N N . TYR A 1 321 ? 3.268 -13.872 -0.850 1.00 90.81 321 TYR A N 1
ATOM 2514 C CA . TYR A 1 321 ? 1.903 -13.351 -0.948 1.00 90.81 321 TYR A CA 1
ATOM 2515 C C . TYR A 1 321 ? 1.492 -13.013 -2.392 1.00 90.81 321 TYR A C 1
ATOM 2517 O O . TYR A 1 321 ? 0.387 -12.529 -2.630 1.00 90.81 321 TYR A O 1
ATOM 2525 N N . ILE A 1 322 ? 2.373 -13.241 -3.375 1.00 91.19 322 ILE A N 1
ATOM 2526 C CA . ILE A 1 322 ? 2.121 -12.974 -4.795 1.00 91.19 322 ILE A CA 1
ATOM 2527 C C . ILE A 1 322 ? 2.069 -14.311 -5.537 1.00 91.19 322 ILE A C 1
ATOM 2529 O O . ILE A 1 322 ? 3.055 -14.778 -6.101 1.00 91.19 322 ILE A O 1
ATOM 2533 N N . ILE A 1 323 ? 0.887 -14.922 -5.563 1.00 89.69 323 ILE A N 1
ATOM 2534 C CA . ILE A 1 323 ? 0.674 -16.248 -6.169 1.00 89.69 323 ILE A CA 1
ATOM 2535 C C . ILE A 1 323 ? 0.301 -16.197 -7.660 1.00 89.69 323 ILE A C 1
ATOM 2537 O O . ILE A 1 323 ? 0.021 -17.228 -8.264 1.00 89.69 323 ILE A O 1
ATOM 2541 N N . TRP A 1 324 ? 0.279 -15.006 -8.269 1.00 91.00 324 TRP A N 1
ATOM 2542 C CA . TRP A 1 324 ? -0.200 -14.787 -9.639 1.00 91.00 324 TRP A CA 1
ATOM 2543 C C . TRP A 1 324 ? 0.954 -14.540 -10.620 1.00 91.00 324 TRP A C 1
ATOM 2545 O O . TRP A 1 324 ? 1.458 -13.415 -10.688 1.00 91.00 324 TRP A O 1
ATOM 2555 N N . PRO A 1 325 ? 1.334 -15.510 -11.472 1.00 88.12 325 PRO A N 1
ATOM 2556 C CA . PRO A 1 325 ? 2.408 -15.322 -12.453 1.00 88.12 325 PRO A CA 1
ATOM 2557 C C . PRO A 1 325 ? 2.159 -14.148 -13.414 1.00 88.12 325 PRO A C 1
ATOM 2559 O O . PRO A 1 325 ? 3.086 -13.447 -13.827 1.00 88.12 325 PRO A O 1
ATOM 2562 N N . GLN A 1 326 ? 0.889 -13.870 -13.736 1.00 89.06 326 GLN A N 1
ATOM 2563 C CA . GLN A 1 326 ? 0.504 -12.735 -14.576 1.00 89.06 326 GLN A CA 1
ATOM 2564 C C . GLN A 1 326 ? 0.899 -11.371 -13.986 1.00 89.06 326 GLN A C 1
ATOM 2566 O O . GLN A 1 326 ? 1.059 -10.423 -14.760 1.00 89.06 326 GLN A O 1
ATOM 2571 N N . ALA A 1 327 ? 1.094 -11.274 -12.662 1.00 90.94 327 ALA A N 1
ATOM 2572 C CA . ALA A 1 327 ? 1.574 -10.064 -11.998 1.00 90.94 327 ALA A CA 1
ATOM 2573 C C . ALA A 1 327 ? 2.916 -9.621 -12.588 1.00 90.94 327 ALA A C 1
ATOM 2575 O O . ALA A 1 327 ? 3.088 -8.454 -12.925 1.00 90.94 327 ALA A O 1
ATOM 2576 N N . TYR A 1 328 ? 3.833 -10.569 -12.795 1.00 92.00 328 TYR A N 1
ATOM 2577 C CA . TYR A 1 328 ? 5.167 -10.323 -13.342 1.00 92.00 328 TYR A CA 1
ATOM 2578 C C . TYR A 1 328 ? 5.136 -10.150 -14.863 1.00 92.00 328 TYR A C 1
ATOM 2580 O O . TYR A 1 328 ? 5.735 -9.217 -15.405 1.00 92.00 328 TYR A O 1
ATOM 2588 N N . ALA A 1 329 ? 4.368 -10.998 -15.559 1.00 87.19 329 ALA A N 1
ATOM 2589 C CA . ALA A 1 329 ? 4.268 -10.973 -17.019 1.00 87.19 329 ALA A CA 1
ATOM 2590 C C . ALA A 1 329 ? 3.717 -9.643 -17.560 1.00 87.19 329 ALA A C 1
ATOM 2592 O O . ALA A 1 329 ? 4.218 -9.118 -18.556 1.00 87.19 329 ALA A O 1
ATOM 2593 N N . LYS A 1 330 ? 2.694 -9.083 -16.902 1.00 86.62 330 LYS A N 1
ATOM 2594 C CA . LYS A 1 330 ? 2.104 -7.785 -17.264 1.00 86.62 330 LYS A CA 1
ATOM 2595 C C . LYS A 1 330 ? 2.755 -6.619 -16.510 1.00 86.62 330 LYS A C 1
ATOM 2597 O O . LYS A 1 330 ? 2.835 -5.516 -17.055 1.00 86.62 330 LYS A O 1
ATOM 2602 N N . GLY A 1 331 ? 3.270 -6.869 -15.304 1.00 88.44 331 GLY A N 1
ATOM 2603 C CA . GLY A 1 331 ? 3.911 -5.885 -14.428 1.00 88.44 331 GLY A CA 1
ATOM 2604 C C . GLY A 1 331 ? 5.100 -5.177 -15.053 1.00 88.44 331 GLY A C 1
ATOM 2605 O O . GLY A 1 331 ? 5.247 -3.970 -14.868 1.00 88.44 331 GLY A O 1
ATOM 2606 N N . ILE A 1 332 ? 5.881 -5.869 -15.891 1.00 90.38 332 ILE A N 1
ATOM 2607 C CA . ILE A 1 332 ? 7.038 -5.274 -16.578 1.00 90.38 332 ILE A CA 1
ATOM 2608 C C . ILE A 1 332 ? 6.667 -4.011 -17.374 1.00 90.38 332 ILE A C 1
ATOM 2610 O O . ILE A 1 332 ? 7.424 -3.039 -17.409 1.00 90.38 332 ILE A O 1
ATOM 2614 N N . VAL A 1 333 ? 5.471 -3.978 -17.972 1.00 88.19 333 VAL A N 1
ATOM 2615 C CA . VAL A 1 333 ? 5.001 -2.823 -18.747 1.00 88.19 333 VAL A CA 1
ATOM 2616 C C . VAL A 1 333 ? 4.762 -1.617 -17.838 1.00 88.19 333 VAL A C 1
ATOM 2618 O O . VAL A 1 333 ? 5.122 -0.493 -18.202 1.00 88.19 333 VAL A O 1
ATOM 2621 N N . LEU A 1 334 ? 4.185 -1.839 -16.655 1.00 87.75 334 LEU A N 1
ATOM 2622 C CA . LEU A 1 334 ? 3.905 -0.792 -15.670 1.00 87.75 334 LEU A CA 1
ATOM 2623 C C . LEU A 1 334 ? 5.183 -0.333 -14.959 1.00 87.75 334 LEU A C 1
ATOM 2625 O O . LEU A 1 334 ? 5.406 0.873 -14.830 1.00 87.75 334 LEU A O 1
ATOM 2629 N N . ALA A 1 335 ? 6.083 -1.267 -14.637 1.00 89.69 335 ALA A N 1
ATOM 2630 C CA . ALA A 1 335 ? 7.396 -0.983 -14.064 1.00 89.69 335 ALA A CA 1
ATOM 2631 C C . ALA A 1 335 ? 8.206 0.006 -14.927 1.00 89.69 335 ALA A C 1
ATOM 2633 O O . ALA A 1 335 ? 8.875 0.900 -14.404 1.00 89.69 335 ALA A O 1
ATOM 2634 N N . ILE A 1 336 ? 8.108 -0.110 -16.257 1.00 87.62 336 ILE A N 1
ATOM 2635 C CA . ILE A 1 336 ? 8.838 0.739 -17.214 1.00 87.62 336 ILE A CA 1
ATOM 2636 C C . ILE A 1 336 ? 8.104 2.048 -17.500 1.00 87.62 336 ILE A C 1
ATOM 2638 O O . ILE A 1 336 ? 8.720 3.121 -17.532 1.00 87.62 336 ILE A O 1
ATOM 2642 N N . LYS A 1 337 ? 6.793 1.980 -17.763 1.00 83.06 337 LYS A N 1
ATOM 2643 C CA . LYS A 1 337 ? 6.025 3.148 -18.217 1.00 83.06 337 LYS A CA 1
ATOM 2644 C C . LYS A 1 337 ? 5.649 4.089 -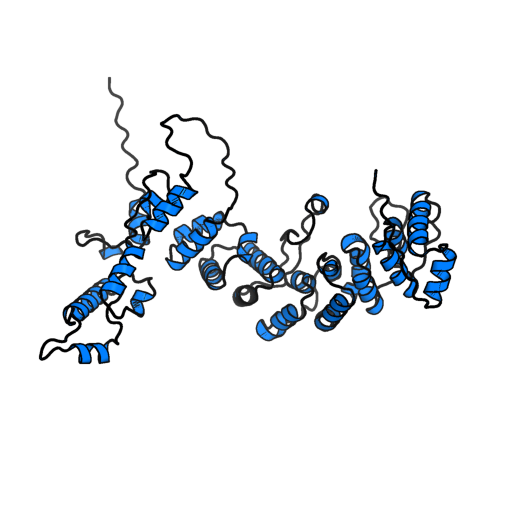17.081 1.00 83.06 337 LYS A C 1
ATOM 2646 O O . LYS A 1 337 ? 5.716 5.301 -17.294 1.00 83.06 337 LYS A O 1
ATOM 2651 N N . GLU A 1 338 ? 5.264 3.541 -15.933 1.00 81.75 338 GLU A N 1
ATOM 2652 C CA . GLU A 1 338 ? 4.681 4.282 -14.813 1.00 81.75 338 GLU A CA 1
ATOM 2653 C C . GLU A 1 338 ? 5.698 4.429 -13.680 1.00 81.75 338 GLU A C 1
ATOM 2655 O O . GLU A 1 338 ? 6.143 5.545 -13.405 1.00 81.75 338 GLU A O 1
ATOM 2660 N N . ALA A 1 339 ? 6.168 3.319 -13.097 1.00 80.56 339 ALA A N 1
ATOM 2661 C CA . ALA A 1 339 ? 7.099 3.382 -11.970 1.00 80.56 339 ALA A CA 1
ATOM 2662 C C . ALA A 1 339 ? 8.501 3.865 -12.370 1.00 80.56 339 ALA A C 1
ATOM 2664 O O . ALA A 1 339 ? 9.184 4.493 -11.564 1.00 80.56 339 ALA A O 1
ATOM 2665 N N . ARG A 1 340 ? 8.938 3.620 -13.615 1.00 87.94 340 ARG A N 1
ATOM 2666 C CA . ARG A 1 340 ? 10.281 3.965 -14.125 1.00 87.94 340 ARG A CA 1
ATOM 2667 C C . ARG A 1 340 ? 11.395 3.467 -13.190 1.00 87.94 340 ARG A C 1
ATOM 2669 O O . ARG A 1 340 ? 12.318 4.222 -12.876 1.00 87.94 340 ARG A O 1
ATOM 2676 N N . CYS A 1 341 ? 11.273 2.228 -12.715 1.00 89.31 341 CYS A N 1
ATOM 2677 C CA . CYS A 1 341 ? 12.151 1.652 -11.698 1.00 89.31 341 CYS A CA 1
ATOM 2678 C C . CYS A 1 341 ? 12.830 0.372 -12.201 1.00 89.31 341 CYS A C 1
ATOM 2680 O O . CYS A 1 341 ? 12.167 -0.627 -12.464 1.00 89.31 341 CYS A O 1
ATOM 2682 N N . ALA A 1 342 ? 14.163 0.389 -12.300 1.00 91.44 342 ALA A N 1
ATOM 2683 C CA . ALA A 1 342 ? 14.947 -0.749 -12.785 1.00 91.44 342 ALA A CA 1
ATOM 2684 C C . ALA A 1 342 ? 14.856 -1.983 -11.871 1.00 91.44 342 ALA A C 1
ATOM 2686 O O . ALA A 1 342 ? 14.912 -3.108 -12.360 1.00 91.44 342 ALA A O 1
ATOM 2687 N N . VAL A 1 343 ? 14.659 -1.785 -10.565 1.00 92.38 343 VAL A N 1
ATOM 2688 C CA . VAL A 1 343 ? 14.485 -2.876 -9.592 1.00 92.38 343 VAL A CA 1
ATOM 2689 C C . VAL A 1 343 ? 13.170 -3.611 -9.837 1.00 92.38 343 VAL A C 1
ATOM 2691 O O . VAL A 1 343 ? 13.165 -4.828 -9.953 1.00 92.38 343 VAL A O 1
ATOM 2694 N N . ALA A 1 344 ? 12.070 -2.877 -10.033 1.00 92.00 344 ALA A N 1
ATOM 2695 C CA . ALA A 1 344 ? 10.782 -3.470 -10.396 1.00 92.00 344 ALA A CA 1
ATOM 2696 C C . ALA A 1 344 ? 10.859 -4.259 -11.715 1.00 92.00 344 ALA A C 1
ATOM 2698 O O . ALA A 1 344 ? 10.292 -5.344 -11.822 1.00 92.00 344 ALA A O 1
ATOM 2699 N N . VAL A 1 345 ? 11.591 -3.737 -12.708 1.00 93.19 345 VAL A N 1
ATOM 2700 C CA . VAL A 1 345 ? 11.829 -4.433 -13.984 1.00 93.19 345 VAL A CA 1
ATOM 2701 C C . VAL A 1 345 ? 12.604 -5.728 -13.769 1.00 93.19 345 VAL A C 1
ATOM 2703 O O . VAL A 1 345 ? 12.198 -6.762 -14.290 1.00 93.19 345 VAL A O 1
ATOM 2706 N N . ARG A 1 346 ? 13.683 -5.681 -12.980 1.00 94.38 346 ARG A N 1
ATOM 2707 C CA . ARG A 1 346 ? 14.492 -6.852 -12.626 1.00 94.38 346 ARG A CA 1
ATOM 2708 C C . ARG A 1 346 ? 13.637 -7.927 -11.961 1.00 94.38 346 ARG A C 1
ATOM 2710 O O . ARG A 1 346 ? 13.604 -9.047 -12.448 1.00 94.38 346 ARG A O 1
ATOM 2717 N N . ILE A 1 347 ? 12.876 -7.548 -10.937 1.00 93.94 347 ILE A N 1
ATOM 2718 C CA . ILE A 1 347 ? 11.963 -8.446 -10.227 1.00 93.94 347 ILE A CA 1
ATOM 2719 C C . ILE A 1 347 ? 10.968 -9.098 -11.192 1.00 93.94 347 ILE A C 1
ATOM 2721 O O . ILE A 1 347 ? 10.763 -10.308 -11.135 1.00 93.94 347 ILE A O 1
ATOM 2725 N N . CYS A 1 348 ? 10.354 -8.327 -12.097 1.00 93.94 348 CYS A N 1
ATOM 2726 C CA . CYS A 1 348 ? 9.434 -8.896 -13.081 1.00 93.94 348 CYS A CA 1
ATOM 2727 C C . CYS A 1 348 ? 10.127 -9.949 -13.955 1.00 93.94 348 CYS A C 1
ATOM 2729 O O . CYS A 1 348 ? 9.561 -11.011 -14.179 1.00 93.94 348 CYS A O 1
ATOM 2731 N N . LEU A 1 349 ? 11.338 -9.668 -14.439 1.00 93.94 349 LEU A N 1
ATOM 2732 C CA . LEU A 1 349 ? 12.088 -10.562 -15.326 1.00 93.94 349 LEU A CA 1
ATOM 2733 C C . LEU A 1 349 ? 12.543 -11.843 -14.616 1.00 93.94 349 LEU A C 1
ATOM 2735 O O . LEU A 1 349 ? 12.333 -12.933 -15.141 1.00 93.94 349 LEU A O 1
ATOM 2739 N N . GLU A 1 350 ? 13.084 -11.723 -13.403 1.00 92.88 350 GLU A N 1
ATOM 2740 C CA . GLU A 1 350 ? 13.530 -12.858 -12.580 1.00 92.88 350 GLU A CA 1
ATOM 2741 C C . GLU A 1 350 ? 12.375 -13.795 -12.183 1.00 92.88 350 GLU A C 1
ATOM 2743 O O . GLU A 1 350 ? 12.601 -14.964 -11.882 1.00 92.88 350 GLU A O 1
ATOM 2748 N N . ASN A 1 351 ? 11.129 -13.308 -12.217 1.00 91.50 351 ASN A N 1
ATOM 2749 C CA . ASN A 1 351 ? 9.928 -14.075 -11.875 1.00 91.50 351 ASN A CA 1
ATOM 2750 C C . ASN A 1 351 ? 9.040 -14.390 -13.101 1.00 91.50 351 ASN A C 1
ATOM 2752 O O . ASN A 1 351 ? 7.827 -14.547 -12.975 1.00 91.50 351 ASN A O 1
ATOM 2756 N N . GLY A 1 352 ? 9.634 -14.499 -14.298 1.00 88.19 352 GLY A N 1
ATOM 2757 C CA . GLY A 1 352 ? 8.954 -15.004 -15.504 1.00 88.19 352 GLY A CA 1
ATOM 2758 C C . GLY A 1 352 ? 8.351 -13.934 -16.423 1.00 88.19 352 GLY A C 1
ATOM 2759 O O . GLY A 1 352 ? 7.577 -14.246 -17.329 1.00 88.19 352 GLY A O 1
ATOM 2760 N N . GLY A 1 353 ? 8.691 -12.663 -16.213 1.00 90.44 353 GLY A N 1
ATOM 2761 C CA . GLY A 1 353 ? 8.340 -11.565 -17.107 1.00 90.44 353 GLY A CA 1
ATOM 2762 C C . GLY A 1 353 ? 9.055 -11.663 -18.455 1.00 90.44 353 GLY A C 1
ATOM 2763 O O . GLY A 1 353 ? 10.222 -12.033 -18.535 1.00 90.44 353 GLY A O 1
ATOM 2764 N N . ASN A 1 354 ? 8.368 -11.294 -19.539 1.00 89.38 354 ASN A N 1
ATOM 2765 C CA . ASN A 1 354 ? 8.948 -11.348 -20.881 1.00 89.38 354 ASN A CA 1
ATOM 2766 C C . ASN A 1 354 ? 9.810 -10.092 -21.164 1.00 89.38 354 ASN A C 1
ATOM 2768 O O . ASN A 1 354 ? 9.246 -8.997 -21.260 1.00 89.38 354 ASN A O 1
ATOM 2772 N N . PRO A 1 355 ? 11.135 -10.211 -21.385 1.00 88.00 355 PRO A N 1
ATOM 2773 C CA . PRO A 1 355 ? 12.023 -9.081 -21.712 1.00 88.00 355 PRO A CA 1
ATOM 2774 C C . PRO A 1 355 ? 11.653 -8.369 -23.018 1.00 88.00 355 PRO A C 1
ATOM 2776 O O . PRO A 1 355 ? 11.887 -7.170 -23.176 1.00 88.00 355 PRO A O 1
ATOM 2779 N N . ASN A 1 356 ? 11.002 -9.087 -23.930 1.00 88.19 356 ASN A N 1
ATOM 2780 C CA . ASN A 1 356 ? 10.522 -8.592 -25.214 1.00 88.19 356 ASN A CA 1
ATOM 2781 C C . ASN A 1 356 ? 9.020 -8.269 -25.191 1.00 88.19 356 ASN A C 1
ATOM 2783 O O . ASN A 1 356 ? 8.382 -8.164 -26.243 1.00 88.19 356 ASN A O 1
ATOM 2787 N N . ALA A 1 357 ? 8.442 -8.074 -23.997 1.00 86.12 357 ALA A N 1
ATOM 2788 C CA . ALA A 1 357 ? 7.065 -7.628 -23.843 1.00 86.12 357 ALA A CA 1
ATOM 2789 C C . ALA A 1 357 ? 6.803 -6.343 -24.643 1.00 86.12 357 ALA A C 1
ATOM 2791 O O . ALA A 1 357 ? 7.652 -5.459 -24.789 1.00 86.12 357 ALA A O 1
ATOM 2792 N N . THR A 1 358 ? 5.587 -6.224 -25.161 1.00 83.44 358 THR A N 1
ATOM 2793 C CA . THR A 1 358 ? 5.159 -5.080 -25.970 1.00 83.44 358 THR A CA 1
ATOM 2794 C C . THR A 1 358 ? 3.999 -4.379 -25.297 1.00 83.44 358 THR A C 1
ATOM 2796 O O . THR A 1 358 ? 3.116 -5.041 -24.756 1.00 83.44 358 THR A O 1
ATOM 2799 N N . ALA A 1 359 ? 3.968 -3.047 -25.352 1.00 73.44 359 ALA A N 1
ATOM 2800 C CA . ALA A 1 359 ? 2.856 -2.304 -24.770 1.00 73.44 359 ALA A CA 1
ATOM 2801 C C . ALA A 1 359 ? 1.551 -2.603 -25.532 1.00 73.44 359 ALA A C 1
ATOM 2803 O O . ALA A 1 359 ? 1.601 -2.851 -26.744 1.00 73.44 359 ALA A O 1
ATOM 2804 N N . PRO A 1 360 ? 0.384 -2.499 -24.867 1.00 67.75 360 PRO A N 1
ATOM 2805 C CA . PRO A 1 360 ? -0.906 -2.523 -25.546 1.00 67.75 360 PRO A CA 1
ATOM 2806 C C . PRO A 1 360 ? -0.924 -1.500 -26.690 1.00 67.75 360 PRO A C 1
ATOM 2808 O O . PRO A 1 360 ? -0.495 -0.353 -26.516 1.00 67.75 360 PRO A O 1
ATOM 2811 N N . ARG A 1 361 ? -1.389 -1.918 -27.874 1.00 64.50 361 ARG A N 1
ATOM 2812 C CA . ARG A 1 361 ? -1.492 -1.041 -29.048 1.00 64.50 361 ARG A CA 1
ATOM 2813 C C . ARG A 1 361 ? -2.439 0.119 -28.739 1.00 64.50 361 ARG A C 1
ATOM 2815 O O . ARG A 1 361 ? -3.576 -0.104 -28.339 1.00 64.50 361 ARG A O 1
ATOM 2822 N N . ARG A 1 362 ? -1.999 1.357 -28.988 1.00 60.62 362 ARG A N 1
ATOM 2823 C CA . ARG A 1 362 ? -2.940 2.478 -29.130 1.00 60.62 362 ARG A CA 1
ATOM 2824 C C . ARG A 1 362 ? -3.721 2.295 -30.441 1.00 60.62 362 ARG A C 1
ATOM 2826 O O . ARG A 1 362 ? -3.079 1.943 -31.439 1.00 60.62 362 ARG A O 1
ATOM 2833 N N . PRO A 1 363 ? -5.042 2.548 -30.470 1.00 49.53 363 PRO A N 1
ATOM 2834 C CA . PRO A 1 363 ? -5.806 2.566 -31.715 1.00 49.53 363 PRO A CA 1
ATOM 2835 C C . PRO A 1 363 ? -5.116 3.489 -32.733 1.00 49.53 363 PRO A C 1
ATOM 2837 O O . PRO A 1 363 ? -4.779 4.623 -32.404 1.00 49.53 363 PRO A O 1
ATOM 2840 N N . GLY A 1 364 ? -4.813 2.979 -33.932 1.00 56.28 364 GLY A N 1
ATOM 2841 C CA . GLY A 1 364 ? -4.131 3.729 -35.000 1.00 56.28 364 GLY A CA 1
ATOM 2842 C C . GLY A 1 364 ? -2.594 3.654 -35.029 1.00 56.28 364 GLY A C 1
ATOM 2843 O O . GLY A 1 364 ? -1.988 4.100 -36.001 1.00 56.28 364 GLY A O 1
ATOM 2844 N N . SER A 1 365 ? -1.928 3.050 -34.034 1.00 61.84 365 SER A N 1
ATOM 2845 C CA . SER A 1 365 ? -0.468 2.852 -34.078 1.00 61.84 365 SER A CA 1
ATOM 2846 C C . SER A 1 365 ? -0.096 1.609 -34.891 1.00 61.84 365 SER A C 1
ATOM 2848 O O . SER A 1 365 ? -0.324 0.480 -34.448 1.00 61.84 365 SER A O 1
ATOM 2850 N N . ARG A 1 366 ? 0.543 1.800 -36.053 1.00 57.84 366 ARG A N 1
ATOM 2851 C CA . ARG A 1 366 ? 1.069 0.690 -36.874 1.00 57.84 366 ARG A CA 1
ATOM 2852 C C . ARG A 1 366 ? 2.206 -0.067 -36.170 1.00 57.84 366 ARG A C 1
ATOM 2854 O O . ARG A 1 366 ? 2.267 -1.294 -36.264 1.00 57.84 366 ARG A O 1
ATOM 2861 N N . ASN A 1 367 ? 3.023 0.626 -35.371 1.00 60.88 367 ASN A N 1
ATOM 2862 C CA . ASN A 1 367 ? 4.283 0.073 -34.864 1.00 60.88 367 ASN A CA 1
ATOM 2863 C C . ASN A 1 367 ? 4.129 -0.520 -33.454 1.00 60.88 367 ASN A C 1
ATOM 2865 O O . ASN A 1 367 ? 3.615 0.125 -32.533 1.00 60.88 367 ASN A O 1
ATOM 2869 N N . LYS A 1 368 ? 4.563 -1.778 -33.297 1.00 65.94 368 LYS A N 1
ATOM 2870 C CA . LYS A 1 368 ? 4.556 -2.533 -32.037 1.00 65.94 368 LYS A CA 1
ATOM 2871 C C . LYS A 1 368 ? 5.904 -2.324 -31.338 1.00 65.94 368 LYS A C 1
ATOM 2873 O O . LYS A 1 368 ? 6.877 -3.014 -31.628 1.00 65.94 368 LYS A O 1
ATOM 2878 N N . ARG A 1 369 ? 5.964 -1.351 -30.426 1.00 76.19 369 ARG A N 1
ATOM 2879 C CA . ARG A 1 369 ? 7.172 -1.065 -29.634 1.00 76.19 369 ARG A CA 1
ATOM 2880 C C . ARG A 1 369 ? 7.309 -2.054 -28.480 1.00 76.19 369 ARG A C 1
ATOM 2882 O O . ARG A 1 369 ? 6.368 -2.229 -27.697 1.00 76.19 369 ARG A O 1
ATOM 2889 N N . ASN A 1 370 ? 8.481 -2.669 -28.370 1.00 85.44 370 ASN A N 1
ATOM 2890 C CA . ASN A 1 370 ? 8.837 -3.483 -27.212 1.00 85.44 370 ASN A CA 1
ATOM 2891 C C . ASN A 1 370 ? 9.264 -2.607 -26.022 1.00 85.44 370 ASN A C 1
ATOM 2893 O O . ASN A 1 370 ? 9.398 -1.386 -26.130 1.00 85.44 370 ASN A O 1
ATOM 2897 N N . MET A 1 371 ? 9.434 -3.230 -24.863 1.00 86.38 371 MET A N 1
ATOM 2898 C CA . MET A 1 371 ? 9.765 -2.534 -23.624 1.00 86.38 371 MET A CA 1
ATOM 2899 C C . MET A 1 371 ? 11.137 -1.848 -23.654 1.00 86.38 371 MET A C 1
ATOM 2901 O O . MET A 1 371 ? 11.263 -0.735 -23.138 1.00 86.38 371 MET A O 1
ATOM 2905 N N . LEU A 1 372 ? 12.120 -2.432 -24.346 1.00 88.38 372 LEU A N 1
ATOM 2906 C CA . LEU A 1 372 ? 13.432 -1.814 -24.556 1.00 88.38 372 LEU A CA 1
ATOM 2907 C C . LEU A 1 372 ? 13.320 -0.479 -25.308 1.00 88.38 372 LEU A C 1
ATOM 2909 O O . LEU A 1 372 ? 13.895 0.520 -24.878 1.00 88.38 372 LEU A O 1
ATOM 2913 N N . HIS A 1 373 ? 12.486 -0.407 -26.350 1.00 86.00 373 HIS A N 1
ATOM 2914 C CA . HIS A 1 373 ? 12.205 0.850 -27.056 1.00 86.00 373 HIS A CA 1
ATOM 2915 C C . HIS A 1 373 ? 11.614 1.920 -26.135 1.00 86.00 373 HIS A C 1
ATOM 2917 O O . HIS A 1 373 ? 11.985 3.093 -26.214 1.00 86.00 373 HIS A O 1
ATOM 2923 N N . PHE A 1 374 ? 10.675 1.540 -25.264 1.00 85.19 374 PHE A N 1
ATOM 2924 C CA . PHE A 1 374 ? 10.067 2.481 -24.322 1.00 85.19 374 PHE A CA 1
ATOM 2925 C C . PHE A 1 374 ? 11.066 3.000 -23.292 1.00 85.19 374 PHE A C 1
ATOM 2927 O O . PHE A 1 374 ? 11.000 4.185 -22.956 1.00 85.19 374 PHE A O 1
ATOM 2934 N N . ALA A 1 375 ? 11.981 2.151 -22.820 1.00 88.88 375 ALA A N 1
ATOM 2935 C CA . ALA A 1 375 ? 13.055 2.567 -21.930 1.00 88.88 375 ALA A CA 1
ATOM 2936 C C . ALA A 1 375 ? 13.971 3.584 -22.634 1.00 88.88 375 ALA A C 1
ATOM 2938 O O . ALA A 1 375 ? 14.105 4.706 -22.145 1.00 88.88 375 ALA A O 1
ATOM 2939 N N . ILE A 1 376 ? 14.484 3.262 -23.829 1.00 89.12 376 ILE A N 1
ATOM 2940 C CA . ILE A 1 376 ? 15.386 4.141 -24.600 1.00 89.12 376 ILE A CA 1
ATOM 2941 C C . ILE A 1 376 ? 14.759 5.517 -24.845 1.00 89.12 376 ILE A C 1
ATOM 2943 O O . ILE A 1 376 ? 15.398 6.536 -24.599 1.00 89.12 376 ILE A O 1
ATOM 2947 N N . LEU A 1 377 ? 13.483 5.578 -25.251 1.00 85.50 377 LEU A N 1
ATOM 2948 C CA . LEU A 1 377 ? 12.786 6.837 -25.563 1.00 85.50 377 LEU A CA 1
ATOM 2949 C C . LEU A 1 377 ? 12.792 7.867 -24.422 1.00 85.50 377 LEU A C 1
ATOM 2951 O O . LEU A 1 377 ? 12.597 9.063 -24.662 1.00 85.50 377 LEU A O 1
ATOM 2955 N N . LYS A 1 378 ? 12.998 7.432 -23.180 1.00 86.00 378 LYS A N 1
ATOM 2956 C CA . LYS A 1 378 ? 13.049 8.318 -22.017 1.00 86.00 378 LYS A CA 1
ATOM 2957 C C . LYS A 1 378 ? 14.397 9.050 -21.958 1.00 86.00 378 LYS A C 1
ATOM 2959 O O . LYS A 1 378 ? 14.394 10.282 -21.863 1.00 86.00 378 LYS A O 1
ATOM 2964 N N . GLY A 1 379 ? 15.506 8.341 -22.188 1.00 82.62 379 GLY A N 1
ATOM 2965 C CA . GLY A 1 379 ? 16.844 8.914 -22.407 1.00 82.62 379 GLY A CA 1
ATOM 2966 C C . GLY A 1 379 ? 17.410 9.691 -21.216 1.00 82.62 379 GLY A C 1
ATOM 2967 O O . GLY A 1 379 ? 17.988 10.763 -21.406 1.00 82.62 379 GLY A O 1
ATOM 2968 N N . ASP A 1 380 ? 17.166 9.195 -20.004 1.00 87.06 380 ASP A N 1
ATOM 2969 C CA . ASP A 1 380 ? 17.733 9.675 -18.742 1.00 87.06 380 ASP A CA 1
ATOM 2970 C C . ASP A 1 380 ? 18.469 8.541 -18.003 1.00 87.06 380 ASP A C 1
ATOM 2972 O O . ASP A 1 380 ? 18.430 7.388 -18.423 1.00 87.06 380 ASP A O 1
ATOM 2976 N N . GLU A 1 381 ? 19.130 8.851 -16.887 1.00 86.56 381 GLU A N 1
ATOM 2977 C CA . GLU A 1 381 ? 19.926 7.882 -16.107 1.00 86.56 381 GLU A CA 1
ATOM 2978 C C . GLU A 1 381 ? 19.093 6.672 -15.651 1.00 86.56 381 GLU A C 1
ATOM 2980 O O . GLU A 1 381 ? 19.527 5.526 -15.728 1.00 86.56 381 GLU A O 1
ATOM 2985 N N . ARG A 1 382 ? 17.834 6.906 -15.263 1.00 85.75 382 ARG A N 1
ATOM 2986 C CA . ARG A 1 382 ? 16.898 5.833 -14.886 1.00 85.75 382 ARG A CA 1
ATOM 2987 C C . ARG A 1 382 ? 16.558 4.930 -16.065 1.00 85.75 382 ARG A C 1
ATOM 2989 O O . ARG A 1 382 ? 16.376 3.728 -15.896 1.00 85.75 382 ARG A O 1
ATOM 2996 N N . ALA A 1 383 ? 16.437 5.505 -17.259 1.00 88.75 383 ALA A N 1
ATOM 2997 C CA . ALA A 1 383 ? 16.276 4.728 -18.473 1.00 88.75 383 ALA A CA 1
ATOM 2998 C C . ALA A 1 383 ? 17.513 3.887 -18.776 1.00 88.75 383 ALA A C 1
ATOM 3000 O O . ALA A 1 383 ? 17.343 2.744 -19.184 1.00 88.75 383 ALA A O 1
ATOM 3001 N N . ALA A 1 384 ? 18.716 4.410 -18.537 1.00 91.00 384 ALA A N 1
ATOM 3002 C CA . ALA A 1 384 ? 19.953 3.659 -18.717 1.00 91.00 384 ALA A CA 1
ATOM 3003 C C . ALA A 1 384 ? 20.008 2.434 -17.783 1.00 91.00 384 ALA A C 1
ATOM 3005 O O . ALA A 1 384 ? 20.266 1.330 -18.260 1.00 91.00 384 ALA A O 1
ATOM 3006 N N . GLU A 1 385 ? 19.622 2.573 -16.508 1.00 91.75 385 GLU A N 1
ATOM 3007 C CA . GLU A 1 385 ? 19.490 1.425 -15.591 1.00 91.75 385 GLU A CA 1
ATOM 3008 C C . GLU A 1 385 ? 18.459 0.392 -16.081 1.00 91.75 385 GLU A C 1
ATOM 3010 O O . GLU A 1 385 ? 18.719 -0.811 -16.093 1.00 91.75 385 GLU A O 1
ATOM 3015 N N . MET A 1 386 ? 17.284 0.838 -16.540 1.00 92.50 386 MET A N 1
ATOM 3016 C CA . MET A 1 386 ? 16.272 -0.078 -17.088 1.00 92.50 386 MET A CA 1
ATOM 3017 C C . MET A 1 386 ? 16.759 -0.785 -18.360 1.00 92.50 386 MET A C 1
ATOM 3019 O O . MET A 1 386 ? 16.517 -1.978 -18.521 1.00 92.50 386 MET A O 1
ATOM 3023 N N . VAL A 1 387 ? 17.451 -0.071 -19.254 1.00 92.75 387 VAL A N 1
ATOM 3024 C CA . VAL A 1 387 ? 18.059 -0.635 -20.468 1.00 92.75 387 VAL A CA 1
ATOM 3025 C C . VAL A 1 387 ? 19.085 -1.698 -20.095 1.00 92.75 387 VAL A C 1
ATOM 3027 O O . VAL A 1 387 ? 19.038 -2.794 -20.648 1.00 92.75 387 VAL A O 1
ATOM 3030 N N . LYS A 1 388 ? 19.953 -1.418 -19.117 1.00 93.62 388 LYS A N 1
ATOM 3031 C CA . LYS A 1 388 ? 20.937 -2.376 -18.608 1.00 93.62 388 LYS A CA 1
ATOM 3032 C C . LYS A 1 388 ? 20.269 -3.658 -18.124 1.00 93.62 388 LYS A C 1
ATOM 3034 O O . LYS A 1 388 ? 20.649 -4.742 -18.557 1.00 93.62 388 LYS A O 1
ATOM 3039 N N . VAL A 1 389 ? 19.237 -3.545 -17.289 1.00 94.00 389 VAL A N 1
ATOM 3040 C CA . VAL A 1 389 ? 18.492 -4.707 -16.778 1.00 94.00 389 VAL A CA 1
ATOM 3041 C C . VAL A 1 389 ? 17.806 -5.489 -17.905 1.00 94.00 389 VAL A C 1
ATOM 3043 O O . VAL A 1 389 ? 17.895 -6.716 -17.929 1.00 94.00 389 VAL A O 1
ATOM 3046 N N . LEU A 1 390 ? 17.160 -4.807 -18.854 1.00 93.69 390 LEU A N 1
ATOM 3047 C CA . LEU A 1 390 ? 16.482 -5.444 -19.988 1.00 93.69 390 LEU A CA 1
ATOM 3048 C C . LEU A 1 390 ? 17.465 -6.200 -20.892 1.00 93.69 390 LEU A C 1
ATOM 3050 O O . LEU A 1 390 ? 17.201 -7.341 -21.264 1.00 93.69 390 LEU A O 1
ATOM 3054 N N . LEU A 1 391 ? 18.609 -5.593 -21.218 1.00 93.31 391 LEU A N 1
ATOM 3055 C CA . LEU A 1 391 ? 19.637 -6.216 -22.055 1.00 93.31 391 LEU A CA 1
ATOM 3056 C C . LEU A 1 391 ? 20.256 -7.449 -21.386 1.00 93.31 391 LEU A C 1
ATOM 3058 O O . LEU A 1 391 ? 20.447 -8.455 -22.068 1.00 93.31 391 LEU A O 1
ATOM 3062 N N . LYS A 1 392 ? 20.496 -7.410 -20.064 1.00 93.00 392 LYS A N 1
ATOM 3063 C CA . LYS A 1 392 ? 20.967 -8.582 -19.298 1.00 93.00 392 LYS A CA 1
ATOM 3064 C C . LYS A 1 392 ? 20.017 -9.774 -19.396 1.00 93.00 392 LYS A C 1
ATOM 3066 O O . LYS A 1 392 ? 20.469 -10.909 -19.404 1.00 93.00 392 LYS A O 1
ATOM 3071 N N . HIS A 1 393 ? 18.717 -9.515 -19.507 1.00 93.12 393 HIS A N 1
ATOM 3072 C CA . HIS A 1 393 ? 17.692 -10.552 -19.635 1.00 93.12 393 HIS A CA 1
ATOM 3073 C C . HIS A 1 393 ? 17.329 -10.855 -21.097 1.00 93.12 393 HIS A C 1
ATOM 3075 O O . HIS A 1 393 ? 16.272 -11.414 -21.361 1.00 93.12 393 HIS A O 1
ATOM 3081 N N . GLY A 1 394 ? 18.177 -10.487 -22.064 1.00 90.12 394 GLY A N 1
ATOM 3082 C CA . GLY A 1 394 ? 17.985 -10.867 -23.466 1.00 90.12 394 GLY A CA 1
ATOM 3083 C C . GLY A 1 394 ? 16.953 -10.029 -24.223 1.00 90.12 394 GLY A C 1
ATOM 3084 O O . GLY A 1 394 ? 16.398 -10.492 -25.218 1.00 90.12 394 GLY A O 1
ATOM 3085 N N . ALA A 1 395 ? 16.680 -8.794 -23.789 1.00 89.50 395 ALA A N 1
ATOM 3086 C CA . ALA A 1 395 ? 15.858 -7.892 -24.585 1.00 89.50 395 ALA A CA 1
ATOM 3087 C C . ALA A 1 395 ? 16.528 -7.577 -25.934 1.00 89.50 395 ALA A C 1
ATOM 3089 O O . ALA A 1 395 ? 17.739 -7.336 -26.037 1.00 89.50 395 ALA A O 1
ATOM 3090 N N . GLU A 1 396 ? 15.712 -7.548 -26.977 1.00 84.50 396 GLU A N 1
ATOM 3091 C CA . GLU A 1 396 ? 16.113 -7.237 -28.341 1.00 84.50 396 GLU A CA 1
ATOM 3092 C C . GLU A 1 396 ? 15.568 -5.878 -28.757 1.00 84.50 396 GLU A C 1
ATOM 3094 O O . GLU A 1 396 ? 14.543 -5.409 -28.259 1.00 84.50 396 GLU A O 1
ATOM 3099 N N . ILE A 1 397 ? 16.242 -5.226 -29.699 1.00 75.50 397 ILE A N 1
ATOM 3100 C CA . ILE A 1 397 ? 15.716 -4.031 -30.346 1.00 75.50 397 ILE A CA 1
ATOM 3101 C C . ILE A 1 397 ? 15.056 -4.468 -31.662 1.00 75.50 397 ILE A C 1
ATOM 3103 O O . ILE A 1 397 ? 15.716 -4.874 -32.608 1.00 75.50 397 ILE A O 1
ATOM 3107 N N . ASN A 1 398 ? 13.723 -4.443 -31.724 1.00 66.38 398 ASN A N 1
ATOM 3108 C CA . ASN A 1 398 ? 12.992 -4.536 -32.991 1.00 66.38 398 ASN A CA 1
ATOM 3109 C C . ASN A 1 398 ? 13.518 -3.504 -34.013 1.00 66.38 398 ASN A C 1
ATOM 3111 O O . ASN A 1 398 ? 13.325 -2.300 -33.849 1.00 66.38 398 ASN A O 1
ATOM 3115 N N . ASN A 1 399 ? 14.111 -3.993 -35.105 1.00 54.62 399 ASN A N 1
ATOM 3116 C CA . ASN A 1 399 ? 14.747 -3.180 -36.151 1.00 54.62 399 ASN A CA 1
ATOM 3117 C C . ASN A 1 399 ? 13.814 -2.194 -36.873 1.00 54.62 399 ASN A C 1
ATOM 3119 O O . ASN A 1 399 ? 14.280 -1.226 -37.465 1.00 54.62 399 ASN A O 1
ATOM 3123 N N . SER A 1 400 ? 12.495 -2.388 -36.807 1.00 56.12 400 SER A N 1
ATOM 3124 C CA . SER A 1 400 ? 11.529 -1.587 -37.568 1.00 56.12 400 SER A CA 1
ATOM 3125 C C . SER A 1 400 ? 11.414 -0.116 -37.132 1.00 56.12 400 SER A C 1
ATOM 3127 O O . SER A 1 400 ? 10.873 0.681 -37.891 1.00 56.12 400 SER A O 1
ATOM 3129 N N . ASP A 1 401 ? 11.899 0.257 -35.938 1.00 56.12 401 ASP A N 1
ATOM 3130 C CA . ASP A 1 401 ? 11.744 1.612 -35.368 1.00 56.12 401 ASP A CA 1
ATOM 3131 C C . ASP A 1 401 ? 13.076 2.363 -35.129 1.00 56.12 401 ASP A C 1
ATOM 3133 O O . ASP A 1 401 ? 13.056 3.552 -34.795 1.00 56.12 401 ASP A O 1
ATOM 3137 N N . L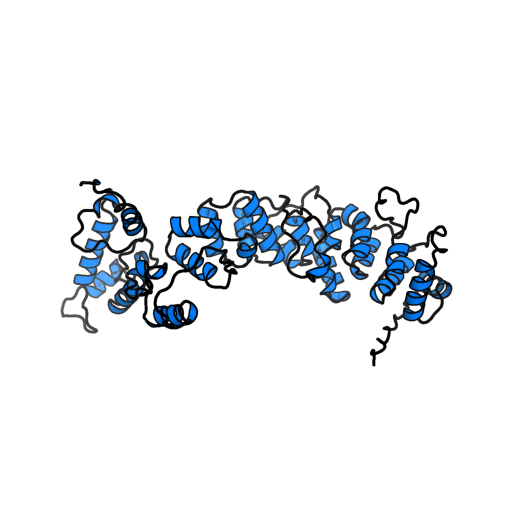EU A 1 402 ? 14.230 1.723 -35.359 1.00 54.00 402 LEU A N 1
ATOM 3138 C CA . LEU A 1 402 ? 15.577 2.296 -35.171 1.00 54.00 402 LEU A CA 1
ATOM 3139 C C . LEU A 1 402 ? 15.846 3.551 -36.029 1.00 54.00 402 LEU A C 1
ATOM 3141 O O . LEU A 1 402 ? 16.689 4.375 -35.682 1.00 54.00 402 LEU A O 1
ATOM 3145 N N . HIS A 1 403 ? 15.088 3.743 -37.112 1.00 54.84 403 HIS A N 1
ATOM 3146 C CA . HIS A 1 403 ? 15.263 4.854 -38.054 1.00 54.84 403 HIS A CA 1
ATOM 3147 C C . HIS A 1 403 ? 14.566 6.163 -37.654 1.00 54.84 403 HIS A C 1
ATOM 3149 O O . HIS A 1 403 ? 14.686 7.172 -38.353 1.00 54.84 403 HIS A O 1
ATOM 3155 N N . SER A 1 404 ? 13.833 6.200 -36.536 1.00 70.38 404 SER A N 1
ATOM 3156 C CA . SER A 1 404 ? 13.278 7.466 -36.055 1.00 70.38 404 SER A CA 1
ATOM 3157 C C . SER A 1 404 ? 14.388 8.356 -35.495 1.00 70.38 404 SER A C 1
ATOM 3159 O O . SER A 1 404 ? 15.006 8.009 -34.490 1.00 70.38 404 SER A O 1
ATOM 3161 N N . LYS A 1 405 ? 14.565 9.563 -36.059 1.00 72.56 405 LYS A N 1
ATOM 3162 C CA . LYS A 1 405 ? 15.497 10.595 -35.545 1.00 72.56 405 LYS A CA 1
ATOM 3163 C C . LYS A 1 405 ? 15.365 10.829 -34.030 1.00 72.56 405 LYS A C 1
ATOM 3165 O O . LYS A 1 405 ? 16.333 11.185 -33.363 1.00 72.56 405 LYS A O 1
ATOM 3170 N N . VAL A 1 406 ? 14.163 10.633 -33.478 1.00 75.94 406 VAL A N 1
ATOM 3171 C CA . VAL A 1 406 ? 13.886 10.763 -32.039 1.00 75.94 406 VAL A CA 1
ATOM 3172 C C . VAL A 1 406 ? 14.546 9.644 -31.234 1.00 75.94 406 VAL A C 1
ATOM 3174 O O . VAL A 1 406 ? 15.117 9.921 -30.180 1.00 75.94 406 VAL A O 1
ATOM 3177 N N . ILE A 1 407 ? 14.476 8.401 -31.718 1.00 79.12 407 ILE A N 1
ATOM 3178 C CA . ILE A 1 407 ? 15.099 7.248 -31.062 1.00 79.12 407 ILE A CA 1
ATOM 3179 C C . ILE A 1 407 ? 16.612 7.392 -31.121 1.00 79.12 407 ILE A C 1
ATOM 3181 O O . ILE A 1 407 ? 17.230 7.295 -30.071 1.00 79.12 407 ILE A O 1
ATOM 3185 N N . SER A 1 408 ? 17.193 7.743 -32.272 1.00 80.56 408 SER A N 1
ATOM 3186 C CA . SER A 1 408 ? 18.645 7.932 -32.395 1.00 80.56 408 SER A CA 1
ATOM 3187 C C . SER A 1 408 ? 19.172 8.969 -31.397 1.00 80.56 408 SER A C 1
ATOM 3189 O O . SER A 1 408 ? 20.087 8.678 -30.637 1.00 80.56 408 SER A O 1
ATOM 3191 N N . LYS A 1 409 ? 18.520 10.138 -31.277 1.00 85.69 409 LYS A N 1
ATOM 3192 C CA . LYS A 1 409 ? 18.908 11.167 -30.291 1.00 85.69 409 LYS A CA 1
ATOM 3193 C C . LYS A 1 409 ? 18.820 10.672 -28.842 1.00 85.69 409 LYS A C 1
ATOM 3195 O O . LYS A 1 409 ? 19.616 11.066 -27.992 1.00 85.69 409 LYS A O 1
ATOM 3200 N N . LYS A 1 410 ? 17.804 9.866 -28.529 1.00 88.12 410 LYS A N 1
ATOM 3201 C CA . LYS A 1 410 ? 17.607 9.302 -27.189 1.00 88.12 410 LYS A CA 1
ATOM 3202 C C . LYS A 1 410 ? 18.555 8.140 -26.906 1.00 88.12 410 LYS A C 1
ATOM 3204 O O . LYS A 1 410 ? 18.969 7.991 -25.767 1.00 88.12 410 LYS A O 1
ATOM 3209 N N . MET A 1 411 ? 18.941 7.390 -27.929 1.00 86.44 411 MET A N 1
ATOM 3210 C CA . MET A 1 411 ? 19.964 6.356 -27.860 1.00 86.44 411 MET A CA 1
ATOM 3211 C C . MET A 1 411 ? 21.324 6.981 -27.556 1.00 86.44 411 MET A C 1
ATOM 3213 O O . MET A 1 411 ? 21.943 6.576 -26.585 1.00 86.44 411 MET A O 1
ATOM 3217 N N . THR A 1 412 ? 21.692 8.080 -28.226 1.00 88.19 412 THR A N 1
ATOM 3218 C CA . THR A 1 412 ? 22.902 8.852 -27.886 1.00 88.19 412 THR A CA 1
ATOM 3219 C C . THR A 1 412 ? 22.897 9.362 -26.450 1.00 88.19 412 THR A C 1
ATOM 3221 O O . THR A 1 412 ? 23.916 9.356 -25.771 1.00 88.19 412 THR A O 1
ATOM 3224 N N . ALA A 1 413 ? 21.729 9.736 -25.923 1.00 88.75 413 ALA A N 1
ATOM 3225 C CA . ALA A 1 413 ? 21.623 10.099 -24.515 1.00 88.75 413 ALA A CA 1
ATOM 3226 C C . ALA A 1 413 ? 21.909 8.935 -23.551 1.00 88.75 413 ALA A C 1
ATOM 3228 O O . ALA A 1 413 ? 22.390 9.184 -22.451 1.00 88.75 413 ALA A O 1
ATOM 3229 N N . ILE A 1 414 ? 21.602 7.698 -23.946 1.00 89.88 414 ILE A N 1
ATOM 3230 C CA . ILE A 1 414 ? 21.957 6.491 -23.193 1.00 89.88 414 ILE A CA 1
ATOM 3231 C C . ILE A 1 414 ? 23.445 6.163 -23.382 1.00 89.88 414 ILE A C 1
ATOM 3233 O O . ILE A 1 414 ? 24.105 5.827 -22.405 1.00 89.88 414 ILE A O 1
ATOM 3237 N N . GLU A 1 415 ? 23.992 6.321 -24.590 1.00 91.56 415 GLU A N 1
ATOM 3238 C CA . GLU A 1 415 ? 25.428 6.157 -24.874 1.00 91.56 415 GLU A CA 1
ATOM 3239 C C . GLU A 1 415 ? 26.288 7.067 -23.993 1.00 91.56 415 GLU A C 1
ATOM 3241 O O . GLU A 1 415 ? 27.238 6.608 -23.364 1.00 91.56 415 GLU A O 1
ATOM 3246 N N . GLU A 1 416 ? 25.897 8.336 -23.849 1.00 90.38 416 GLU A N 1
ATOM 3247 C CA . GLU A 1 416 ? 26.548 9.280 -22.934 1.00 90.38 416 GLU A CA 1
ATOM 3248 C C . GLU A 1 416 ? 26.525 8.807 -21.472 1.00 90.38 416 GLU A C 1
ATOM 3250 O O . GLU A 1 416 ? 27.485 9.038 -20.741 1.00 90.38 416 GLU A O 1
ATOM 3255 N N . CYS A 1 417 ? 25.453 8.136 -21.041 1.00 89.69 417 CYS A N 1
ATOM 3256 C CA . CYS A 1 417 ? 25.352 7.585 -19.690 1.00 89.69 417 CYS A CA 1
ATOM 3257 C C . CYS A 1 417 ? 26.293 6.390 -19.464 1.00 89.69 417 CYS A C 1
ATOM 3259 O O . CYS A 1 417 ? 26.683 6.157 -18.327 1.00 89.69 417 CYS A O 1
ATOM 3261 N N . PHE A 1 418 ? 26.672 5.640 -20.500 1.00 90.00 418 PHE A N 1
ATOM 3262 C CA . PHE A 1 418 ? 27.601 4.503 -20.384 1.00 90.00 418 PHE A CA 1
ATOM 3263 C C . PHE A 1 418 ? 29.025 4.816 -20.867 1.00 90.00 418 PHE A C 1
ATOM 3265 O O . PHE A 1 418 ? 29.925 3.996 -20.695 1.00 90.00 418 PHE A O 1
ATOM 3272 N N . GLY A 1 419 ? 29.243 5.975 -21.494 1.00 89.75 419 GLY A N 1
ATOM 3273 C CA . GLY A 1 419 ? 30.540 6.388 -22.034 1.00 89.75 419 GLY A CA 1
ATOM 3274 C C . GLY A 1 419 ? 31.015 5.580 -23.249 1.00 89.75 419 GLY A C 1
ATOM 3275 O O . GLY A 1 419 ? 32.205 5.593 -23.551 1.00 89.75 419 GLY A O 1
ATOM 3276 N N . CYS A 1 420 ? 30.126 4.858 -23.936 1.00 91.56 420 CYS A N 1
ATOM 3277 C CA . CYS A 1 420 ? 30.459 4.050 -25.113 1.00 91.56 420 CYS A CA 1
ATOM 3278 C C . CYS A 1 420 ? 29.278 3.947 -26.093 1.00 91.56 420 CYS A C 1
ATOM 3280 O O . CYS A 1 420 ? 28.147 4.291 -25.754 1.00 91.56 420 CYS A O 1
ATOM 3282 N N . ALA A 1 421 ? 29.560 3.512 -27.325 1.00 91.75 421 ALA A N 1
ATOM 3283 C CA . ALA A 1 421 ? 28.561 3.364 -28.386 1.00 91.75 421 ALA A CA 1
ATOM 3284 C C . ALA A 1 421 ? 27.543 2.253 -28.077 1.00 91.75 421 ALA A C 1
ATOM 3286 O O . ALA A 1 421 ? 27.854 1.290 -27.372 1.00 91.75 421 ALA A O 1
ATOM 3287 N N . TRP A 1 422 ? 26.335 2.362 -28.634 1.00 89.56 422 TRP A N 1
ATOM 3288 C CA . TRP A 1 422 ? 25.229 1.437 -28.390 1.00 89.56 422 TRP A CA 1
ATOM 3289 C C . TRP A 1 422 ? 25.590 -0.026 -28.653 1.00 89.56 422 TRP A C 1
ATOM 3291 O O . TRP A 1 422 ? 25.280 -0.895 -27.836 1.00 89.56 422 TRP A O 1
ATOM 3301 N N . GLU A 1 423 ? 26.277 -0.312 -29.756 1.00 88.56 423 GLU A N 1
ATOM 3302 C CA . GLU A 1 423 ? 26.696 -1.667 -30.115 1.00 88.56 423 GLU A CA 1
ATOM 3303 C C . GLU A 1 423 ? 27.618 -2.263 -29.046 1.00 88.56 423 GLU A C 1
ATOM 3305 O O . GLU A 1 423 ? 27.477 -3.431 -28.675 1.00 88.56 423 GLU A O 1
ATOM 3310 N N . GLU A 1 424 ? 28.514 -1.442 -28.498 1.00 90.81 424 GLU A N 1
ATOM 3311 C CA . GLU A 1 424 ? 29.445 -1.841 -27.448 1.00 90.81 424 GLU A CA 1
ATOM 3312 C C . GLU A 1 424 ? 28.728 -2.063 -26.112 1.00 90.81 424 GLU A C 1
ATOM 3314 O O . GLU A 1 424 ? 28.992 -3.053 -25.427 1.00 90.81 424 GLU A O 1
ATOM 3319 N N . ILE A 1 425 ? 27.756 -1.211 -25.772 1.00 90.69 425 ILE A N 1
ATOM 3320 C CA . ILE A 1 425 ? 26.885 -1.390 -24.599 1.00 90.69 425 ILE A CA 1
ATOM 3321 C C . ILE A 1 425 ? 26.168 -2.739 -24.679 1.00 90.69 425 ILE A C 1
ATOM 3323 O O . ILE A 1 425 ? 26.223 -3.535 -23.739 1.00 90.69 425 ILE A O 1
ATOM 3327 N N . VAL A 1 426 ? 25.511 -3.017 -25.809 1.00 90.38 426 VAL A N 1
ATOM 3328 C CA . VAL A 1 426 ? 24.766 -4.264 -26.023 1.00 90.38 426 VAL A CA 1
ATOM 3329 C C . VAL A 1 426 ? 25.698 -5.468 -25.934 1.00 90.38 426 VAL A C 1
ATOM 3331 O O . VAL A 1 426 ? 25.363 -6.441 -25.257 1.00 90.38 426 VAL A O 1
ATOM 3334 N N . ARG A 1 427 ? 26.871 -5.404 -26.575 1.00 92.06 427 ARG A N 1
ATOM 3335 C CA . ARG A 1 427 ? 27.863 -6.484 -26.571 1.00 92.06 427 ARG A CA 1
ATOM 3336 C C . ARG A 1 427 ? 28.358 -6.795 -25.158 1.00 92.06 427 ARG A C 1
ATOM 3338 O O . ARG A 1 427 ? 28.293 -7.949 -24.741 1.00 92.06 427 ARG A O 1
ATOM 3345 N N . ARG A 1 428 ? 28.816 -5.784 -24.414 1.00 92.75 428 ARG A N 1
ATOM 3346 C CA . ARG A 1 428 ? 29.393 -5.949 -23.068 1.00 92.75 428 ARG A CA 1
ATOM 3347 C C . ARG A 1 428 ? 28.358 -6.414 -22.048 1.00 92.75 428 ARG A C 1
ATOM 3349 O O . ARG A 1 428 ? 28.613 -7.350 -21.298 1.00 92.75 428 ARG A O 1
ATOM 3356 N N . ILE A 1 429 ? 27.158 -5.828 -22.059 1.00 92.75 429 ILE A N 1
ATOM 3357 C CA . ILE A 1 429 ? 26.094 -6.223 -21.123 1.00 92.75 429 ILE A CA 1
ATOM 3358 C C . ILE A 1 429 ? 25.636 -7.662 -21.382 1.00 92.75 429 ILE A C 1
ATOM 3360 O O . ILE A 1 429 ? 25.432 -8.417 -20.432 1.00 92.75 429 ILE A O 1
ATOM 3364 N N . ARG A 1 430 ? 25.507 -8.074 -22.651 1.00 89.56 430 ARG A N 1
ATOM 3365 C CA . ARG A 1 430 ? 25.171 -9.466 -23.005 1.00 89.56 430 ARG A CA 1
ATOM 3366 C C . ARG A 1 430 ? 26.296 -10.448 -22.684 1.00 89.56 430 ARG A C 1
ATOM 3368 O O . ARG A 1 430 ? 26.009 -11.602 -22.393 1.00 89.56 430 ARG A O 1
ATOM 3375 N N . ALA A 1 431 ? 27.546 -9.990 -22.687 1.00 90.25 431 ALA A N 1
ATOM 3376 C CA . ALA A 1 431 ? 28.688 -10.754 -22.187 1.00 90.25 431 ALA A CA 1
ATOM 3377 C C . ALA A 1 431 ? 28.723 -10.861 -20.646 1.00 90.25 431 ALA A C 1
ATOM 3379 O O . ALA A 1 431 ? 29.612 -11.509 -20.103 1.00 90.25 431 ALA A O 1
ATOM 3380 N N . GLY A 1 432 ? 27.761 -10.255 -19.938 1.00 86.88 432 GLY A N 1
ATOM 3381 C CA . GLY A 1 432 ? 27.641 -10.315 -18.481 1.00 86.88 432 GLY A CA 1
ATOM 3382 C C . GLY A 1 432 ? 28.354 -9.184 -17.738 1.00 86.88 432 GLY A C 1
ATOM 3383 O O . GLY A 1 432 ? 28.340 -9.172 -16.508 1.00 86.88 432 GLY A O 1
ATOM 3384 N N . GLU A 1 433 ? 28.943 -8.214 -18.442 1.00 91.00 433 GLU A N 1
ATOM 3385 C CA . GLU A 1 433 ? 29.640 -7.099 -17.800 1.00 91.00 433 GLU A CA 1
ATOM 3386 C C . GLU A 1 433 ? 28.664 -6.136 -17.106 1.00 91.00 433 GLU A C 1
ATOM 3388 O O . GLU A 1 433 ? 27.619 -5.753 -17.649 1.00 91.00 433 GLU A O 1
ATOM 3393 N N . ASP A 1 434 ? 29.019 -5.698 -15.894 1.00 88.31 434 ASP A N 1
ATOM 3394 C CA . ASP A 1 434 ? 28.262 -4.684 -15.165 1.00 88.31 434 ASP A CA 1
ATOM 3395 C C . ASP A 1 434 ? 28.790 -3.281 -15.473 1.00 88.31 434 ASP A C 1
ATOM 3397 O O . ASP A 1 434 ? 29.688 -2.769 -14.811 1.00 88.31 434 ASP A O 1
ATOM 3401 N N . LEU A 1 435 ? 28.239 -2.652 -16.512 1.00 89.00 435 LEU A N 1
ATOM 3402 C CA . LEU A 1 435 ? 28.633 -1.293 -16.880 1.00 89.00 435 LEU A CA 1
ATOM 3403 C C . LEU A 1 435 ? 28.156 -0.280 -15.831 1.00 89.00 435 LEU A C 1
ATOM 3405 O O . LEU A 1 435 ? 26.981 -0.283 -15.441 1.00 89.00 435 LEU A O 1
ATOM 3409 N N . ALA A 1 436 ? 29.065 0.595 -15.404 1.00 88.25 436 ALA A N 1
ATOM 3410 C CA . ALA A 1 436 ? 28.751 1.727 -14.543 1.00 88.25 436 ALA A CA 1
ATOM 3411 C C . ALA A 1 436 ? 28.019 2.819 -15.334 1.00 88.25 436 ALA A C 1
ATOM 3413 O O . ALA A 1 436 ? 28.316 3.055 -16.506 1.00 88.25 436 ALA A O 1
ATOM 3414 N N . ILE A 1 437 ? 27.073 3.494 -14.679 1.00 87.88 437 ILE A N 1
ATOM 3415 C CA . ILE A 1 437 ? 26.332 4.610 -15.266 1.00 87.88 437 ILE A CA 1
ATOM 3416 C C . ILE A 1 437 ? 26.943 5.916 -14.777 1.00 87.88 437 ILE A C 1
ATOM 3418 O O . ILE A 1 437 ? 27.015 6.176 -13.578 1.00 87.88 437 ILE A O 1
ATOM 3422 N N . ILE A 1 438 ? 27.383 6.736 -15.722 1.00 85.75 438 ILE A N 1
ATOM 3423 C CA . ILE A 1 438 ? 27.967 8.049 -15.491 1.00 85.75 438 ILE A CA 1
ATOM 3424 C C . ILE A 1 438 ? 26.817 9.062 -15.379 1.00 85.75 438 ILE A C 1
ATOM 3426 O O . ILE A 1 438 ? 26.061 9.242 -16.343 1.00 85.75 438 ILE A O 1
ATOM 3430 N N . PRO A 1 439 ? 26.660 9.747 -14.230 1.00 75.44 439 PRO A N 1
ATOM 3431 C CA . PRO A 1 439 ? 25.645 10.778 -14.079 1.00 75.44 439 PRO A CA 1
ATOM 3432 C C . PRO A 1 439 ? 25.906 11.931 -15.048 1.00 75.44 439 PRO A C 1
ATOM 3434 O O . PRO A 1 439 ? 27.032 12.426 -15.168 1.00 75.44 439 PRO A O 1
ATOM 3437 N N . ARG A 1 440 ? 24.862 12.415 -15.721 1.00 71.38 440 ARG A N 1
ATOM 3438 C CA . ARG A 1 440 ? 24.992 13.579 -16.598 1.00 71.38 440 ARG A CA 1
ATOM 3439 C C . ARG A 1 440 ? 25.198 14.816 -15.735 1.00 71.38 440 ARG A C 1
ATOM 3441 O O . ARG A 1 440 ? 24.301 15.226 -14.996 1.00 71.38 440 ARG A O 1
ATOM 3448 N N . GLN A 1 441 ? 26.345 15.480 -15.877 1.00 57.47 441 GLN A N 1
ATOM 3449 C CA . GLN A 1 441 ? 26.527 16.793 -15.268 1.00 57.47 441 GLN A CA 1
ATOM 3450 C C . GLN A 1 441 ? 25.487 17.760 -15.845 1.00 57.47 441 GLN A C 1
ATOM 3452 O O . GLN A 1 441 ? 25.499 18.094 -17.032 1.00 57.47 441 GLN A O 1
ATOM 3457 N N . ARG A 1 442 ? 24.547 18.206 -15.003 1.00 51.88 442 ARG A N 1
ATOM 3458 C CA . ARG A 1 442 ? 23.612 19.269 -15.372 1.00 51.88 442 ARG A CA 1
ATOM 3459 C C . ARG A 1 442 ? 24.439 20.508 -15.686 1.00 51.88 442 ARG A C 1
ATOM 3461 O O . ARG A 1 442 ? 24.987 21.117 -14.771 1.00 51.88 442 ARG A O 1
ATOM 3468 N N . LYS A 1 443 ? 24.504 20.902 -16.963 1.00 46.66 443 LYS A N 1
ATOM 3469 C CA . LYS A 1 443 ? 24.980 22.236 -17.342 1.00 46.66 443 LYS A CA 1
ATOM 3470 C C . LYS A 1 443 ? 24.145 23.241 -16.547 1.00 46.66 443 LYS A C 1
ATOM 3472 O O . LYS A 1 443 ? 22.948 23.379 -16.809 1.00 46.66 443 LYS A O 1
ATOM 3477 N N . LYS A 1 444 ? 24.743 23.879 -15.533 1.00 39.16 444 LYS A N 1
ATOM 3478 C CA . LYS A 1 444 ? 24.145 25.043 -14.877 1.00 39.16 444 LYS A CA 1
ATOM 3479 C C . LYS A 1 444 ? 23.866 26.037 -16.001 1.00 39.16 444 LYS A C 1
ATOM 3481 O O . LYS A 1 444 ? 24.790 26.420 -16.710 1.00 39.16 444 LYS A O 1
ATOM 3486 N N . LYS A 1 445 ? 22.592 26.363 -16.223 1.00 43.72 445 LYS A N 1
ATOM 3487 C CA . LYS A 1 445 ? 22.231 27.510 -17.054 1.00 43.72 445 LYS A CA 1
ATOM 3488 C C . LYS A 1 445 ? 22.766 28.732 -16.311 1.00 43.72 445 LYS A C 1
ATOM 3490 O O . LYS A 1 445 ? 22.229 29.060 -15.257 1.00 43.72 445 LYS A O 1
ATOM 3495 N N . THR A 1 446 ? 23.887 29.259 -16.786 1.00 41.00 446 THR A N 1
ATOM 3496 C CA . THR A 1 446 ? 24.383 30.600 -16.463 1.00 41.00 446 THR A CA 1
ATOM 3497 C C . THR A 1 446 ? 23.458 31.641 -17.049 1.00 41.00 446 THR A C 1
ATOM 3499 O O . THR A 1 446 ? 23.010 31.403 -18.198 1.00 41.00 446 THR A O 1
#

pLDDT: mean 73.82, std 18.86, range [25.61, 94.38]

Mean predicted aligned error: 18.31 Å

Secondary structure (DSSP, 8-state):
--PPP------SSHHHHHHTT----TT-GGGGGT-TTSHHHHHHHHHHHHHHTS--SSSPPTT--HHHHHHHH-S--B--S-TTSTHHHH-BSSHHHHHHHHHHHH--B--S-TTSTHHHH-BSSHHHHHHHHHHHS-S------------------SHHHHHHHHHHHTT-HHHHHHHHHH--GGGGGGS-HHHHHHHHHTT-S-HHHHHHHHHHHHHTT-HHHHHHHHHTT--TT-EE-----SSS-TTTSTTS----EEHHHHHHHTT-HHHHHHHHHTS-PPPPS--S-GGGGGT-GGGGGS-HHHHHHHHHHHHTT---HHHHHHHHHHIIIII--HHHHHHHHHTT--TT-BPPPPTT-----BHHHHHHTT-SHHHHHHHHHHHHTT----GGGTT-HHHHHHHHHHHHHHTS-HHHHHHHHHTT--PPPPPP------

Foldseek 3Di:
DDDDDDDDDDDDPVVLCLLQLADPPPPDPPPCVNCVPCPLVVVVVVLVVLVVLDDQDPDDDPPRCNVVSCVVPNQQSAAASRPLAPSNRVHHNHPVVNVLVVLQSNQVAAAPPPPDPRNVVHHSDPVVSVVCCCVVVVPDDDDDDDDDDDDDPDDPPDPLQVVLVVCLSSVVLVVNLVSVVVDDLLCLCVDDLSSVLSNVVSVSDDLQSLQSSLLNCLLSVVLSSNLSSVVVVNFQQDWHQPAPPDDDDPVVRPPDRRDTAGNLLSNLLSLALVSVCCCCPVNVDDQDPDHPQLLCSLLRLVCVVDDLVVSVVSCVSCVVNDPDLVNLQVNLQNNVPRNLALSSNLVSLVSPHDLQDWDDDDVPDPDTFGSLLSLLLVLALSSLSNNLSSLLSPRDGDPPCCPPPSSVVSQVSSCQQQVHHPVVSSVCSPVVDDGHGDHDDPPPPD